Protein AF-A0A0W8FAW1-F1 (afdb_monomer_lite)

Sequence (395 aa):
MADSCRAAISDWWKQENPMGANAGLLRDRYLRVAVKDKEKHPSARRDLFEAMCKSLEQSEAIYRAAYQRHLTSLQADALQKPKAEGLFCTKGRMVIGLGGENVLETGLTLHHTYGTPQIPGTALKGLASHYCDQVWGICDQGQGFKRWKKGESGGEYHKALFGTTDDSGHIVFHDAWITPETMVKSMQPDVMTPHHGDYYSGEAAPTDFDNPNPVTFLSVVGTFHVEVSCDVLGEQGQKWAKLAFDLLAEALKEWGIGGKTNAGYGRLVLDNQDESSAQSSARTVDSAIASLGSDKKEIQGLSQPVVKKLKYKKGEIVEVTKVADPKEKRGAAYFTADDGIGGLVVLGTPPSIEIGQKARLEIIGVMEKEGLYNFAAVGAKREPSRRVRDKRGRR

pLDDT: mean 78.03, std 19.91, range [23.33, 98.38]

Foldseek 3Di:
DVVVLLVVLLVLVVDPDRAAQALVCLQARNQNDALPDPDDDPVSVVVSLVNLLRNLVVLLVVVQVVVVVVVVVVVVCVVPFAKDKFKKFWPDWAQAQQCPDGSQSRDFDADPPRNWGKAALVQLLVLLLVLQQPPVLVVPVPPDASCSHDDDRGNVLSCCQCNDPVGHHQKRWHMWDFDSVFTSVFKDKDKDWDFQPCVVVVNDDGDPPGGTDIRIYIITGGMIMTMMIGPDDDDVRNVSNVVSVVSSQVSLAPQATHPPSVVVHGRIHGDPVVVVVVVVVVVVVVVVVVPDDDDDDDDDDDDDDDPQDDDDDAFDKFKWFFAQDPPVPPPFTKTAGPSRAIEGAPFEDDDPDDGGDIDIWGFHDQDSVVRHTHTHDPPGDDDDDDDDDDPDDDD

Secondary structure (DSSP, 8-state):
-HHHHHHHHHHHTTSSS---S-HHHHHHH--SS-TT--S--HHHHHHHHHHHHHHHHHHHHHHHHHHHHHHHHHHHHHTTS-EEEEEEEESS-B--STTSS-TTSS---B-TTT--BEE-HHHHHHHHHHHIIIIIHHHGGGSS---SS-STTS-HHHHHHHB-SSSB-SEEEPPEEEPHHHHTT-EEEEEE----HHHHTTSS---TTPPP--EEEEEE-SEEEEEEEESS-HHHHHHHHHHHHHHHHHHHHHT-SSTTGGGTTT-EEE--HHHHHHHHHHHHHHHHHTTS----------PPP--PPP-PPTT-EEEEEEE--SSTTS-S-EEE-TTS-EEEEEESPPP---TT-EEEEEEEEEETTTTEEEEEETTPPPPPPPPP-------

Structure (mmCIF, N/CA/C/O backbone):
data_AF-A0A0W8FAW1-F1
#
_entry.id   AF-A0A0W8FAW1-F1
#
loop_
_atom_site.group_PDB
_atom_site.id
_atom_site.type_symbol
_atom_site.label_atom_id
_atom_site.label_alt_id
_atom_site.label_comp_id
_atom_site.label_asym_id
_atom_site.label_entity_id
_atom_site.label_seq_id
_atom_site.pdbx_PDB_ins_code
_atom_site.Cartn_x
_atom_site.Cartn_y
_atom_site.Cartn_z
_atom_site.occupancy
_atom_site.B_iso_or_equiv
_atom_site.auth_seq_id
_atom_site.auth_comp_id
_atom_site.auth_asym_id
_atom_site.auth_atom_id
_atom_site.pdbx_PDB_model_num
ATOM 1 N N . MET A 1 1 ? -2.333 -9.283 -36.656 1.00 52.47 1 MET A N 1
ATOM 2 C CA . MET A 1 1 ? -2.499 -8.246 -35.607 1.00 52.47 1 MET A CA 1
ATOM 3 C C . MET A 1 1 ? -1.425 -8.325 -34.522 1.00 52.47 1 MET A C 1
ATOM 5 O O . MET A 1 1 ? -0.824 -7.297 -34.253 1.00 52.47 1 MET A O 1
ATOM 9 N N . ALA A 1 2 ? -1.115 -9.499 -33.950 1.00 56.91 2 ALA A N 1
ATOM 10 C CA . ALA A 1 2 ? -0.087 -9.628 -32.902 1.00 56.91 2 ALA A CA 1
ATOM 11 C C . ALA A 1 2 ? 1.315 -9.120 -33.314 1.00 56.91 2 ALA A C 1
ATOM 13 O O . ALA A 1 2 ? 1.965 -8.428 -32.531 1.00 56.91 2 ALA A O 1
ATOM 14 N N . ASP A 1 3 ? 1.739 -9.375 -34.558 1.00 61.31 3 ASP A N 1
ATOM 15 C CA . ASP A 1 3 ? 3.040 -8.904 -35.064 1.00 61.31 3 ASP A CA 1
ATOM 16 C C . ASP A 1 3 ? 3.116 -7.376 -35.195 1.00 61.31 3 ASP A C 1
ATOM 18 O O . ASP A 1 3 ? 4.160 -6.782 -34.941 1.00 61.31 3 ASP A O 1
ATOM 22 N N . SER A 1 4 ? 1.989 -6.718 -35.495 1.00 69.06 4 SER A N 1
ATOM 23 C CA . SER A 1 4 ? 1.905 -5.254 -35.597 1.00 69.06 4 SER A CA 1
ATOM 24 C C . SER A 1 4 ? 2.015 -4.578 -34.226 1.00 69.06 4 SER A C 1
ATOM 26 O O . SER A 1 4 ? 2.732 -3.590 -34.089 1.00 69.06 4 SER A O 1
ATOM 28 N N . CYS A 1 5 ? 1.387 -5.139 -33.185 1.00 68.00 5 CYS A N 1
ATOM 29 C CA . CYS A 1 5 ? 1.505 -4.611 -31.822 1.00 68.00 5 CYS A CA 1
ATOM 30 C C . CYS A 1 5 ? 2.917 -4.802 -31.248 1.00 68.00 5 CYS A C 1
ATOM 32 O O . CYS A 1 5 ? 3.443 -3.906 -30.593 1.00 68.00 5 CYS A O 1
ATOM 34 N N . ARG A 1 6 ? 3.553 -5.953 -31.509 1.00 71.25 6 ARG A N 1
ATOM 35 C CA . ARG A 1 6 ? 4.930 -6.209 -31.063 1.00 71.25 6 ARG A CA 1
ATOM 36 C C . ARG A 1 6 ? 5.937 -5.309 -31.785 1.00 71.25 6 ARG A C 1
ATOM 38 O O . ARG A 1 6 ? 6.857 -4.820 -31.134 1.00 71.25 6 ARG A O 1
ATOM 45 N N . ALA A 1 7 ? 5.741 -5.053 -33.079 1.00 76.31 7 ALA A N 1
ATOM 46 C CA . ALA A 1 7 ? 6.540 -4.080 -33.820 1.00 76.31 7 ALA A CA 1
ATOM 47 C C . ALA A 1 7 ? 6.415 -2.676 -33.208 1.00 76.31 7 ALA A C 1
ATOM 49 O O . ALA A 1 7 ? 7.432 -2.074 -32.886 1.00 76.31 7 ALA A O 1
ATOM 50 N N . ALA A 1 8 ? 5.195 -2.218 -32.906 1.00 77.94 8 ALA A N 1
ATOM 51 C CA . ALA A 1 8 ? 4.974 -0.917 -32.269 1.00 77.94 8 ALA A CA 1
ATOM 52 C C . ALA A 1 8 ? 5.654 -0.788 -30.889 1.00 77.94 8 ALA A C 1
ATOM 54 O O . ALA A 1 8 ? 6.242 0.248 -30.585 1.00 77.94 8 ALA A O 1
ATOM 55 N N . ILE A 1 9 ? 5.625 -1.841 -30.062 1.00 80.56 9 ILE A N 1
ATOM 56 C CA . ILE A 1 9 ? 6.336 -1.865 -28.769 1.00 80.56 9 ILE A CA 1
ATOM 57 C C . ILE A 1 9 ? 7.857 -1.839 -28.976 1.00 80.56 9 ILE A C 1
ATOM 59 O O . ILE A 1 9 ? 8.567 -1.142 -28.255 1.00 80.56 9 ILE A O 1
ATOM 63 N N . SER A 1 10 ? 8.372 -2.585 -29.958 1.00 81.38 10 SER A N 1
ATOM 64 C CA . SER A 1 10 ? 9.802 -2.585 -30.283 1.00 81.38 10 SER A CA 1
ATOM 65 C C . SER A 1 10 ? 10.266 -1.222 -30.796 1.00 81.38 10 SER A C 1
ATOM 67 O O . SER A 1 10 ? 11.327 -0.752 -30.392 1.00 81.38 10 SER A O 1
ATOM 69 N N . ASP A 1 11 ? 9.465 -0.571 -31.635 1.00 85.31 11 ASP A N 1
ATOM 70 C CA . ASP A 1 11 ? 9.767 0.745 -32.192 1.00 85.31 11 ASP A CA 1
ATOM 71 C C . ASP A 1 11 ? 9.704 1.846 -31.133 1.00 85.31 11 ASP A C 1
ATOM 73 O O . ASP A 1 11 ? 10.523 2.762 -31.168 1.00 85.31 11 ASP A O 1
ATOM 77 N N . TRP A 1 12 ? 8.815 1.726 -30.140 1.00 87.75 12 TRP A N 1
ATOM 78 C CA . TRP A 1 12 ? 8.800 2.626 -28.984 1.00 87.75 12 TRP A CA 1
ATOM 79 C C . TRP A 1 12 ? 10.161 2.656 -28.280 1.00 87.75 12 TRP A C 1
ATOM 81 O O . TRP A 1 12 ? 10.681 3.725 -27.982 1.00 87.75 12 TRP A O 1
ATOM 91 N N . TRP A 1 13 ? 10.805 1.499 -28.110 1.00 88.06 13 TRP A N 1
ATOM 92 C CA . TRP A 1 13 ? 12.128 1.412 -27.489 1.00 88.06 13 TRP A CA 1
ATOM 93 C C . TRP A 1 13 ? 13.292 1.919 -28.349 1.00 88.06 13 TRP A C 1
ATOM 95 O O . TRP A 1 13 ? 14.382 2.113 -27.814 1.00 88.06 13 TRP A O 1
ATOM 105 N N . LYS A 1 14 ? 13.078 2.137 -29.652 1.00 86.38 14 LYS A N 1
ATOM 106 C CA . LYS A 1 14 ? 14.072 2.732 -30.562 1.00 86.38 14 LYS A CA 1
ATOM 107 C C . LYS A 1 14 ? 14.046 4.262 -30.548 1.00 86.38 14 LYS A C 1
ATOM 109 O O . LYS A 1 14 ? 14.918 4.880 -31.150 1.00 86.38 14 LYS A O 1
ATOM 114 N N . GLN A 1 15 ? 13.048 4.873 -29.911 1.00 84.44 15 GLN A N 1
ATOM 115 C CA . GLN A 1 15 ? 12.959 6.326 -29.784 1.00 84.44 15 GLN A CA 1
ATOM 116 C C . GLN A 1 15 ? 14.095 6.854 -28.901 1.00 84.44 15 GLN A C 1
ATOM 118 O O . GLN A 1 15 ? 14.481 6.206 -27.931 1.00 84.44 15 GLN A O 1
ATOM 123 N N . GLU A 1 16 ? 14.600 8.054 -29.200 1.00 75.56 16 GLU A N 1
ATOM 124 C CA . GLU A 1 16 ? 15.655 8.694 -28.396 1.00 75.56 16 GLU A CA 1
ATOM 125 C C . GLU A 1 16 ? 15.196 8.997 -26.960 1.00 75.56 16 GLU A C 1
ATOM 127 O O . GLU A 1 16 ? 15.999 8.955 -26.030 1.00 75.56 16 GLU A O 1
ATOM 132 N N . ASN A 1 17 ? 13.899 9.262 -26.764 1.00 74.69 17 ASN A N 1
ATOM 133 C CA . ASN A 1 17 ? 13.302 9.486 -25.450 1.00 74.69 17 ASN A CA 1
ATOM 134 C C . ASN A 1 17 ? 11.906 8.840 -25.366 1.00 74.69 17 ASN A C 1
ATOM 136 O O . ASN A 1 17 ? 10.902 9.513 -25.608 1.00 74.69 17 ASN A O 1
ATOM 140 N N . PRO A 1 18 ? 11.820 7.532 -25.071 1.00 79.44 18 PRO A N 1
ATOM 141 C CA . PRO A 1 18 ? 10.546 6.832 -24.996 1.00 79.44 18 PRO A CA 1
ATOM 142 C C . PRO A 1 18 ? 9.704 7.381 -23.837 1.00 79.44 18 PRO A C 1
ATOM 144 O O . PRO A 1 18 ? 10.050 7.244 -22.663 1.00 79.44 18 PRO A O 1
ATOM 147 N N . MET A 1 19 ? 8.586 8.024 -24.177 1.00 77.25 19 MET A N 1
ATOM 148 C CA . MET A 1 19 ? 7.659 8.621 -23.216 1.00 77.25 19 MET A CA 1
ATOM 149 C C . MET A 1 19 ? 6.474 7.685 -22.963 1.00 77.25 19 MET A C 1
ATOM 151 O O . MET A 1 19 ? 5.862 7.171 -23.900 1.00 77.25 19 MET A O 1
ATOM 155 N N . GLY A 1 20 ? 6.141 7.468 -21.693 1.00 85.44 20 GLY A N 1
ATOM 156 C CA . GLY A 1 20 ? 4.937 6.763 -21.270 1.00 85.44 20 GLY A CA 1
ATOM 157 C C . GLY A 1 20 ? 4.401 7.398 -19.996 1.00 85.44 20 GLY A C 1
ATOM 158 O O . GLY A 1 20 ? 5.191 7.840 -19.175 1.00 85.44 20 GLY A O 1
ATOM 159 N N . ALA A 1 21 ? 3.079 7.432 -19.825 1.00 89.62 21 ALA A N 1
ATOM 160 C CA . ALA A 1 21 ? 2.417 8.131 -18.715 1.00 89.62 21 ALA A CA 1
ATOM 161 C C . ALA A 1 21 ? 1.731 7.189 -17.707 1.00 89.62 21 ALA A C 1
ATOM 163 O O . ALA A 1 21 ? 0.923 7.629 -16.896 1.00 89.62 21 ALA A O 1
ATOM 164 N N . ASN A 1 22 ? 2.000 5.881 -17.779 1.00 94.19 22 ASN A N 1
ATOM 165 C CA . ASN A 1 22 ? 1.438 4.899 -16.853 1.00 94.19 22 ASN A CA 1
ATOM 166 C C . ASN A 1 22 ? 2.437 3.760 -16.602 1.00 94.19 22 ASN A C 1
ATOM 168 O O . ASN A 1 22 ? 2.680 2.924 -17.478 1.00 94.19 22 ASN A O 1
ATOM 172 N N . ALA A 1 23 ? 2.993 3.705 -15.390 1.00 93.06 23 ALA A N 1
ATOM 173 C CA . ALA A 1 23 ? 3.996 2.708 -15.022 1.00 93.06 23 ALA A CA 1
ATOM 174 C C . ALA A 1 23 ? 3.458 1.266 -15.067 1.00 93.06 23 ALA A C 1
ATOM 176 O O . ALA A 1 23 ? 4.202 0.347 -15.407 1.00 93.06 23 ALA A O 1
ATOM 177 N N . GLY A 1 24 ? 2.174 1.052 -14.760 1.00 91.44 24 GLY A N 1
ATOM 178 C CA . GLY A 1 24 ? 1.545 -0.271 -14.814 1.00 91.44 24 GLY A CA 1
ATOM 179 C C . GLY A 1 24 ? 1.454 -0.800 -16.242 1.00 91.44 24 GLY A C 1
ATOM 180 O O . GLY A 1 24 ? 1.838 -1.936 -16.512 1.00 91.44 24 GLY A O 1
ATOM 181 N N . LEU A 1 25 ? 1.047 0.057 -17.181 1.00 90.94 25 LEU A N 1
ATOM 182 C CA . LEU A 1 25 ? 1.009 -0.283 -18.600 1.00 90.94 25 LEU A CA 1
ATOM 183 C C . LEU A 1 25 ? 2.408 -0.604 -19.137 1.00 90.94 25 LEU A C 1
ATOM 185 O O . LEU A 1 25 ? 2.578 -1.599 -19.842 1.00 90.94 25 LEU A O 1
ATOM 189 N N . LEU A 1 26 ? 3.408 0.209 -18.778 1.00 91.31 26 LEU A N 1
ATOM 190 C CA . LEU A 1 26 ? 4.799 -0.031 -19.163 1.00 91.31 26 LEU A CA 1
ATOM 191 C C . LEU A 1 26 ? 5.286 -1.390 -18.647 1.00 91.31 26 LEU A C 1
ATOM 193 O O . LEU A 1 26 ? 5.785 -2.201 -19.428 1.00 91.31 26 LEU A O 1
ATOM 197 N N . ARG A 1 27 ? 5.064 -1.672 -17.359 1.00 88.88 27 ARG A N 1
ATOM 198 C CA . ARG A 1 27 ? 5.423 -2.943 -16.717 1.00 88.88 27 ARG A CA 1
ATOM 199 C C . ARG A 1 27 ? 4.793 -4.150 -17.414 1.00 88.88 27 ARG A C 1
ATOM 201 O O . ARG A 1 27 ? 5.477 -5.145 -17.635 1.00 88.88 27 ARG A O 1
ATOM 208 N N . ASP A 1 28 ? 3.506 -4.067 -17.743 1.00 85.88 28 ASP A N 1
ATOM 209 C CA . ASP A 1 28 ? 2.727 -5.233 -18.173 1.00 85.88 28 ASP A CA 1
ATOM 210 C C . ASP A 1 28 ? 2.757 -5.460 -19.690 1.00 85.88 28 ASP A C 1
ATOM 212 O O . ASP A 1 28 ? 2.544 -6.586 -20.151 1.00 85.88 28 ASP A O 1
ATOM 216 N N . ARG A 1 29 ? 2.994 -4.407 -20.486 1.00 86.38 29 ARG A N 1
ATOM 217 C CA . ARG A 1 29 ? 2.865 -4.458 -21.953 1.00 86.38 29 ARG A CA 1
ATOM 218 C C . ARG A 1 29 ? 4.112 -4.044 -22.733 1.00 86.38 29 ARG A C 1
ATOM 220 O O . ARG A 1 29 ? 4.197 -4.418 -23.896 1.00 86.38 29 ARG A O 1
ATOM 227 N N . TYR A 1 30 ? 5.084 -3.350 -22.134 1.00 87.38 30 TYR A N 1
ATOM 228 C CA . TYR A 1 30 ? 6.255 -2.805 -22.848 1.00 87.38 30 TYR A CA 1
ATOM 229 C C . TYR A 1 30 ? 7.571 -3.526 -22.527 1.00 87.38 30 TYR A C 1
ATOM 231 O O . TYR A 1 30 ? 8.656 -2.955 -22.607 1.00 87.38 30 TYR A O 1
ATOM 239 N N . LEU A 1 31 ? 7.509 -4.812 -22.196 1.00 84.06 31 LEU A N 1
ATOM 240 C CA . LEU A 1 31 ? 8.706 -5.618 -21.968 1.00 84.06 31 LEU A CA 1
ATOM 241 C C . LEU A 1 31 ? 9.518 -5.765 -23.263 1.00 84.06 31 LEU A C 1
ATOM 243 O O . LEU A 1 31 ? 9.011 -6.277 -24.261 1.00 84.06 31 LEU A O 1
ATOM 247 N N . ARG A 1 32 ? 10.790 -5.340 -23.237 1.00 80.19 32 ARG A N 1
ATOM 248 C CA . ARG A 1 32 ? 11.722 -5.465 -24.379 1.00 80.19 32 ARG A CA 1
ATOM 249 C C . ARG A 1 32 ? 11.989 -6.919 -24.754 1.00 80.19 32 ARG A C 1
ATOM 251 O O . ARG A 1 32 ? 12.141 -7.234 -25.929 1.00 80.19 32 ARG A O 1
ATOM 258 N N . VAL A 1 33 ? 12.055 -7.785 -23.747 1.00 77.50 33 VAL A N 1
ATOM 259 C CA . VAL A 1 33 ? 12.389 -9.199 -23.900 1.00 77.50 33 VAL A CA 1
ATOM 260 C C . VAL A 1 33 ? 11.260 -10.052 -23.339 1.00 77.50 33 VAL A C 1
ATOM 262 O O . VAL A 1 33 ? 10.637 -9.708 -22.335 1.00 77.50 33 VAL A O 1
ATOM 265 N N . ALA A 1 34 ? 10.971 -11.161 -24.017 1.00 69.31 34 ALA A N 1
ATOM 266 C CA . ALA A 1 34 ? 9.956 -12.101 -23.577 1.00 69.31 34 ALA A CA 1
ATOM 267 C C . ALA A 1 34 ? 10.407 -12.860 -22.320 1.00 69.31 34 ALA A C 1
ATOM 269 O O . ALA A 1 34 ? 11.558 -13.250 -22.193 1.00 69.31 34 ALA A O 1
ATOM 270 N N . VAL A 1 35 ? 9.450 -13.182 -21.452 1.00 62.28 35 VAL A N 1
ATOM 271 C CA . VAL A 1 35 ? 9.653 -13.936 -20.193 1.00 62.28 35 VAL A CA 1
ATOM 272 C C . VAL A 1 35 ? 10.300 -15.304 -20.404 1.00 62.28 35 VAL A C 1
ATOM 274 O O . VAL A 1 35 ? 10.927 -15.848 -19.509 1.00 62.28 35 VAL A O 1
ATOM 277 N N . LYS A 1 36 ? 10.093 -15.891 -21.589 1.00 59.72 36 LYS A N 1
ATOM 278 C CA . LYS A 1 36 ? 10.597 -17.222 -21.948 1.00 59.72 36 LYS A CA 1
ATOM 279 C C . LYS A 1 36 ? 12.055 -17.207 -22.411 1.00 59.72 36 LYS A C 1
ATOM 281 O O . LYS A 1 36 ? 12.594 -18.275 -22.695 1.00 59.72 36 LYS A O 1
ATOM 286 N N . ASP A 1 37 ? 12.654 -16.027 -22.546 1.00 64.38 37 ASP A N 1
ATOM 287 C CA . ASP A 1 37 ? 14.075 -15.911 -22.830 1.00 64.38 37 ASP A CA 1
ATOM 288 C C . ASP A 1 37 ? 14.874 -16.374 -21.605 1.00 64.38 37 ASP A C 1
ATOM 290 O O . ASP A 1 37 ? 14.609 -15.958 -20.478 1.00 64.38 37 ASP A O 1
ATOM 294 N N . LYS A 1 38 ? 15.813 -17.296 -21.829 1.00 60.12 38 LYS A N 1
ATOM 295 C CA . LYS A 1 38 ? 16.651 -17.877 -20.774 1.00 60.12 38 LYS A CA 1
ATOM 296 C C . LYS A 1 38 ? 17.865 -17.002 -20.456 1.00 60.12 38 LYS A C 1
ATOM 298 O O . LYS A 1 38 ? 18.538 -17.251 -19.457 1.00 60.12 38 LYS A O 1
ATOM 303 N N . GLU A 1 39 ? 18.161 -16.005 -21.287 1.00 66.12 39 GLU A N 1
ATOM 304 C CA . GLU A 1 39 ? 19.247 -15.064 -21.043 1.00 66.12 39 GLU A CA 1
ATOM 305 C C . GLU A 1 39 ? 18.844 -13.987 -20.025 1.00 66.12 39 GLU A C 1
ATOM 307 O O . GLU A 1 39 ? 17.719 -13.483 -19.997 1.00 66.12 39 GLU A O 1
ATOM 312 N N . LYS A 1 40 ? 19.789 -13.607 -19.156 1.00 65.94 40 LYS A N 1
ATOM 313 C CA . LYS A 1 40 ? 19.597 -12.486 -18.231 1.00 65.94 40 LYS A CA 1
ATOM 314 C C . LYS A 1 40 ? 19.811 -11.179 -18.997 1.00 65.94 40 LYS A C 1
ATOM 316 O O . LYS A 1 40 ? 20.926 -10.900 -19.423 1.00 65.94 40 LYS A O 1
ATOM 321 N N . HIS A 1 41 ? 18.773 -10.343 -19.074 1.00 75.75 41 HIS A N 1
ATOM 322 C CA . HIS A 1 41 ? 18.809 -9.027 -19.733 1.00 75.75 41 HIS A CA 1
ATOM 323 C C . HIS A 1 41 ? 18.761 -7.868 -18.719 1.00 75.75 41 HIS A C 1
ATOM 325 O O . HIS A 1 41 ? 17.728 -7.207 -18.565 1.00 75.75 41 HIS A O 1
ATOM 331 N N . PRO A 1 42 ? 19.854 -7.604 -17.975 1.00 76.06 42 PRO A N 1
ATOM 332 C CA . PRO A 1 42 ? 19.860 -6.605 -16.907 1.00 76.06 42 PRO A CA 1
ATOM 333 C C . PRO A 1 42 ? 19.648 -5.172 -17.416 1.00 76.06 42 PRO A C 1
ATOM 335 O O . PRO A 1 42 ? 19.041 -4.369 -16.708 1.00 76.06 42 PRO A O 1
ATOM 338 N N . SER A 1 43 ? 20.108 -4.850 -18.630 1.00 83.00 43 SER A N 1
ATOM 339 C CA . SER A 1 43 ? 19.868 -3.552 -19.277 1.00 83.00 43 SER A CA 1
ATOM 340 C C . SER A 1 43 ? 18.383 -3.343 -19.560 1.00 83.00 43 SER A C 1
ATOM 342 O O . SER A 1 43 ? 17.817 -2.355 -19.115 1.00 83.00 43 SER A O 1
ATOM 344 N N . ALA A 1 44 ? 17.715 -4.324 -20.172 1.00 84.62 44 ALA A N 1
ATOM 345 C CA . ALA A 1 44 ? 16.291 -4.237 -20.487 1.00 84.62 44 ALA A CA 1
ATOM 346 C C . ALA A 1 44 ? 15.416 -3.996 -19.245 1.00 84.62 44 ALA A C 1
ATOM 348 O O . ALA A 1 44 ? 14.481 -3.196 -19.288 1.00 84.62 44 ALA A O 1
ATOM 349 N N . ARG A 1 45 ? 15.734 -4.659 -18.125 1.00 83.50 45 ARG A N 1
ATOM 350 C CA . ARG A 1 45 ? 15.029 -4.455 -16.849 1.00 83.50 45 ARG A CA 1
ATOM 351 C C . ARG A 1 45 ? 15.298 -3.069 -16.263 1.00 83.50 45 ARG A C 1
ATOM 353 O O . ARG A 1 45 ? 14.375 -2.440 -15.753 1.00 83.50 45 ARG A O 1
ATOM 360 N N . ARG A 1 46 ? 16.542 -2.589 -16.344 1.00 87.25 46 ARG A N 1
ATOM 361 C CA . ARG A 1 46 ? 16.921 -1.243 -15.896 1.00 87.25 46 ARG A CA 1
ATOM 362 C C . ARG A 1 46 ? 16.180 -0.168 -16.690 1.00 87.25 46 ARG A C 1
ATOM 364 O O . ARG A 1 46 ? 15.579 0.705 -16.076 1.00 87.25 46 ARG A O 1
ATOM 371 N N . ASP A 1 47 ? 16.167 -0.282 -18.013 1.00 89.75 47 ASP A N 1
ATOM 372 C CA . ASP A 1 47 ? 15.519 0.685 -18.903 1.00 89.75 47 ASP A CA 1
ATOM 373 C C . ASP A 1 47 ? 14.002 0.732 -18.665 1.00 89.75 47 ASP A C 1
ATOM 375 O O . ASP A 1 47 ? 13.393 1.800 -18.679 1.00 89.75 47 ASP A O 1
ATOM 379 N N . LEU A 1 48 ? 13.383 -0.423 -18.392 1.00 90.00 48 LEU A N 1
ATOM 380 C CA . LEU A 1 48 ? 11.977 -0.502 -17.998 1.00 90.00 48 LEU A CA 1
ATOM 381 C C . LEU A 1 48 ? 11.704 0.220 -16.680 1.00 90.00 48 LEU A C 1
ATOM 383 O O . LEU A 1 48 ? 10.753 0.991 -16.596 1.00 90.00 48 LEU A O 1
ATOM 387 N N . PHE A 1 49 ? 12.525 -0.015 -15.658 1.00 90.88 49 PHE A N 1
ATOM 388 C CA . PHE A 1 49 ? 12.379 0.663 -14.371 1.00 90.88 49 PHE A CA 1
ATOM 389 C C . PHE A 1 49 ? 12.575 2.173 -14.498 1.00 90.88 49 PHE A C 1
ATOM 391 O O . PHE A 1 49 ? 11.807 2.933 -13.914 1.00 90.88 49 PHE A O 1
ATOM 398 N N . GLU A 1 50 ? 13.535 2.613 -15.308 1.00 91.69 50 GLU A N 1
ATOM 399 C CA . GLU A 1 50 ? 13.731 4.031 -15.598 1.00 91.69 50 GLU A CA 1
ATOM 400 C C . GLU A 1 50 ? 12.511 4.639 -16.304 1.00 91.69 50 GLU A C 1
ATOM 402 O O . GLU A 1 50 ? 12.028 5.696 -15.896 1.00 91.69 50 GLU A O 1
ATOM 407 N N . ALA A 1 51 ? 11.958 3.954 -17.309 1.00 92.56 51 ALA A N 1
ATOM 408 C CA . ALA A 1 51 ? 10.747 4.396 -17.994 1.00 92.56 51 ALA A CA 1
ATOM 409 C C . ALA A 1 51 ? 9.532 4.460 -17.052 1.00 92.56 51 ALA A C 1
ATOM 411 O O . ALA A 1 51 ? 8.754 5.411 -17.109 1.00 92.56 51 ALA A O 1
ATOM 412 N N . MET A 1 52 ? 9.383 3.483 -16.150 1.00 93.50 52 MET A N 1
ATOM 413 C CA . MET A 1 52 ? 8.342 3.497 -15.120 1.00 93.50 52 MET A CA 1
ATOM 414 C C . MET A 1 52 ? 8.486 4.708 -14.192 1.00 93.50 52 MET A C 1
ATOM 416 O O . MET A 1 52 ? 7.497 5.403 -13.968 1.00 93.50 52 MET A O 1
ATOM 420 N N . CYS A 1 53 ? 9.694 5.011 -13.708 1.00 93.19 53 CYS A N 1
ATOM 421 C CA . CYS A 1 53 ? 9.930 6.192 -12.875 1.00 93.19 53 CYS A CA 1
ATOM 422 C C . CYS A 1 53 ? 9.603 7.493 -13.625 1.00 93.19 53 CYS A C 1
ATOM 424 O O . CYS A 1 53 ? 8.857 8.320 -13.107 1.00 93.19 53 CYS A O 1
ATOM 426 N N . LYS A 1 54 ? 10.072 7.645 -14.872 1.00 93.50 54 LYS A N 1
ATOM 427 C CA . LYS A 1 54 ? 9.768 8.819 -15.715 1.00 93.50 54 LYS A CA 1
ATOM 428 C C . LYS A 1 54 ? 8.273 8.976 -15.996 1.00 93.50 54 LYS A C 1
ATOM 430 O O . LYS A 1 54 ? 7.788 10.091 -16.161 1.00 93.50 54 LYS A O 1
ATOM 435 N N . SER A 1 55 ? 7.518 7.877 -16.029 1.00 94.56 55 SER A N 1
ATOM 436 C CA . SER A 1 55 ? 6.077 7.946 -16.283 1.00 94.56 55 SER A CA 1
ATOM 437 C C . SER A 1 55 ? 5.282 8.652 -15.191 1.00 94.56 55 SER A C 1
ATOM 439 O O . SER A 1 55 ? 4.226 9.219 -15.472 1.00 94.56 55 SER A O 1
ATOM 441 N N . LEU A 1 56 ? 5.816 8.680 -13.967 1.00 94.94 56 LEU A N 1
ATOM 442 C CA . LEU A 1 56 ? 5.192 9.371 -12.847 1.00 94.94 56 LEU A CA 1
ATOM 443 C C . LEU A 1 56 ? 5.165 10.884 -13.066 1.00 94.94 56 LEU A C 1
ATOM 445 O O . LEU A 1 56 ? 4.126 11.497 -12.837 1.00 94.94 56 LEU A O 1
ATOM 449 N N . GLU A 1 57 ? 6.241 11.457 -13.614 1.00 94.12 57 GLU A N 1
ATOM 450 C CA . GLU A 1 57 ? 6.309 12.875 -14.003 1.00 94.12 57 GLU A CA 1
ATOM 451 C C . GLU A 1 57 ? 5.217 13.223 -15.023 1.00 94.12 57 GLU A C 1
ATOM 453 O O . GLU A 1 57 ? 4.504 14.213 -14.883 1.00 94.12 57 GLU A O 1
ATOM 458 N N . GLN A 1 58 ? 5.021 12.364 -16.025 1.00 92.69 58 GLN A N 1
ATOM 459 C CA . GLN A 1 58 ? 4.021 12.589 -17.074 1.00 92.69 58 GLN A CA 1
ATOM 460 C C . GLN A 1 58 ? 2.585 12.461 -16.555 1.00 92.69 58 GLN A C 1
ATOM 462 O O . GLN A 1 58 ? 1.680 13.142 -17.038 1.00 92.69 58 GLN A O 1
ATOM 467 N N . SER A 1 59 ? 2.370 11.593 -15.566 1.00 93.94 59 SER A N 1
ATOM 468 C CA . SER A 1 59 ? 1.064 11.378 -14.941 1.00 93.94 59 SER A CA 1
ATOM 469 C C . SER A 1 59 ? 0.709 12.425 -13.875 1.00 93.94 59 SER A C 1
ATOM 471 O O . SER A 1 59 ? -0.425 12.440 -13.396 1.00 93.94 59 SER A O 1
ATOM 473 N N . GLU A 1 60 ? 1.635 13.312 -13.492 1.00 94.88 60 GLU A N 1
ATOM 474 C CA . GLU A 1 60 ? 1.472 14.168 -12.312 1.00 94.88 60 GLU A CA 1
ATOM 475 C C . GLU A 1 60 ? 0.248 15.079 -12.397 1.00 94.88 60 GLU A C 1
ATOM 477 O O . GLU A 1 60 ? -0.553 15.120 -11.464 1.00 94.88 60 GLU A O 1
ATOM 482 N N . ALA A 1 61 ? 0.062 15.778 -13.519 1.00 95.69 61 ALA A N 1
ATOM 483 C CA . ALA A 1 61 ? -1.035 16.731 -13.667 1.00 95.69 61 ALA A CA 1
ATOM 484 C C . ALA A 1 61 ? -2.412 16.051 -13.549 1.00 95.69 61 ALA A C 1
ATOM 486 O O . ALA A 1 61 ? -3.282 16.516 -12.807 1.00 95.69 61 ALA A O 1
ATOM 487 N N . ILE A 1 62 ? -2.599 14.918 -14.240 1.00 96.00 62 ILE A N 1
ATOM 488 C CA . ILE A 1 62 ? -3.858 14.160 -14.203 1.00 96.00 62 ILE A CA 1
ATOM 489 C C . ILE A 1 62 ? -4.070 13.503 -12.833 1.00 96.00 62 ILE A C 1
ATOM 491 O O . ILE A 1 62 ? -5.189 13.506 -12.317 1.00 96.00 62 ILE A O 1
ATOM 495 N N . TYR A 1 63 ? -3.002 12.991 -12.214 1.00 97.19 63 TYR A N 1
ATOM 496 C CA . TYR A 1 63 ? -3.064 12.389 -10.889 1.00 97.19 63 TYR A CA 1
ATOM 497 C C . TYR A 1 63 ? -3.409 13.421 -9.816 1.00 97.19 63 TYR A C 1
ATOM 499 O O . TYR A 1 63 ? -4.271 13.163 -8.983 1.00 97.19 63 TYR A O 1
ATOM 507 N N . ARG A 1 64 ? -2.813 14.618 -9.860 1.00 97.44 64 ARG A N 1
ATOM 508 C CA . ARG A 1 64 ? -3.103 15.709 -8.921 1.00 97.44 64 ARG A CA 1
ATOM 509 C C . ARG A 1 64 ? -4.575 16.117 -8.976 1.00 97.44 64 ARG A C 1
ATOM 511 O O . ARG A 1 64 ? -5.203 16.241 -7.928 1.00 97.44 64 ARG A O 1
ATOM 518 N N . ALA A 1 65 ? -5.143 16.249 -10.176 1.00 97.00 65 ALA A N 1
ATOM 519 C CA . ALA A 1 65 ? -6.569 16.530 -10.345 1.00 97.00 65 ALA A CA 1
ATOM 520 C C . ALA A 1 65 ? -7.454 15.390 -9.801 1.00 97.00 65 ALA A C 1
ATOM 522 O O . ALA A 1 65 ? -8.466 15.637 -9.143 1.00 97.00 65 ALA A O 1
ATOM 523 N N . ALA A 1 66 ? -7.067 14.133 -10.034 1.00 96.44 66 ALA A N 1
ATOM 524 C CA . ALA A 1 66 ? -7.781 12.972 -9.508 1.00 96.44 66 ALA A CA 1
ATOM 525 C C . ALA A 1 66 ? -7.723 12.880 -7.977 1.00 96.44 66 ALA A C 1
ATOM 527 O O . ALA A 1 66 ? -8.744 12.611 -7.347 1.00 96.44 66 ALA A O 1
ATOM 528 N N . TYR A 1 67 ? -6.555 13.143 -7.394 1.00 96.44 67 TYR A N 1
ATOM 529 C CA . TYR A 1 67 ? -6.331 13.171 -5.954 1.00 96.44 67 TYR A CA 1
ATOM 530 C C . TYR A 1 67 ? -7.150 14.283 -5.291 1.00 96.44 67 TYR A C 1
ATOM 532 O O . TYR A 1 67 ? -7.828 14.038 -4.300 1.00 96.44 67 TYR A O 1
ATOM 540 N N . GLN A 1 68 ? -7.184 15.483 -5.880 1.00 95.50 68 GLN A N 1
ATOM 541 C CA . GLN A 1 68 ? -8.047 16.574 -5.411 1.00 95.50 68 GLN A CA 1
ATOM 542 C C . GLN A 1 68 ? -9.526 16.186 -5.450 1.00 95.50 68 GLN A C 1
ATOM 544 O O . GLN A 1 68 ? -10.227 16.354 -4.457 1.00 95.50 68 GLN A O 1
ATOM 549 N N . ARG A 1 69 ? -9.994 15.604 -6.562 1.00 94.69 69 ARG A N 1
ATOM 550 C CA . ARG A 1 69 ? -11.372 15.105 -6.671 1.00 94.69 69 ARG A CA 1
ATOM 551 C C . ARG A 1 69 ? -11.677 14.051 -5.608 1.00 94.69 69 ARG A C 1
ATOM 553 O O . ARG A 1 69 ? -12.770 14.062 -5.049 1.00 94.69 69 ARG A O 1
ATOM 560 N N . HIS A 1 70 ? -10.733 13.150 -5.342 1.00 91.19 70 HIS A N 1
ATOM 561 C CA . HIS A 1 70 ? -10.865 12.155 -4.285 1.00 91.19 70 HIS A CA 1
ATOM 562 C C . HIS A 1 70 ? -11.012 12.834 -2.920 1.00 91.19 70 HIS A C 1
ATOM 564 O O . HIS A 1 70 ? -12.025 12.614 -2.271 1.00 91.19 70 HIS A O 1
ATOM 570 N N . LEU A 1 71 ? -10.116 13.752 -2.541 1.00 89.56 71 LEU A N 1
ATOM 571 C CA . LEU A 1 71 ? -10.235 14.507 -1.287 1.00 89.56 71 LEU A CA 1
ATOM 572 C C . LEU A 1 71 ? -11.570 15.257 -1.163 1.00 89.56 71 LEU A C 1
ATOM 574 O O . LEU A 1 71 ? -12.186 15.239 -0.101 1.00 89.56 71 LEU A O 1
ATOM 578 N N . THR A 1 72 ? -12.059 15.881 -2.238 1.00 89.25 72 THR A N 1
ATOM 579 C CA . THR A 1 72 ? -13.374 16.544 -2.231 1.00 89.25 72 THR A CA 1
ATOM 580 C C . THR A 1 72 ? -14.514 15.548 -2.007 1.00 89.25 72 THR A C 1
ATOM 582 O O . THR A 1 72 ? -15.431 15.837 -1.240 1.00 89.25 72 THR A O 1
ATOM 585 N N . SER A 1 73 ? -14.452 14.364 -2.625 1.00 86.31 73 SER A N 1
ATOM 586 C CA . SER A 1 73 ? -15.405 13.274 -2.367 1.00 86.31 73 SER A CA 1
ATOM 587 C C . SER A 1 73 ? -15.386 12.861 -0.897 1.00 86.31 73 SER A C 1
ATOM 589 O O . SER A 1 73 ? -16.440 12.721 -0.286 1.00 86.31 73 SER A O 1
ATOM 591 N N . LEU A 1 74 ? -14.195 12.736 -0.310 1.00 82.75 74 LEU A N 1
ATOM 592 C CA . LEU A 1 74 ? -14.030 12.361 1.093 1.00 82.75 74 LEU A CA 1
ATOM 593 C C . LEU A 1 74 ? -14.538 13.431 2.060 1.00 82.75 74 LEU A C 1
ATOM 595 O O . LEU A 1 74 ? -15.026 13.106 3.140 1.00 82.75 74 LEU A O 1
ATOM 599 N N . GLN A 1 75 ? -14.411 14.710 1.708 1.00 81.44 75 GLN A N 1
ATOM 600 C CA . GLN A 1 75 ? -14.959 15.816 2.497 1.00 81.44 75 GLN A CA 1
ATOM 601 C C . GLN A 1 75 ? -16.488 15.845 2.443 1.00 81.44 75 GLN A C 1
ATOM 603 O O . GLN A 1 75 ? -17.128 16.093 3.463 1.00 81.44 75 GLN A O 1
ATOM 608 N N . ALA A 1 76 ? -17.077 15.562 1.279 1.00 80.88 76 ALA A N 1
ATOM 609 C CA . ALA A 1 76 ? -18.525 15.442 1.143 1.00 80.88 76 ALA A CA 1
ATOM 610 C C . ALA A 1 76 ? -19.072 14.257 1.960 1.00 80.88 76 ALA A C 1
ATOM 612 O O . ALA A 1 76 ? -20.072 14.409 2.662 1.00 80.88 76 ALA A O 1
ATOM 613 N N . ASP A 1 77 ? -18.377 13.116 1.935 1.00 77.19 77 ASP A N 1
ATOM 614 C CA . ASP A 1 77 ? -18.736 11.929 2.718 1.00 77.19 77 ASP A CA 1
ATOM 615 C C . ASP A 1 77 ? -18.546 12.136 4.229 1.00 77.19 77 ASP A C 1
ATOM 617 O O . ASP A 1 77 ? -19.354 11.646 5.017 1.00 77.19 77 ASP A O 1
ATOM 621 N N . ALA A 1 78 ? -17.542 12.915 4.653 1.00 68.69 78 ALA A N 1
ATOM 622 C CA . ALA A 1 78 ? -17.278 13.231 6.064 1.00 68.69 78 ALA A CA 1
ATOM 623 C C . ALA A 1 78 ? -18.458 13.910 6.774 1.00 68.69 78 ALA A C 1
ATOM 625 O O . ALA A 1 78 ? -18.635 13.761 7.981 1.00 68.69 78 ALA A O 1
ATOM 626 N N . LEU A 1 79 ? -19.271 14.664 6.028 1.00 69.00 79 LEU A N 1
ATOM 627 C CA . LEU A 1 79 ? -20.478 15.305 6.555 1.00 69.00 79 LEU A CA 1
ATOM 628 C C . LEU A 1 79 ? -21.594 14.296 6.852 1.00 69.00 79 LEU A C 1
ATOM 630 O O . LEU A 1 79 ? -22.555 14.629 7.542 1.00 69.00 79 LEU A O 1
ATOM 634 N N . GLN A 1 80 ? -21.486 13.080 6.316 1.00 75.31 80 GLN A N 1
ATOM 635 C CA . GLN A 1 80 ? -22.536 12.067 6.355 1.00 75.31 80 GLN A CA 1
ATOM 636 C C . GLN A 1 80 ? -22.118 10.798 7.096 1.00 75.31 80 GLN A C 1
ATOM 638 O O . GLN A 1 80 ? -22.988 10.127 7.644 1.00 75.31 80 GLN A O 1
ATOM 643 N N . LYS A 1 81 ? -20.823 10.457 7.126 1.00 86.62 81 LYS A N 1
ATOM 644 C CA . LYS A 1 81 ? -20.311 9.201 7.687 1.00 86.62 81 LYS A CA 1
ATOM 645 C C . LYS A 1 81 ? -19.138 9.434 8.636 1.00 86.62 81 LYS A C 1
ATOM 647 O O . LYS A 1 81 ? -18.225 10.188 8.296 1.00 86.62 81 LYS A O 1
ATOM 652 N N . PRO A 1 82 ? -19.111 8.753 9.793 1.00 93.25 82 PRO A N 1
ATOM 653 C CA . PRO A 1 82 ? -17.959 8.809 10.676 1.00 93.25 82 PRO A CA 1
ATOM 654 C C . PRO A 1 82 ? -16.696 8.236 10.029 1.00 93.25 82 PRO A C 1
ATOM 656 O O . PRO A 1 82 ? -16.732 7.167 9.415 1.00 93.25 82 PRO A O 1
ATOM 659 N N . LYS A 1 83 ? -15.570 8.934 10.185 1.00 94.00 83 LYS A N 1
ATOM 660 C CA . LYS A 1 83 ? -14.296 8.568 9.554 1.00 94.00 83 LYS A CA 1
ATOM 661 C C . LYS A 1 83 ? -13.081 9.032 10.347 1.00 94.00 83 LYS A C 1
ATOM 663 O O . LYS A 1 83 ? -13.166 9.963 11.145 1.00 94.00 83 LYS A O 1
ATOM 668 N N . ALA A 1 84 ? -11.939 8.410 10.097 1.00 94.94 84 ALA A N 1
ATOM 669 C CA . ALA A 1 84 ? -10.642 8.849 10.588 1.00 94.94 84 ALA A CA 1
ATOM 670 C C . ALA A 1 84 ? -9.608 8.716 9.465 1.00 94.94 84 ALA A C 1
ATOM 672 O O . ALA A 1 84 ? -9.554 7.694 8.780 1.00 94.94 84 ALA A O 1
ATOM 673 N N . GLU A 1 85 ? -8.812 9.763 9.266 1.00 95.38 85 GLU A N 1
ATOM 674 C CA . GLU A 1 85 ? -7.848 9.859 8.173 1.00 95.38 85 GLU A CA 1
ATOM 675 C C . GLU A 1 85 ? -6.544 10.510 8.635 1.00 95.38 85 GLU A C 1
ATOM 677 O O . GLU A 1 85 ? -6.504 11.208 9.651 1.00 95.38 85 GLU A O 1
ATOM 682 N N . GLY A 1 86 ? -5.467 10.277 7.890 1.00 96.19 86 GLY A N 1
ATOM 683 C CA . GLY A 1 86 ?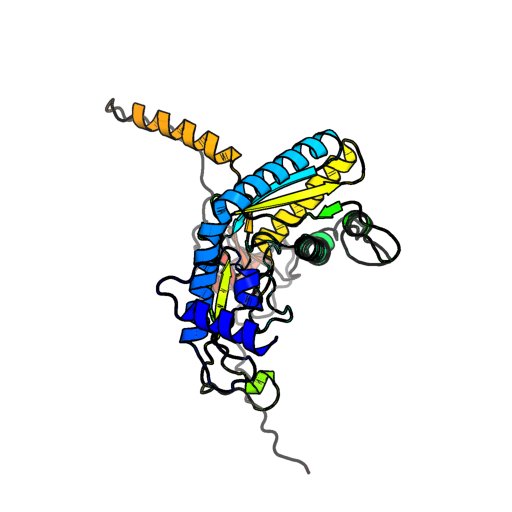 -4.181 10.909 8.147 1.00 96.19 86 GLY A CA 1
ATOM 684 C C . GLY A 1 86 ? -3.135 10.601 7.087 1.00 96.19 86 GLY A C 1
ATOM 685 O O . GLY A 1 86 ? -3.274 9.684 6.273 1.00 96.19 86 GLY A O 1
ATOM 686 N N . LEU A 1 87 ? -2.066 11.394 7.097 1.00 98.19 87 LEU A N 1
ATOM 687 C CA . LEU A 1 87 ? -0.932 11.229 6.198 1.00 98.19 87 LEU A CA 1
ATOM 688 C C . LEU A 1 87 ? 0.113 10.322 6.841 1.00 98.19 87 LEU A C 1
ATOM 690 O O . LEU A 1 87 ? 0.570 10.583 7.946 1.00 98.19 87 LEU A O 1
ATOM 694 N N . PHE A 1 88 ? 0.513 9.267 6.142 1.00 98.31 88 PHE A N 1
ATOM 695 C CA . PHE A 1 88 ? 1.493 8.297 6.612 1.00 98.31 88 PHE A CA 1
ATOM 696 C C . PHE A 1 88 ? 2.752 8.338 5.758 1.00 98.31 88 PHE A C 1
ATOM 698 O O . PHE A 1 88 ? 2.729 8.010 4.573 1.00 98.31 88 PHE A O 1
ATOM 705 N N . CYS A 1 89 ? 3.872 8.701 6.373 1.00 98.12 89 CYS A N 1
ATOM 706 C CA . CYS A 1 89 ? 5.176 8.774 5.729 1.00 98.12 89 CYS A CA 1
ATOM 707 C C . C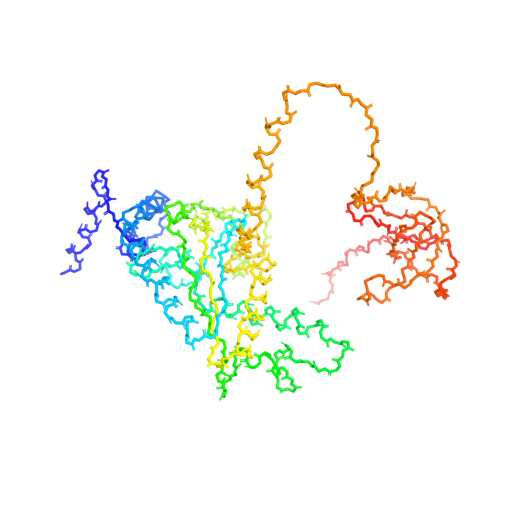YS A 1 89 ? 5.926 7.451 5.884 1.00 98.12 89 CYS A C 1
ATOM 709 O O . CYS A 1 89 ? 6.080 6.930 6.993 1.00 98.12 89 CYS A O 1
ATOM 711 N N . THR A 1 90 ? 6.462 6.921 4.787 1.00 97.31 90 THR A N 1
ATOM 712 C CA . THR A 1 90 ? 7.353 5.756 4.833 1.00 97.31 90 THR A CA 1
ATOM 713 C C . THR A 1 90 ? 8.642 6.091 5.596 1.00 97.31 90 THR A C 1
ATOM 715 O O . THR A 1 90 ? 9.341 7.037 5.233 1.00 97.31 90 THR A O 1
ATOM 718 N N . LYS A 1 91 ? 9.004 5.309 6.624 1.00 96.12 91 LYS A N 1
ATOM 719 C CA . LYS A 1 91 ? 10.291 5.458 7.345 1.00 96.12 91 LYS A CA 1
ATOM 720 C C . LYS A 1 91 ? 11.481 4.882 6.584 1.00 96.12 91 LYS A C 1
ATOM 722 O O . LYS A 1 91 ? 12.611 5.311 6.787 1.00 96.12 91 LYS A O 1
ATOM 727 N N . GLY A 1 92 ? 11.217 3.901 5.733 1.00 94.06 92 GLY A N 1
ATOM 728 C CA . GLY A 1 92 ? 12.186 3.271 4.850 1.00 94.06 92 GLY A CA 1
ATOM 729 C C . GLY A 1 92 ? 11.516 2.903 3.536 1.00 94.06 92 GLY A C 1
ATOM 730 O O . GLY A 1 92 ? 10.460 3.429 3.197 1.00 94.06 92 GLY A O 1
ATOM 731 N N . ARG A 1 93 ? 12.110 1.975 2.795 1.00 94.88 93 ARG A N 1
ATOM 732 C CA . ARG A 1 93 ? 11.526 1.492 1.544 1.00 94.88 93 ARG A CA 1
ATOM 733 C C . ARG A 1 93 ? 10.3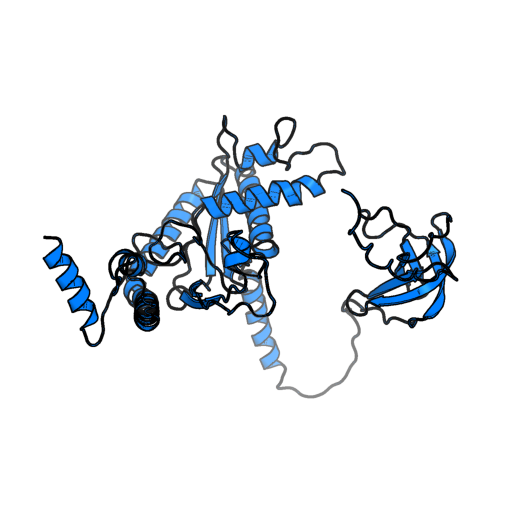44 0.571 1.830 1.00 94.88 93 ARG A C 1
ATOM 735 O O . ARG A 1 93 ? 10.362 -0.206 2.779 1.00 94.88 93 ARG A O 1
ATOM 742 N N . MET A 1 94 ? 9.319 0.628 0.998 1.00 94.94 94 MET A N 1
ATOM 743 C CA . MET A 1 94 ? 8.161 -0.259 1.029 1.00 94.94 94 MET A CA 1
ATOM 744 C C . MET A 1 94 ? 8.127 -1.078 -0.255 1.00 94.94 94 MET A C 1
ATOM 746 O O . MET A 1 94 ? 8.419 -0.567 -1.332 1.00 94.94 94 MET A O 1
ATOM 750 N N . VAL A 1 95 ? 7.751 -2.349 -0.159 1.00 92.06 95 VAL A N 1
ATOM 751 C CA . VAL A 1 95 ? 7.470 -3.167 -1.341 1.00 92.06 95 VAL A CA 1
ATOM 752 C C . VAL A 1 95 ? 6.074 -3.713 -1.191 1.00 92.06 95 VAL A C 1
ATOM 754 O O . VAL A 1 95 ? 5.828 -4.519 -0.305 1.00 92.06 95 VAL A O 1
ATOM 757 N N . ILE A 1 96 ? 5.150 -3.280 -2.033 1.00 87.50 96 ILE A N 1
ATOM 758 C CA . ILE A 1 96 ? 3.757 -3.705 -1.954 1.00 87.50 96 ILE A CA 1
ATOM 759 C C . ILE A 1 96 ? 3.363 -4.443 -3.222 1.00 87.50 96 ILE A C 1
ATOM 761 O O . ILE A 1 96 ? 3.741 -4.029 -4.310 1.00 87.50 96 ILE A O 1
ATOM 765 N N . GLY A 1 97 ? 2.643 -5.556 -3.079 1.00 79.69 97 GLY A N 1
ATOM 766 C CA . GLY A 1 97 ? 2.285 -6.417 -4.209 1.00 79.69 97 GLY A CA 1
ATOM 767 C C . GLY A 1 97 ? 3.370 -7.418 -4.618 1.00 79.69 97 GLY A C 1
ATOM 768 O O . GLY A 1 97 ? 3.246 -8.033 -5.674 1.00 79.69 97 GLY A O 1
ATOM 769 N N . LEU A 1 98 ? 4.411 -7.618 -3.798 1.00 72.06 98 LEU A N 1
ATOM 770 C CA . LEU A 1 98 ? 5.387 -8.693 -4.005 1.00 72.06 98 LEU A CA 1
ATOM 771 C C . LEU A 1 98 ? 4.655 -10.049 -3.925 1.00 72.06 98 LEU A C 1
ATOM 773 O O . LEU A 1 98 ? 4.115 -10.379 -2.872 1.00 72.06 98 LEU A O 1
ATOM 777 N N . GLY A 1 99 ? 4.614 -10.804 -5.026 1.00 58.53 99 GLY A N 1
ATOM 778 C CA . GLY A 1 99 ? 3.906 -12.090 -5.119 1.00 58.53 99 GLY A CA 1
ATOM 779 C C . GLY A 1 99 ? 2.613 -12.080 -5.945 1.00 58.53 99 GLY A C 1
ATOM 780 O O . GLY A 1 99 ? 2.010 -13.134 -6.113 1.00 58.53 99 GLY A O 1
ATOM 781 N N . GLY A 1 100 ? 2.186 -10.932 -6.486 1.00 56.91 100 GLY A N 1
ATOM 782 C CA . GLY A 1 100 ? 1.187 -10.931 -7.561 1.00 56.91 100 GLY A CA 1
ATOM 783 C C . GLY A 1 100 ? 1.758 -11.567 -8.830 1.00 56.91 100 GLY A C 1
ATOM 784 O O . GLY A 1 100 ? 2.946 -11.394 -9.103 1.00 56.91 100 GLY A O 1
ATOM 785 N N . GLU A 1 101 ? 0.930 -12.276 -9.606 1.00 51.50 101 GLU A N 1
ATOM 786 C CA . GLU A 1 101 ? 1.332 -12.806 -10.913 1.00 51.50 101 GLU A CA 1
ATOM 787 C C . GLU A 1 101 ? 1.793 -11.653 -11.803 1.00 51.50 101 GLU A C 1
ATOM 789 O O . GLU A 1 101 ? 0.999 -10.867 -12.323 1.00 51.50 101 GLU A O 1
ATOM 794 N N . ASN A 1 102 ? 3.103 -11.514 -11.951 1.00 57.59 102 ASN A N 1
ATOM 795 C CA . ASN A 1 102 ? 3.673 -10.527 -12.829 1.00 57.59 102 ASN A CA 1
ATOM 796 C C . ASN A 1 102 ? 4.901 -11.086 -13.522 1.00 57.59 102 ASN A C 1
ATOM 798 O O . ASN A 1 102 ? 5.636 -11.925 -13.012 1.00 57.59 102 ASN A O 1
ATOM 802 N N . VAL A 1 103 ? 5.127 -10.565 -14.716 1.00 55.78 103 VAL A N 1
ATOM 803 C CA . VAL A 1 103 ? 6.160 -11.063 -15.615 1.00 55.78 103 VAL A CA 1
ATOM 804 C C . VAL A 1 103 ? 7.579 -10.912 -15.042 1.00 55.78 103 VAL A C 1
ATOM 806 O O . VAL A 1 103 ? 8.493 -11.622 -15.441 1.00 55.78 103 VAL A O 1
ATOM 809 N N . LEU A 1 104 ? 7.772 -9.984 -14.104 1.00 58.03 104 LEU A N 1
ATOM 810 C CA . LEU A 1 104 ? 9.077 -9.674 -13.521 1.00 58.03 104 LEU A CA 1
ATOM 811 C C . LEU A 1 104 ? 9.319 -10.342 -12.160 1.00 58.03 104 LEU A C 1
ATOM 813 O O . LEU A 1 104 ? 10.365 -10.075 -11.561 1.00 58.03 104 LEU A O 1
ATOM 817 N N . GLU A 1 105 ? 8.348 -11.111 -11.647 1.00 57.78 105 GLU A N 1
ATOM 818 C CA . GLU A 1 105 ? 8.315 -11.773 -10.322 1.00 57.78 105 GLU A CA 1
ATOM 819 C C . GLU A 1 105 ? 8.469 -10.823 -9.111 1.00 57.78 105 GLU A C 1
ATOM 821 O O . GLU A 1 105 ? 8.334 -11.209 -7.950 1.00 57.78 105 GLU A O 1
ATOM 826 N N . THR A 1 106 ? 8.721 -9.536 -9.361 1.00 62.06 106 THR A N 1
ATOM 827 C CA . THR A 1 106 ? 8.855 -8.469 -8.370 1.00 62.06 106 THR A CA 1
ATOM 828 C C . THR A 1 106 ? 7.678 -7.519 -8.532 1.00 62.06 106 THR A C 1
ATOM 830 O O . THR A 1 106 ? 7.750 -6.531 -9.268 1.00 62.06 106 THR A O 1
ATOM 833 N N . GLY A 1 107 ? 6.540 -7.903 -7.957 1.00 68.38 107 GLY A N 1
ATOM 834 C CA . GLY A 1 107 ? 5.289 -7.149 -8.025 1.00 68.38 107 GLY A CA 1
ATOM 835 C C . GLY A 1 107 ? 5.348 -5.810 -7.301 1.00 68.38 107 GLY A C 1
ATOM 836 O O . GLY A 1 107 ? 5.977 -5.680 -6.252 1.00 68.38 107 GLY A O 1
ATOM 837 N N . LEU A 1 108 ? 4.688 -4.823 -7.906 1.00 86.38 108 LEU A N 1
ATOM 838 C CA . LEU A 1 108 ? 4.484 -3.484 -7.373 1.00 86.38 108 LEU A CA 1
ATOM 839 C C . LEU A 1 108 ? 3.001 -3.143 -7.523 1.00 86.38 108 LEU A C 1
ATOM 841 O O . LEU A 1 108 ? 2.491 -3.166 -8.643 1.00 86.38 108 LEU A O 1
ATOM 845 N N . THR A 1 109 ? 2.293 -2.840 -6.442 1.00 91.25 109 THR A N 1
ATOM 846 C CA . THR A 1 109 ? 0.899 -2.401 -6.556 1.00 91.25 109 THR A CA 1
ATOM 847 C C . THR A 1 109 ? 0.854 -0.975 -7.085 1.00 91.25 109 THR A C 1
ATOM 849 O O . THR A 1 109 ? 1.368 -0.049 -6.456 1.00 91.25 109 THR A O 1
ATOM 852 N N . LEU A 1 110 ? 0.228 -0.816 -8.249 1.00 93.62 110 LEU A N 1
ATOM 853 C CA . LEU A 1 110 ? 0.051 0.458 -8.927 1.00 93.62 110 LEU A CA 1
ATOM 854 C C . LEU A 1 110 ? -1.431 0.700 -9.163 1.00 93.62 110 LEU A C 1
ATOM 856 O O . LEU A 1 110 ? -2.151 -0.216 -9.564 1.00 93.62 110 LEU A O 1
ATOM 860 N N . HIS A 1 111 ? -1.860 1.941 -8.980 1.00 94.06 111 HIS A N 1
ATOM 861 C CA . HIS A 1 111 ? -3.184 2.377 -9.363 1.00 94.06 111 HIS A CA 1
ATOM 862 C C . HIS A 1 111 ? -3.354 2.168 -10.870 1.00 94.06 111 HIS A C 1
ATOM 864 O O . HIS A 1 111 ? -2.590 2.701 -11.673 1.00 94.06 111 HIS A O 1
ATOM 870 N N . HIS A 1 112 ? -4.389 1.432 -11.271 1.00 92.12 112 HIS A N 1
ATOM 871 C CA . HIS A 1 112 ? -4.576 1.015 -12.663 1.00 92.12 112 HIS A CA 1
ATOM 872 C C . HIS A 1 112 ? -4.610 2.198 -13.648 1.00 92.12 112 HIS A C 1
ATOM 874 O O . HIS A 1 112 ? -3.860 2.229 -14.622 1.00 92.12 112 HIS A O 1
ATOM 880 N N . THR A 1 113 ? -5.430 3.211 -13.355 1.00 93.69 113 THR A N 1
ATOM 881 C CA . THR A 1 113 ? -5.625 4.381 -14.230 1.00 93.69 113 THR A CA 1
ATOM 882 C C . THR A 1 113 ? -4.408 5.306 -14.304 1.00 93.69 113 THR A C 1
ATOM 884 O O . THR A 1 113 ? -4.063 5.771 -15.387 1.00 93.69 113 THR A O 1
ATOM 887 N N . TYR A 1 114 ? -3.752 5.574 -13.172 1.00 94.56 114 TYR A N 1
ATOM 888 C CA . TYR A 1 114 ? -2.705 6.599 -13.072 1.00 94.56 114 TYR A CA 1
ATOM 889 C C . TYR A 1 114 ? -1.281 6.032 -13.090 1.00 94.56 114 TYR A C 1
ATOM 891 O O . TYR A 1 114 ? -0.330 6.778 -13.269 1.00 94.56 114 TYR A O 1
ATOM 899 N N . GLY A 1 115 ? -1.111 4.722 -12.901 1.00 94.19 115 GLY A N 1
ATOM 900 C CA . GLY A 1 115 ? 0.202 4.087 -12.814 1.00 94.19 115 GLY A CA 1
ATOM 901 C C . GLY A 1 115 ? 1.004 4.477 -11.567 1.00 94.19 115 GLY A C 1
ATOM 902 O O . GLY A 1 115 ? 2.204 4.226 -11.526 1.00 94.19 115 GLY A O 1
ATOM 903 N N . THR A 1 116 ? 0.376 5.082 -10.558 1.00 95.94 116 THR A N 1
ATOM 904 C CA . THR A 1 116 ? 1.033 5.569 -9.336 1.00 95.94 116 THR A CA 1
ATOM 905 C C . THR A 1 116 ? 1.040 4.507 -8.231 1.00 95.94 116 THR A C 1
ATOM 907 O O . THR A 1 116 ? 0.153 3.654 -8.213 1.00 95.94 116 THR A O 1
ATOM 910 N N . PRO A 1 117 ? 2.006 4.505 -7.293 1.00 95.75 117 PRO A N 1
ATOM 911 C CA . PRO A 1 117 ? 1.974 3.580 -6.161 1.00 95.75 117 PRO A CA 1
ATOM 912 C C . PRO A 1 117 ? 0.730 3.755 -5.289 1.00 95.75 117 PRO A C 1
ATOM 914 O O . PRO A 1 117 ? 0.314 4.876 -5.002 1.00 95.75 117 PRO A O 1
ATOM 917 N N . GLN A 1 118 ? 0.178 2.638 -4.821 1.00 95.19 118 GLN A N 1
ATOM 918 C CA . GLN A 1 118 ? -1.019 2.610 -3.981 1.00 95.19 118 GLN A CA 1
ATOM 919 C C . GLN A 1 118 ? -0.926 1.470 -2.964 1.00 95.19 118 GLN A C 1
ATOM 921 O O . GLN A 1 118 ? -0.346 0.418 -3.251 1.00 95.19 118 GLN A O 1
ATOM 926 N N . ILE A 1 119 ? -1.522 1.662 -1.786 1.00 97.06 119 ILE A N 1
ATOM 927 C CA . ILE A 1 119 ? -1.685 0.598 -0.790 1.00 97.06 119 ILE A CA 1
ATOM 928 C C . ILE A 1 119 ? -3.142 0.130 -0.819 1.00 97.06 119 ILE A C 1
ATOM 930 O O . ILE A 1 119 ? -4.019 0.926 -0.495 1.00 97.06 119 ILE A O 1
ATOM 934 N N . PRO A 1 120 ? -3.434 -1.134 -1.170 1.00 96.06 120 PRO A N 1
ATOM 935 C CA . PRO A 1 120 ? -4.805 -1.626 -1.161 1.00 96.06 120 PRO A CA 1
ATOM 936 C C . PRO A 1 120 ? -5.417 -1.603 0.242 1.00 96.06 120 PRO A C 1
ATOM 938 O O . PRO A 1 120 ? -4.785 -2.040 1.209 1.00 96.06 120 PRO A O 1
ATOM 941 N N . GLY A 1 121 ? -6.683 -1.209 0.339 1.00 96.44 121 GLY A N 1
ATOM 942 C CA . GLY A 1 121 ? -7.486 -1.246 1.557 1.00 96.44 121 GLY A CA 1
ATOM 943 C C . GLY A 1 121 ? -7.612 -2.660 2.115 1.00 96.44 121 GLY A C 1
ATOM 944 O O . GLY A 1 121 ? -7.611 -2.866 3.325 1.00 96.44 121 GLY A O 1
ATOM 945 N N . THR A 1 122 ? -7.589 -3.674 1.247 1.00 95.25 122 THR A N 1
ATOM 946 C CA . THR A 1 122 ? -7.530 -5.087 1.649 1.00 95.25 122 THR A CA 1
ATOM 947 C C . THR A 1 122 ? -6.231 -5.441 2.373 1.00 95.25 122 THR A C 1
ATOM 949 O O . THR A 1 122 ? -6.264 -6.190 3.350 1.00 95.25 122 THR A O 1
ATOM 952 N N . ALA A 1 123 ? -5.094 -4.879 1.950 1.00 95.75 123 ALA A N 1
ATOM 953 C CA . ALA A 1 123 ? -3.811 -5.073 2.618 1.00 95.75 123 ALA A CA 1
ATOM 954 C C . ALA A 1 123 ? -3.780 -4.351 3.975 1.00 95.75 123 ALA A C 1
ATOM 956 O O . ALA A 1 123 ? -3.308 -4.923 4.957 1.00 95.75 123 ALA A O 1
ATOM 957 N N . LEU A 1 124 ? -4.343 -3.139 4.049 1.00 98.06 124 LEU A N 1
ATOM 958 C CA . LEU A 1 124 ? -4.499 -2.387 5.301 1.00 98.06 124 LEU A CA 1
ATOM 959 C C . LEU A 1 124 ? -5.406 -3.126 6.292 1.00 98.06 124 LEU A C 1
ATOM 961 O O . LEU A 1 124 ? -5.018 -3.340 7.439 1.00 98.06 124 LEU A O 1
ATOM 965 N N . LYS A 1 125 ? -6.572 -3.597 5.833 1.00 97.50 125 LYS A N 1
ATOM 966 C CA . LYS A 1 125 ? -7.512 -4.395 6.629 1.00 97.50 125 LYS A CA 1
ATOM 967 C C . LYS A 1 125 ? -6.862 -5.677 7.143 1.00 97.50 125 LYS A C 1
ATOM 969 O O . LYS A 1 125 ? -7.010 -6.014 8.315 1.00 97.50 125 LYS A O 1
ATOM 974 N N . GLY A 1 126 ? -6.139 -6.389 6.277 1.00 95.94 126 GLY A N 1
ATOM 975 C CA . GLY A 1 126 ? -5.434 -7.619 6.638 1.00 95.94 126 GLY A CA 1
ATOM 976 C C . GLY A 1 126 ? -4.363 -7.387 7.704 1.00 95.94 126 GLY A C 1
ATOM 977 O O . GLY A 1 126 ? -4.312 -8.126 8.687 1.00 95.94 126 GLY A O 1
ATOM 978 N N . LEU A 1 127 ? -3.559 -6.329 7.548 1.00 97.06 127 LEU A N 1
ATOM 979 C CA . LEU A 1 127 ? -2.556 -5.931 8.534 1.00 97.06 127 LEU A CA 1
ATOM 980 C C . LEU A 1 127 ? -3.203 -5.585 9.880 1.00 97.06 127 LEU A C 1
ATOM 982 O O . LEU A 1 127 ? -2.808 -6.143 10.903 1.00 97.06 127 LEU A O 1
ATOM 986 N N . ALA A 1 128 ? -4.213 -4.712 9.878 1.00 97.25 128 ALA A N 1
ATOM 987 C CA . ALA A 1 128 ? -4.907 -4.296 11.092 1.00 97.25 128 ALA A CA 1
ATOM 988 C C . ALA A 1 128 ? -5.577 -5.483 11.801 1.00 97.25 128 ALA A C 1
ATOM 990 O O . ALA A 1 128 ? -5.445 -5.618 13.013 1.00 97.25 128 ALA A O 1
ATOM 991 N N . SER A 1 129 ? -6.233 -6.384 11.060 1.00 95.94 129 SER A N 1
ATOM 992 C CA . SER A 1 129 ? -6.854 -7.588 11.628 1.00 95.94 129 SER A CA 1
ATOM 993 C C . SER A 1 129 ? -5.821 -8.512 12.266 1.00 95.94 129 SER A C 1
ATOM 995 O O . SER A 1 129 ? -6.020 -8.978 13.388 1.00 95.94 129 SER A O 1
ATOM 997 N N . HIS A 1 130 ? -4.696 -8.752 11.588 1.00 94.50 130 HIS A N 1
ATOM 998 C CA . HIS A 1 130 ? -3.657 -9.622 12.126 1.00 94.50 130 HIS A CA 1
ATOM 999 C C . HIS A 1 130 ? -2.986 -9.014 13.365 1.00 94.50 130 HIS A C 1
ATOM 1001 O O . HIS A 1 130 ? -2.781 -9.710 14.359 1.00 94.50 130 HIS A O 1
ATOM 1007 N N . TYR A 1 131 ? -2.703 -7.710 13.335 1.00 94.75 131 TYR A N 1
ATOM 1008 C CA . TYR A 1 131 ? -2.145 -6.988 14.476 1.00 94.75 131 TYR A CA 1
ATOM 1009 C C . TYR A 1 131 ? -3.115 -6.966 15.664 1.00 94.75 131 TYR A C 1
ATOM 1011 O O . TYR A 1 131 ? -2.712 -7.216 16.800 1.00 94.75 131 TYR A O 1
ATOM 1019 N N . CYS A 1 132 ? -4.407 -6.748 15.406 1.00 93.31 132 CYS A N 1
ATOM 1020 C CA . CYS A 1 132 ? -5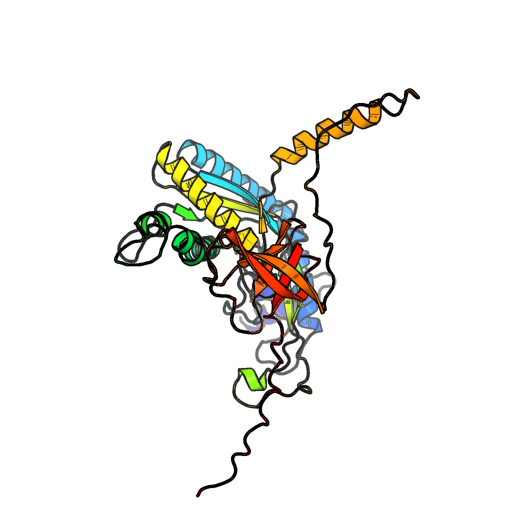.459 -6.790 16.416 1.00 93.31 132 CYS A CA 1
ATOM 1021 C C . CYS A 1 132 ? -5.478 -8.131 17.155 1.00 93.31 132 CYS A C 1
ATOM 1023 O O . CYS A 1 132 ? -5.417 -8.162 18.381 1.00 93.31 132 CYS A O 1
ATOM 1025 N N . ASP A 1 133 ? -5.483 -9.240 16.417 1.00 90.69 133 ASP A N 1
ATOM 1026 C CA . ASP A 1 133 ? -5.520 -10.582 16.997 1.00 90.69 133 ASP A CA 1
ATOM 1027 C C . ASP A 1 133 ? -4.270 -10.904 17.838 1.00 90.69 133 ASP A C 1
ATOM 1029 O O . ASP A 1 133 ? -4.369 -11.448 18.940 1.00 90.69 133 ASP A O 1
ATOM 1033 N N . GLN A 1 134 ? -3.087 -10.550 17.334 1.00 90.12 134 GLN A N 1
ATOM 1034 C CA . GLN A 1 134 ? -1.811 -10.971 17.921 1.00 90.12 134 GLN A CA 1
ATOM 1035 C C . GLN A 1 134 ? -1.262 -10.016 18.980 1.00 90.12 134 GLN A C 1
ATOM 1037 O O . GLN A 1 134 ? -0.511 -10.446 19.851 1.00 90.12 134 GLN A O 1
ATOM 1042 N N . VAL A 1 135 ? -1.591 -8.728 18.915 1.00 89.31 135 VAL A N 1
ATOM 1043 C CA . VAL A 1 135 ? -1.080 -7.730 19.861 1.00 89.31 135 VAL A CA 1
ATOM 1044 C C . VAL A 1 135 ? -2.178 -7.344 20.837 1.00 89.31 135 VAL A C 1
ATOM 1046 O O . VAL A 1 135 ? -2.084 -7.660 22.025 1.00 89.31 135 VAL A O 1
ATOM 1049 N N . TRP A 1 136 ? -3.260 -6.739 20.347 1.00 86.06 136 TRP A N 1
ATOM 1050 C CA . TRP A 1 136 ? -4.356 -6.285 21.208 1.00 86.06 136 TRP A CA 1
ATOM 1051 C C . TRP A 1 136 ? -5.099 -7.464 21.859 1.00 86.06 136 TRP A C 1
ATOM 1053 O O . TRP A 1 136 ? -5.405 -7.421 23.048 1.00 86.06 136 TRP A O 1
ATOM 1063 N N . GLY A 1 137 ? -5.276 -8.573 21.134 1.00 81.62 137 GLY A N 1
ATOM 1064 C CA . GLY A 1 137 ? -5.880 -9.810 21.635 1.00 81.62 137 GLY A CA 1
ATOM 1065 C C . GLY A 1 137 ? -5.091 -10.521 22.740 1.00 81.62 137 GLY A C 1
ATOM 1066 O O . GLY A 1 137 ? -5.668 -11.331 23.469 1.00 81.62 137 GLY A O 1
ATOM 1067 N N . ILE A 1 138 ? -3.792 -10.232 22.899 1.00 76.50 138 ILE A N 1
ATOM 1068 C CA . ILE A 1 138 ? -2.955 -10.775 23.985 1.00 76.50 138 ILE A CA 1
ATOM 1069 C C . ILE A 1 138 ? -2.928 -9.834 25.198 1.00 76.50 138 ILE A C 1
ATOM 1071 O O . ILE A 1 138 ? -2.888 -10.314 26.330 1.00 76.50 138 ILE A O 1
ATOM 1075 N N . CYS A 1 139 ? -2.972 -8.516 24.992 1.00 62.84 139 CYS A N 1
ATOM 1076 C CA . CYS A 1 139 ? -2.948 -7.521 26.074 1.00 62.84 139 CYS A CA 1
ATOM 1077 C C . CYS A 1 139 ? -4.220 -7.515 26.945 1.00 62.84 139 CYS A C 1
ATOM 1079 O O . CYS A 1 139 ? -4.181 -7.045 28.077 1.00 62.84 139 CYS A O 1
ATOM 1081 N N . ASP A 1 140 ? -5.318 -8.093 26.457 1.00 61.53 140 ASP A N 1
ATOM 1082 C CA . ASP A 1 140 ? -6.628 -8.155 27.126 1.00 61.53 140 ASP A CA 1
ATOM 1083 C C . ASP A 1 140 ? -6.746 -9.280 28.188 1.00 61.53 140 ASP A C 1
ATOM 1085 O O . ASP A 1 140 ? -7.822 -9.579 28.693 1.00 61.53 140 ASP A O 1
ATOM 1089 N N . GLN A 1 141 ? -5.651 -9.974 28.535 1.00 54.97 141 GLN A N 1
ATOM 1090 C CA . GLN A 1 141 ? -5.702 -11.151 29.425 1.00 54.97 141 GLN A CA 1
ATOM 1091 C C . GLN A 1 141 ? -5.911 -10.840 30.922 1.00 54.97 141 GLN A C 1
ATOM 1093 O O . GLN A 1 141 ? -6.072 -11.772 31.708 1.00 54.97 141 GLN A O 1
ATOM 1098 N N . GLY A 1 142 ? -5.934 -9.565 31.324 1.00 52.19 142 GLY A N 1
ATOM 1099 C CA . GLY A 1 142 ? -6.068 -9.151 32.729 1.00 52.19 142 GLY A CA 1
ATOM 1100 C C . GLY A 1 142 ? -7.501 -8.905 33.215 1.00 52.19 142 GLY A C 1
ATOM 1101 O O . GLY A 1 142 ? -7.750 -8.962 34.416 1.00 52.19 142 GLY A O 1
ATOM 1102 N N . GLN A 1 143 ? -8.456 -8.659 32.316 1.00 46.59 143 GLN A N 1
ATOM 1103 C CA . GLN A 1 143 ? -9.871 -8.518 32.661 1.00 46.59 143 GLN A CA 1
ATOM 1104 C C . GLN A 1 143 ? -10.668 -9.362 31.683 1.00 46.59 143 GLN A C 1
ATOM 1106 O O . GLN A 1 143 ? -10.582 -9.159 30.480 1.00 46.59 143 GLN A O 1
ATOM 1111 N N . GLY A 1 144 ? -11.363 -10.380 32.193 1.00 47.50 144 GLY A N 1
ATOM 1112 C CA . GLY A 1 144 ? -12.006 -11.387 31.362 1.00 47.50 144 GLY A CA 1
ATOM 1113 C C . GLY A 1 144 ? -12.863 -10.751 30.278 1.00 47.50 144 GLY A C 1
ATOM 1114 O O . GLY A 1 144 ? -13.880 -10.178 30.609 1.00 47.50 144 GLY A O 1
ATOM 1115 N N . PHE A 1 145 ? -12.405 -10.801 29.029 1.00 51.59 145 PHE A N 1
ATOM 1116 C CA . PHE A 1 145 ? -13.097 -11.203 27.804 1.00 51.59 145 PHE A CA 1
ATOM 1117 C C . PHE A 1 145 ? -12.074 -11.066 26.671 1.00 51.59 145 PHE A C 1
ATOM 1119 O O . PHE A 1 145 ? -11.517 -10.005 26.479 1.00 51.59 145 PHE A O 1
ATOM 1126 N N . LYS A 1 146 ? -11.822 -12.121 25.888 1.00 67.44 146 LYS A N 1
ATOM 1127 C CA . LYS A 1 146 ? -10.921 -12.106 24.717 1.00 67.44 146 LYS A CA 1
ATOM 1128 C C . LYS A 1 146 ? -11.538 -11.301 23.552 1.00 67.44 146 LYS A C 1
ATOM 1130 O O . LYS A 1 146 ? -11.780 -11.876 22.492 1.00 67.44 146 LYS A O 1
ATOM 1135 N N . ARG A 1 147 ? -11.897 -10.024 23.736 1.00 78.69 147 ARG A N 1
ATOM 1136 C CA . ARG A 1 147 ? -12.768 -9.270 22.799 1.00 78.69 147 ARG A CA 1
ATOM 1137 C C . ARG A 1 147 ? -12.080 -8.880 21.500 1.00 78.69 147 ARG A C 1
ATOM 1139 O O . ARG A 1 147 ? -12.743 -8.741 20.476 1.00 78.69 147 ARG A O 1
ATOM 1146 N N . TRP A 1 148 ? -10.761 -8.760 21.539 1.00 79.12 148 TRP A N 1
ATOM 1147 C CA . TRP A 1 148 ? -9.919 -8.410 20.393 1.00 79.12 148 TRP A CA 1
ATOM 1148 C C . TRP A 1 148 ? -9.331 -9.621 19.663 1.00 79.12 148 TRP A C 1
ATOM 1150 O O . TRP A 1 148 ? -8.808 -9.496 18.560 1.00 79.12 148 TRP A O 1
ATOM 1160 N N . LYS A 1 149 ? -9.418 -10.809 20.267 1.00 80.62 149 LYS A N 1
ATOM 1161 C CA . LYS A 1 149 ? -8.853 -12.034 19.704 1.00 80.62 149 LYS A CA 1
ATOM 1162 C C . LYS A 1 149 ? -9.771 -12.610 18.631 1.00 80.62 149 LYS A C 1
ATOM 1164 O O . LYS A 1 149 ? -10.978 -12.720 18.841 1.00 80.62 149 LYS A O 1
ATOM 1169 N N . LYS A 1 150 ? -9.205 -13.063 17.518 1.00 78.75 150 LYS A N 1
ATOM 1170 C CA . LYS A 1 150 ? -9.948 -13.776 16.480 1.00 78.75 150 LYS A CA 1
ATOM 1171 C C . LYS A 1 150 ? -10.342 -15.166 16.995 1.00 78.75 150 LYS A C 1
ATOM 1173 O O . LYS A 1 150 ? -9.492 -15.951 17.415 1.00 78.75 150 LYS A O 1
ATOM 1178 N N . GLY A 1 151 ? -11.634 -15.488 16.974 1.00 69.62 151 GLY A N 1
ATOM 1179 C CA . GLY A 1 151 ? -12.127 -16.809 17.373 1.00 69.62 151 GLY A CA 1
ATOM 1180 C C . GLY A 1 151 ? -13.637 -16.875 17.593 1.00 69.62 151 GLY A C 1
ATOM 1181 O O . GLY A 1 151 ? -14.322 -15.856 17.655 1.00 69.62 151 GLY A O 1
ATOM 1182 N N . GLU A 1 152 ? -14.161 -18.094 17.708 1.00 58.41 152 GLU A N 1
ATOM 1183 C CA . GLU A 1 152 ? -15.600 -18.351 17.849 1.00 58.41 152 GLU A CA 1
ATOM 1184 C C . GLU A 1 152 ? -16.109 -18.009 19.256 1.00 58.41 152 GLU A C 1
ATOM 1186 O O . GLU A 1 152 ? -17.078 -17.265 19.386 1.00 58.41 152 GLU A O 1
ATOM 1191 N N . SER A 1 153 ? -15.401 -18.437 20.307 1.00 57.16 153 SER A N 1
ATOM 1192 C CA . SER A 1 153 ? -15.788 -18.254 21.720 1.00 57.16 153 SER A CA 1
ATOM 1193 C C . SER A 1 153 ? -15.337 -16.912 22.339 1.00 57.16 153 SER A C 1
ATOM 1195 O O . SER A 1 153 ? -15.028 -16.842 23.528 1.00 57.16 153 SER A O 1
ATOM 1197 N N . GLY A 1 154 ? -15.230 -15.855 21.527 1.00 63.97 154 GLY A N 1
ATOM 1198 C CA . GLY A 1 154 ? -14.767 -14.514 21.908 1.00 63.97 154 GLY A CA 1
ATOM 1199 C C . GLY A 1 154 ? -14.730 -13.560 20.707 1.00 63.97 154 GLY A C 1
ATOM 1200 O O . GLY A 1 154 ?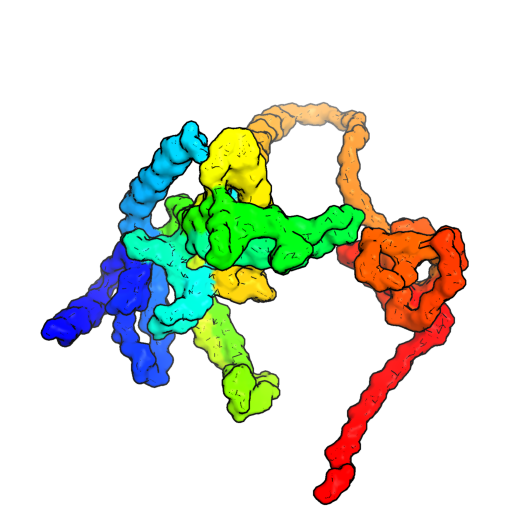 -15.335 -13.844 19.672 1.00 63.97 154 GLY A O 1
ATOM 1201 N N . GLY A 1 155 ? -14.024 -12.436 20.828 1.00 80.00 155 GLY A N 1
ATOM 1202 C CA . GLY A 1 155 ? -13.687 -11.607 19.668 1.00 80.00 155 GLY A CA 1
ATOM 1203 C C . GLY A 1 155 ? -14.741 -10.602 19.206 1.00 80.00 155 GLY A C 1
ATOM 1204 O O . GLY A 1 155 ? -14.686 -10.203 18.051 1.00 80.00 155 GLY A O 1
ATOM 1205 N N . GLU A 1 156 ? -15.706 -10.210 20.046 1.00 87.00 156 GLU A N 1
ATOM 1206 C CA . GLU A 1 156 ? -16.805 -9.297 19.664 1.00 87.00 156 GLU A CA 1
ATOM 1207 C C . GLU A 1 156 ? -16.313 -8.041 18.929 1.00 87.00 156 GLU A C 1
ATOM 1209 O O . GLU A 1 156 ? -16.849 -7.687 17.883 1.00 87.00 156 GLU A O 1
ATOM 1214 N N . TYR A 1 157 ? -15.248 -7.406 19.424 1.00 89.88 157 TYR A N 1
ATOM 1215 C CA . TYR A 1 157 ? -14.705 -6.185 18.828 1.00 89.88 157 TYR A CA 1
ATOM 1216 C C . TYR A 1 157 ? -13.940 -6.470 17.536 1.00 89.88 157 TYR A C 1
ATOM 1218 O O . TYR A 1 157 ? -14.082 -5.735 16.563 1.00 89.88 157 TYR A O 1
ATOM 1226 N N . HIS A 1 158 ? -13.191 -7.576 17.476 1.00 92.50 158 HIS A N 1
ATOM 1227 C CA . HIS A 1 158 ? -12.560 -8.004 16.227 1.00 92.50 158 HIS A CA 1
ATOM 1228 C C . HIS A 1 158 ? -13.614 -8.296 15.144 1.00 92.50 158 HIS A C 1
ATOM 1230 O O . HIS A 1 158 ? -13.449 -7.898 13.992 1.00 92.50 158 HIS A O 1
ATOM 1236 N N . LYS A 1 159 ? -14.703 -8.989 15.499 1.00 91.94 159 LYS A N 1
ATOM 1237 C CA . LYS A 1 159 ? -15.809 -9.306 14.584 1.00 91.94 159 LYS A CA 1
ATOM 1238 C C . LYS A 1 159 ? -16.509 -8.031 14.113 1.00 91.94 159 LYS A C 1
ATOM 1240 O O . LYS A 1 159 ? -16.681 -7.874 12.913 1.00 91.94 159 LYS A O 1
ATOM 1245 N N . ALA A 1 160 ? -16.804 -7.098 15.019 1.00 92.25 160 ALA A N 1
ATOM 1246 C CA . ALA A 1 160 ? -17.412 -5.816 14.668 1.00 92.25 160 ALA A CA 1
ATOM 1247 C C . ALA A 1 160 ? -16.548 -5.001 13.690 1.00 92.25 160 ALA A C 1
ATOM 1249 O O . ALA A 1 160 ? -17.065 -4.428 12.737 1.00 92.25 160 ALA A O 1
ATOM 1250 N N . LEU A 1 161 ? -15.224 -4.973 13.880 1.00 93.75 161 LEU A N 1
ATOM 1251 C CA . LEU A 1 161 ? -14.317 -4.233 12.999 1.00 93.75 161 LEU A CA 1
ATOM 1252 C C . LEU A 1 161 ? -14.150 -4.889 11.624 1.00 93.75 161 LEU A C 1
ATOM 1254 O O . LEU A 1 161 ? -14.232 -4.221 10.594 1.00 93.75 161 LEU A O 1
ATOM 1258 N N . PHE A 1 162 ? -13.866 -6.194 11.599 1.00 95.00 162 PHE A N 1
ATOM 1259 C CA . PHE A 1 162 ? -13.365 -6.874 10.400 1.00 95.00 162 PHE A CA 1
ATOM 1260 C C . PHE A 1 162 ? -14.395 -7.767 9.709 1.00 95.00 162 PHE A C 1
ATOM 1262 O O . PHE A 1 162 ? -14.227 -8.062 8.519 1.00 95.00 162 PHE A O 1
ATOM 1269 N N . GLY A 1 163 ? -15.454 -8.147 10.417 1.00 92.94 163 GLY A N 1
ATOM 1270 C CA . GLY A 1 163 ? -16.459 -9.105 9.981 1.00 92.94 163 GLY A CA 1
ATOM 1271 C C . GLY A 1 163 ? -16.063 -10.555 10.243 1.00 92.94 163 GLY A C 1
ATOM 1272 O O . GLY A 1 163 ? -14.997 -10.873 10.784 1.00 92.94 163 GLY A O 1
ATOM 1273 N N . THR A 1 164 ? -16.953 -11.445 9.829 1.00 90.44 164 THR A N 1
ATOM 1274 C CA . THR A 1 164 ? -16.796 -12.900 9.814 1.00 90.44 164 THR A CA 1
ATOM 1275 C C . THR A 1 164 ? -17.213 -13.441 8.444 1.00 90.44 164 THR A C 1
ATOM 1277 O O . THR A 1 164 ? -17.367 -12.682 7.491 1.00 90.44 164 THR A O 1
ATOM 1280 N N . THR A 1 165 ? -17.363 -14.758 8.318 1.00 89.31 165 THR A N 1
ATOM 1281 C CA . THR A 1 165 ? -17.946 -15.365 7.116 1.00 89.31 165 THR A CA 1
ATOM 1282 C C . THR A 1 165 ? -19.449 -15.092 7.008 1.00 89.31 165 THR A C 1
ATOM 1284 O O . THR A 1 165 ? -19.955 -14.996 5.895 1.00 89.31 165 THR A O 1
ATOM 1287 N N . ASP A 1 166 ? -20.133 -14.917 8.143 1.00 89.31 166 ASP A N 1
ATOM 1288 C CA . ASP A 1 166 ? -21.591 -14.756 8.206 1.00 89.31 166 ASP A CA 1
ATOM 1289 C C . ASP A 1 166 ? -22.034 -13.290 8.332 1.00 89.31 166 ASP A C 1
ATOM 1291 O O . ASP A 1 166 ? -23.197 -12.979 8.086 1.00 89.31 166 ASP A O 1
ATOM 1295 N N . ASP A 1 167 ? -21.122 -12.387 8.709 1.00 89.38 167 ASP A N 1
ATOM 1296 C CA . ASP A 1 167 ? -21.435 -10.979 8.980 1.00 89.38 167 ASP A CA 1
ATOM 1297 C C . ASP A 1 167 ? -20.351 -10.027 8.459 1.00 89.38 167 ASP A C 1
ATOM 1299 O O . ASP A 1 167 ? -19.151 -10.314 8.535 1.00 89.38 167 ASP A O 1
ATOM 1303 N N . SER A 1 168 ? -20.766 -8.871 7.948 1.00 92.00 168 SER A N 1
ATOM 1304 C CA . SER A 1 168 ? -19.862 -7.828 7.468 1.00 92.00 168 SER A CA 1
ATOM 1305 C C . SER A 1 168 ? -19.223 -7.061 8.624 1.00 92.00 168 SER A C 1
ATOM 1307 O O . SER A 1 168 ? -19.851 -6.809 9.644 1.00 92.00 168 SER A O 1
ATOM 1309 N N . GLY A 1 169 ? -17.970 -6.639 8.452 1.00 93.88 169 GLY A N 1
ATOM 1310 C CA . GLY A 1 169 ? -17.355 -5.685 9.375 1.00 93.88 169 GLY A CA 1
ATOM 1311 C C . GLY A 1 169 ? -17.887 -4.273 9.142 1.00 93.88 169 GLY A C 1
ATOM 1312 O O . GLY A 1 169 ? -18.141 -3.896 7.999 1.00 93.88 169 GLY A O 1
ATOM 1313 N N . HIS A 1 170 ? -17.971 -3.487 10.209 1.00 95.31 170 HIS A N 1
ATOM 1314 C CA . HIS A 1 170 ? -18.482 -2.113 10.196 1.00 95.31 170 HIS A CA 1
ATOM 1315 C C . HIS A 1 170 ? -17.450 -1.064 9.770 1.00 95.31 170 HIS A C 1
ATOM 1317 O O . HIS A 1 170 ? -17.791 0.103 9.571 1.00 95.31 170 HIS A O 1
ATOM 1323 N N . ILE A 1 171 ? -16.175 -1.450 9.646 1.00 96.81 171 ILE A N 1
ATOM 1324 C CA . ILE A 1 171 ? -15.109 -0.552 9.201 1.00 96.81 171 ILE A CA 1
ATOM 1325 C C . ILE A 1 171 ? -14.720 -0.848 7.759 1.00 96.81 171 ILE A C 1
ATOM 1327 O O . ILE A 1 171 ? -14.289 -1.950 7.403 1.00 96.81 171 ILE A O 1
ATOM 1331 N N . VAL A 1 172 ? -14.815 0.191 6.937 1.00 95.56 172 VAL A N 1
ATOM 1332 C CA . VAL A 1 172 ? -14.314 0.216 5.569 1.00 95.56 172 VAL A CA 1
ATOM 1333 C C . VAL A 1 172 ? -12.890 0.756 5.594 1.00 95.56 172 VAL A C 1
ATOM 1335 O O . VAL A 1 172 ? -12.646 1.869 6.054 1.00 95.56 172 VAL A O 1
ATOM 1338 N N . PHE A 1 173 ? -11.956 -0.049 5.095 1.00 97.25 173 PHE A N 1
ATOM 1339 C CA . PHE A 1 173 ? -10.563 0.335 4.891 1.00 97.25 173 PHE A CA 1
ATOM 1340 C C . PHE A 1 173 ? -10.406 0.752 3.435 1.00 97.25 173 PHE A C 1
ATOM 1342 O O . PHE A 1 173 ? -10.495 -0.097 2.544 1.00 97.25 173 PHE A O 1
ATOM 1349 N N . HIS A 1 174 ? -10.205 2.045 3.199 1.00 96.12 174 HIS A N 1
ATOM 1350 C CA . HIS A 1 174 ? -10.028 2.578 1.851 1.00 96.12 174 HIS A CA 1
ATOM 1351 C C . HIS A 1 174 ? -8.606 2.326 1.360 1.00 96.12 174 HIS A C 1
ATOM 1353 O O . HIS A 1 174 ? -7.679 2.145 2.153 1.00 96.12 174 HIS A O 1
ATOM 1359 N N . ASP A 1 175 ? -8.422 2.294 0.042 1.00 96.62 175 ASP A N 1
ATOM 1360 C CA . ASP A 1 175 ? -7.075 2.247 -0.514 1.00 96.62 175 ASP A CA 1
ATOM 1361 C C . ASP A 1 175 ? -6.317 3.527 -0.143 1.00 96.62 175 ASP A C 1
ATOM 1363 O O . ASP A 1 175 ? -6.862 4.622 -0.267 1.00 96.62 175 ASP A O 1
ATOM 1367 N N . ALA A 1 176 ? -5.047 3.415 0.251 1.00 97.31 176 ALA A N 1
ATOM 1368 C CA . ALA A 1 176 ? -4.234 4.589 0.537 1.00 97.31 176 ALA A CA 1
ATOM 1369 C C . ALA A 1 176 ? -3.592 5.148 -0.733 1.00 97.31 176 ALA A C 1
ATOM 1371 O O . ALA A 1 176 ? -2.854 4.449 -1.443 1.00 97.31 176 ALA A O 1
ATOM 1372 N N . TRP A 1 177 ? -3.840 6.431 -0.980 1.00 97.56 177 TRP A N 1
ATOM 1373 C CA . TRP A 1 177 ? -3.347 7.166 -2.142 1.00 97.56 177 TRP A CA 1
ATOM 1374 C C . TRP A 1 177 ? -2.039 7.874 -1.807 1.00 97.56 177 TRP A C 1
ATOM 1376 O O . TRP A 1 177 ? -1.945 8.540 -0.780 1.00 97.56 177 TRP A O 1
ATOM 1386 N N . ILE A 1 178 ? -1.029 7.777 -2.673 1.00 97.69 178 ILE A N 1
ATOM 1387 C CA . ILE A 1 178 ? 0.211 8.543 -2.498 1.00 97.69 178 ILE A CA 1
ATOM 1388 C C . ILE A 1 178 ? -0.049 10.046 -2.683 1.00 97.69 178 ILE A C 1
ATOM 1390 O O . ILE A 1 178 ? -0.799 10.444 -3.575 1.00 97.69 178 ILE A O 1
ATOM 1394 N N . THR A 1 179 ? 0.562 10.906 -1.877 1.00 97.44 179 THR A N 1
ATOM 1395 C CA . THR A 1 179 ? 0.397 12.353 -2.028 1.00 97.44 179 THR A CA 1
ATOM 1396 C C . THR A 1 179 ? 1.070 12.834 -3.316 1.00 97.44 179 THR A C 1
ATOM 1398 O O . THR A 1 179 ? 2.175 12.375 -3.635 1.00 97.44 179 THR A O 1
ATOM 1401 N N . PRO A 1 180 ? 0.461 13.767 -4.071 1.00 96.69 180 PRO A N 1
ATOM 1402 C CA . PRO A 1 180 ? 1.070 14.308 -5.285 1.00 96.69 180 PRO A CA 1
ATOM 1403 C C . PRO A 1 180 ? 2.489 14.859 -5.068 1.00 96.69 180 PRO A C 1
ATOM 1405 O O . PRO A 1 180 ? 3.332 14.750 -5.951 1.00 96.69 180 PRO A O 1
ATOM 1408 N N . GLU A 1 181 ? 2.774 15.393 -3.878 1.00 96.06 181 GLU A N 1
ATOM 1409 C CA . GLU A 1 181 ? 4.058 15.996 -3.497 1.00 96.06 181 GLU A CA 1
ATOM 1410 C C . GLU A 1 181 ? 5.196 14.969 -3.430 1.00 96.06 181 GLU A C 1
ATOM 1412 O O . GLU A 1 181 ? 6.352 15.303 -3.689 1.00 96.06 181 GLU A O 1
ATOM 1417 N N . THR A 1 182 ? 4.883 13.716 -3.089 1.00 96.75 182 THR A N 1
ATOM 1418 C CA . THR A 1 182 ? 5.880 12.638 -2.967 1.00 96.75 182 THR A CA 1
ATOM 1419 C C . THR A 1 182 ? 5.832 11.642 -4.125 1.00 96.75 182 THR A C 1
ATOM 1421 O O . THR A 1 182 ? 6.769 10.864 -4.308 1.00 96.75 182 THR A O 1
ATOM 1424 N N . MET A 1 183 ? 4.781 11.698 -4.947 1.00 96.50 183 MET A N 1
ATOM 1425 C CA . MET A 1 183 ? 4.485 10.726 -5.998 1.00 96.50 183 MET A CA 1
ATOM 1426 C C . MET A 1 183 ? 5.594 10.603 -7.051 1.00 96.50 183 MET A C 1
ATOM 1428 O O . MET A 1 183 ? 6.045 9.492 -7.320 1.00 96.50 183 MET A O 1
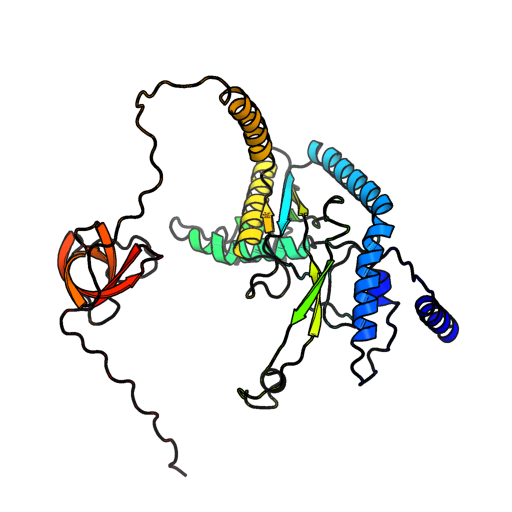ATOM 1432 N N . VAL A 1 184 ? 6.097 11.709 -7.604 1.00 95.44 184 VAL A N 1
ATOM 1433 C CA . VAL A 1 184 ? 7.052 11.686 -8.733 1.00 95.44 184 VAL A CA 1
ATOM 1434 C C . VAL A 1 184 ? 8.341 10.917 -8.417 1.00 95.44 184 VAL A C 1
ATOM 1436 O O . VAL A 1 184 ? 8.843 10.163 -9.245 1.00 95.44 184 VAL A O 1
ATOM 1439 N N . LYS A 1 185 ? 8.869 11.065 -7.197 1.00 94.44 185 LYS A N 1
ATOM 1440 C CA . LYS A 1 185 ? 10.126 10.423 -6.759 1.00 94.44 185 LYS A CA 1
ATOM 1441 C C . LYS A 1 185 ? 9.900 9.151 -5.944 1.00 94.44 185 LYS A C 1
ATOM 1443 O O . LYS A 1 185 ? 10.818 8.668 -5.277 1.00 94.44 185 LYS A O 1
ATOM 1448 N N . SER A 1 186 ? 8.683 8.620 -5.975 1.00 96.12 186 SER A N 1
ATOM 1449 C CA . SER A 1 186 ? 8.280 7.548 -5.072 1.00 96.12 186 SER A CA 1
ATOM 1450 C C . SER A 1 186 ? 8.891 6.196 -5.416 1.00 96.12 186 SER A C 1
ATOM 1452 O O . SER A 1 186 ? 9.180 5.419 -4.513 1.00 96.12 186 SER A O 1
ATOM 1454 N N . MET A 1 187 ? 9.131 5.906 -6.697 1.00 95.00 187 MET A N 1
ATOM 1455 C CA . MET A 1 187 ? 9.714 4.636 -7.131 1.00 95.00 187 MET A CA 1
ATOM 1456 C C . MET A 1 187 ? 11.241 4.679 -7.125 1.00 95.00 187 MET A C 1
ATOM 1458 O O . MET A 1 187 ? 11.858 5.540 -7.747 1.00 95.00 187 MET A O 1
ATOM 1462 N N . GLN A 1 188 ? 11.851 3.713 -6.441 1.00 92.56 188 GLN A N 1
ATOM 1463 C CA . GLN A 1 188 ? 13.295 3.627 -6.245 1.00 92.56 188 GLN A CA 1
ATOM 1464 C C . GLN A 1 188 ? 13.804 2.219 -6.590 1.00 92.56 188 GLN A C 1
ATOM 1466 O O . GLN A 1 188 ? 13.339 1.246 -5.980 1.00 92.56 188 GLN A O 1
ATOM 1471 N N . PRO A 1 189 ? 14.770 2.076 -7.520 1.00 91.19 189 PRO A N 1
ATOM 1472 C CA . PRO A 1 189 ? 15.429 0.802 -7.794 1.00 91.19 189 PRO A CA 1
ATOM 1473 C C . PRO A 1 189 ? 16.127 0.248 -6.553 1.00 91.19 189 PRO A C 1
ATOM 1475 O O . PRO A 1 189 ? 16.744 0.988 -5.784 1.00 91.19 189 PRO A O 1
ATOM 1478 N N . ASP A 1 190 ? 16.038 -1.062 -6.371 1.00 90.81 190 ASP A N 1
ATOM 1479 C CA . ASP A 1 190 ? 16.625 -1.806 -5.261 1.00 90.81 190 ASP A CA 1
ATOM 1480 C C . ASP A 1 190 ? 17.122 -3.182 -5.726 1.00 90.81 190 ASP A C 1
ATOM 1482 O O . ASP A 1 190 ? 16.819 -3.618 -6.841 1.00 90.81 190 ASP A O 1
ATOM 1486 N N . VAL A 1 191 ? 17.884 -3.875 -4.881 1.00 89.31 191 VAL A N 1
ATOM 1487 C CA . VAL A 1 191 ? 18.456 -5.191 -5.177 1.00 89.31 191 VAL A CA 1
ATOM 1488 C C . VAL A 1 191 ? 18.318 -6.139 -3.993 1.00 89.31 191 VAL A C 1
ATOM 1490 O O . VAL A 1 191 ? 18.493 -5.774 -2.835 1.00 89.31 191 VAL A O 1
ATOM 1493 N N . MET A 1 192 ? 18.000 -7.395 -4.288 1.00 85.25 192 MET A N 1
ATOM 1494 C CA . MET A 1 192 ? 18.100 -8.492 -3.333 1.00 85.25 192 MET A CA 1
ATOM 1495 C C . MET A 1 192 ? 19.079 -9.533 -3.850 1.00 85.25 192 MET A C 1
ATOM 1497 O O . MET A 1 192 ? 19.123 -9.789 -5.047 1.00 85.25 192 MET A O 1
ATOM 1501 N N . THR A 1 193 ? 19.839 -10.146 -2.954 1.00 84.94 193 THR A N 1
ATOM 1502 C CA . THR A 1 193 ? 20.825 -11.176 -3.293 1.00 84.94 193 THR A CA 1
ATOM 1503 C C . THR A 1 193 ? 20.524 -12.448 -2.499 1.00 84.94 193 THR A C 1
ATOM 1505 O O . THR A 1 193 ? 21.185 -12.707 -1.498 1.00 84.94 193 THR A O 1
ATOM 1508 N N . PRO A 1 194 ? 19.485 -13.229 -2.858 1.00 82.25 194 PRO A N 1
ATOM 1509 C CA . PRO A 1 194 ? 19.337 -14.580 -2.328 1.00 82.25 194 PRO A CA 1
ATOM 1510 C C . PRO A 1 194 ? 20.591 -15.408 -2.640 1.00 82.25 194 PRO A C 1
ATOM 1512 O O . PRO A 1 194 ? 21.127 -15.327 -3.746 1.00 82.25 194 PRO A O 1
ATOM 1515 N N . HIS A 1 195 ? 21.041 -16.181 -1.653 1.00 74.69 195 HIS A N 1
ATOM 1516 C CA . HIS A 1 195 ? 22.238 -17.020 -1.750 1.00 74.69 195 HIS A CA 1
ATOM 1517 C C . HIS A 1 195 ? 21.884 -18.504 -1.915 1.00 74.69 195 HIS A C 1
ATOM 1519 O O . HIS A 1 195 ? 22.381 -19.149 -2.824 1.00 74.69 195 HIS A O 1
ATOM 1525 N N . HIS A 1 196 ? 20.953 -19.036 -1.118 1.00 74.06 196 HIS A N 1
ATOM 1526 C CA . HIS A 1 196 ? 20.696 -20.482 -1.056 1.00 74.06 196 HIS A CA 1
ATOM 1527 C C . HIS A 1 196 ? 19.468 -20.924 -1.870 1.00 74.06 196 HIS A C 1
ATOM 1529 O O . HIS A 1 196 ? 18.555 -21.546 -1.330 1.00 74.06 196 HIS A O 1
ATOM 1535 N N . GLY A 1 197 ? 19.404 -20.560 -3.157 1.00 74.56 197 GLY A N 1
ATOM 1536 C CA . GLY A 1 197 ? 18.261 -20.884 -4.029 1.00 74.56 197 GLY A CA 1
ATOM 1537 C C . GLY A 1 197 ? 17.923 -22.380 -4.041 1.00 74.56 197 GLY A C 1
ATOM 1538 O O . GLY A 1 197 ? 16.796 -22.752 -3.716 1.00 74.56 197 GLY A O 1
ATOM 1539 N N . ASP A 1 198 ? 18.932 -23.213 -4.300 1.00 75.00 198 ASP A N 1
ATOM 1540 C CA . ASP A 1 198 ? 18.809 -24.673 -4.422 1.00 75.00 198 ASP A CA 1
ATOM 1541 C C . ASP A 1 198 ? 18.449 -25.353 -3.087 1.00 75.00 198 ASP A C 1
ATOM 1543 O O . ASP A 1 198 ? 17.827 -26.413 -3.045 1.00 75.00 198 ASP A O 1
ATOM 1547 N N . TYR A 1 199 ? 18.799 -24.726 -1.961 1.00 80.31 199 TYR A N 1
ATOM 1548 C CA . TYR A 1 199 ? 18.361 -25.186 -0.644 1.00 80.31 199 TYR A CA 1
ATOM 1549 C C . TYR A 1 199 ? 16.890 -24.885 -0.393 1.00 80.31 199 TYR A C 1
ATOM 1551 O O . TYR A 1 199 ? 16.155 -25.743 0.095 1.00 80.31 199 TYR A O 1
ATOM 1559 N N . TYR A 1 200 ? 16.439 -23.680 -0.744 1.00 74.19 200 TYR A N 1
ATOM 1560 C CA . TYR A 1 200 ? 15.036 -23.312 -0.587 1.00 74.19 200 TYR A CA 1
ATOM 1561 C C . TYR A 1 200 ? 14.112 -24.091 -1.536 1.00 74.19 200 TYR A C 1
ATOM 1563 O O . TYR A 1 200 ? 12.948 -24.288 -1.190 1.00 74.19 200 TYR A O 1
ATOM 1571 N N . SER A 1 201 ? 14.610 -24.572 -2.684 1.00 76.19 201 SER A N 1
ATOM 1572 C CA . SER A 1 201 ? 13.885 -25.495 -3.573 1.00 76.19 201 SER A CA 1
ATOM 1573 C C . SER A 1 201 ? 13.954 -26.965 -3.130 1.00 76.19 201 SER A C 1
ATOM 1575 O O . SER A 1 201 ? 13.219 -27.795 -3.663 1.00 76.19 201 SER A O 1
ATOM 1577 N N . GLY A 1 202 ? 14.785 -27.295 -2.133 1.00 77.81 202 GLY A N 1
ATOM 1578 C CA . GLY A 1 202 ? 14.975 -28.660 -1.631 1.00 77.81 202 GLY A CA 1
ATOM 1579 C C . GLY A 1 202 ? 15.870 -29.539 -2.511 1.00 77.81 202 GLY A C 1
ATOM 1580 O O . GLY A 1 202 ? 15.900 -30.754 -2.322 1.00 77.81 202 GLY A O 1
ATOM 1581 N N . GLU A 1 203 ? 16.590 -28.945 -3.462 1.00 81.25 203 GLU A N 1
ATOM 1582 C CA . GLU A 1 203 ? 17.453 -29.637 -4.423 1.00 81.25 203 GLU A CA 1
ATOM 1583 C C . GLU A 1 203 ? 18.867 -29.891 -3.874 1.00 81.25 203 GLU A C 1
ATOM 1585 O O . GLU A 1 203 ? 19.492 -30.892 -4.230 1.00 81.25 203 GLU A O 1
ATOM 1590 N N . ALA A 1 204 ? 19.367 -29.035 -2.973 1.00 82.12 204 ALA A N 1
ATOM 1591 C CA . ALA A 1 204 ? 20.700 -29.166 -2.378 1.00 82.12 204 ALA A CA 1
ATOM 1592 C C . ALA A 1 204 ? 20.757 -28.721 -0.905 1.00 82.12 204 ALA A C 1
ATOM 1594 O O . ALA A 1 204 ? 19.875 -28.033 -0.402 1.00 82.12 204 ALA A O 1
ATOM 1595 N N . ALA A 1 205 ? 21.813 -29.112 -0.183 1.00 83.25 205 ALA A N 1
ATOM 1596 C CA . ALA A 1 205 ? 22.111 -28.537 1.132 1.00 83.25 205 ALA A CA 1
ATOM 1597 C C . ALA A 1 205 ? 22.709 -27.126 0.960 1.00 83.25 205 ALA A C 1
ATOM 1599 O O . ALA A 1 205 ? 23.434 -26.910 -0.010 1.00 83.25 205 ALA A O 1
ATOM 1600 N N . PRO A 1 206 ? 22.457 -26.180 1.884 1.00 81.38 206 PRO A N 1
ATOM 1601 C CA . PRO A 1 206 ? 22.972 -24.825 1.751 1.00 81.38 206 PRO A CA 1
ATOM 1602 C C . PRO A 1 206 ? 24.478 -24.836 2.010 1.00 81.38 206 PRO A C 1
ATOM 1604 O O . PRO A 1 206 ? 24.934 -25.453 2.980 1.00 81.38 206 PRO A O 1
ATOM 1607 N N . THR A 1 207 ? 25.250 -24.152 1.167 1.00 80.62 207 THR A N 1
ATOM 1608 C CA . THR A 1 207 ? 26.695 -24.009 1.373 1.00 80.62 207 THR A CA 1
ATOM 1609 C C . THR A 1 207 ? 27.094 -22.544 1.477 1.00 80.62 207 THR A C 1
ATOM 1611 O O . THR A 1 207 ? 26.514 -21.673 0.833 1.00 80.62 207 THR A O 1
ATOM 1614 N N . ASP A 1 208 ? 28.127 -22.252 2.270 1.00 75.94 208 ASP A N 1
ATOM 1615 C CA . ASP A 1 208 ? 28.650 -20.885 2.430 1.00 75.94 208 ASP A CA 1
ATOM 1616 C C . ASP A 1 208 ? 29.295 -20.329 1.141 1.00 75.94 208 ASP A C 1
ATOM 1618 O O . ASP A 1 208 ? 29.657 -19.154 1.083 1.00 75.94 208 ASP A O 1
ATOM 1622 N N . PHE A 1 209 ? 29.437 -21.158 0.100 1.00 78.00 209 PHE A N 1
ATOM 1623 C CA . PHE A 1 209 ? 29.997 -20.792 -1.202 1.00 78.00 209 PHE A CA 1
ATOM 1624 C C . PHE A 1 209 ? 28.931 -20.666 -2.299 1.00 78.00 209 PHE A C 1
ATOM 1626 O O . PHE A 1 209 ? 29.281 -20.523 -3.473 1.00 78.00 209 PHE A O 1
ATOM 1633 N N . ASP A 1 210 ? 27.643 -20.703 -1.938 1.00 75.75 210 ASP A N 1
ATOM 1634 C CA . ASP A 1 210 ? 26.564 -20.492 -2.898 1.00 75.75 210 ASP A CA 1
ATOM 1635 C C . ASP A 1 210 ? 26.642 -19.064 -3.467 1.00 75.75 210 ASP A C 1
ATOM 1637 O O . ASP A 1 210 ? 26.701 -18.060 -2.742 1.00 75.75 210 ASP A O 1
ATOM 1641 N N . ASN A 1 211 ? 26.656 -18.963 -4.798 1.00 78.31 211 ASN A N 1
ATOM 1642 C CA . ASN A 1 211 ? 26.762 -17.676 -5.477 1.00 78.31 211 ASN A CA 1
ATOM 1643 C C . ASN A 1 211 ? 25.520 -16.812 -5.189 1.00 78.31 211 ASN A C 1
ATOM 1645 O O . ASN A 1 211 ? 24.397 -17.291 -5.364 1.00 78.31 211 ASN A O 1
ATOM 1649 N N . PRO A 1 212 ? 25.677 -15.520 -4.833 1.00 80.12 212 PRO A N 1
ATOM 1650 C CA . PRO A 1 212 ? 24.537 -14.615 -4.768 1.00 80.12 212 PRO A CA 1
ATOM 1651 C C . PRO A 1 212 ? 23.866 -14.521 -6.136 1.00 80.12 212 PRO A C 1
ATOM 1653 O O . PRO A 1 212 ? 24.539 -14.403 -7.162 1.00 80.12 212 PRO A O 1
ATOM 1656 N N . ASN A 1 213 ? 22.537 -14.469 -6.149 1.00 79.12 213 ASN A N 1
ATOM 1657 C CA . ASN A 1 213 ? 21.763 -14.184 -7.351 1.00 79.12 213 ASN A CA 1
ATOM 1658 C C . ASN A 1 213 ? 21.112 -12.794 -7.241 1.00 79.12 213 ASN A C 1
ATOM 1660 O O . ASN A 1 213 ? 20.022 -12.689 -6.681 1.00 79.12 213 ASN A O 1
ATOM 1664 N N . PRO A 1 214 ? 21.748 -11.710 -7.733 1.00 82.19 214 PRO A N 1
ATOM 1665 C CA . PRO A 1 214 ? 21.172 -10.371 -7.668 1.00 82.19 214 PRO A CA 1
ATOM 1666 C C . PRO A 1 214 ? 19.876 -10.271 -8.478 1.00 82.19 214 PRO A C 1
ATOM 1668 O O . PRO A 1 214 ? 19.869 -10.449 -9.696 1.00 82.19 214 PRO A O 1
ATOM 1671 N N . VAL A 1 215 ? 18.785 -9.923 -7.802 1.00 82.38 215 VAL A N 1
ATOM 1672 C CA . VAL A 1 215 ? 17.475 -9.646 -8.393 1.00 82.38 215 VAL A CA 1
ATOM 1673 C C . VAL A 1 215 ? 17.125 -8.190 -8.111 1.00 82.38 215 VAL A C 1
ATOM 1675 O O . VAL A 1 215 ? 16.954 -7.792 -6.957 1.00 82.38 215 VAL A O 1
ATOM 1678 N N . THR A 1 216 ? 17.036 -7.378 -9.163 1.00 86.56 216 THR A N 1
ATOM 1679 C CA . THR A 1 216 ? 16.655 -5.966 -9.048 1.00 86.56 216 THR A CA 1
ATOM 1680 C C . THR A 1 216 ? 15.140 -5.806 -9.009 1.00 86.56 216 THR A C 1
ATOM 1682 O O . THR A 1 216 ? 14.413 -6.503 -9.708 1.00 86.56 216 THR A O 1
ATOM 1685 N N . PHE A 1 217 ? 14.631 -4.874 -8.217 1.00 88.19 217 PHE A N 1
ATOM 1686 C CA . PHE A 1 217 ? 13.197 -4.596 -8.116 1.00 88.19 217 PHE A CA 1
ATOM 1687 C C . PHE A 1 217 ? 12.942 -3.111 -7.873 1.00 88.19 217 PHE A C 1
ATOM 1689 O O . PHE A 1 217 ? 13.869 -2.356 -7.589 1.00 88.19 217 PHE A O 1
ATOM 1696 N N . LEU A 1 218 ? 11.684 -2.690 -7.996 1.00 91.81 218 LEU A N 1
ATOM 1697 C CA . LEU A 1 218 ? 11.259 -1.351 -7.602 1.00 91.81 218 LEU A CA 1
ATOM 1698 C C . LEU A 1 218 ? 10.674 -1.383 -6.194 1.00 91.81 218 LEU A C 1
ATOM 1700 O O . LEU A 1 218 ? 9.830 -2.217 -5.866 1.00 91.81 218 LEU A O 1
ATOM 1704 N N . SER A 1 219 ? 11.131 -0.446 -5.379 1.00 94.19 219 SER A N 1
ATOM 1705 C CA . SER A 1 219 ? 10.605 -0.148 -4.054 1.00 94.19 219 SER A CA 1
ATOM 1706 C C . SER A 1 219 ? 9.939 1.225 -4.051 1.00 94.19 219 SER A C 1
ATOM 1708 O O . SER A 1 219 ? 10.126 2.011 -4.980 1.00 94.19 219 SER A O 1
ATOM 1710 N N . VAL A 1 220 ? 9.156 1.506 -3.015 1.00 96.12 220 VAL A N 1
ATOM 1711 C CA . VAL A 1 220 ? 8.388 2.743 -2.873 1.00 96.12 220 VAL A CA 1
ATOM 1712 C C . VAL A 1 220 ? 8.813 3.497 -1.627 1.00 96.12 220 VAL A C 1
ATOM 1714 O O . VAL A 1 220 ? 8.965 2.907 -0.558 1.00 96.12 220 VAL A O 1
ATOM 1717 N N . VAL A 1 221 ? 8.947 4.807 -1.758 1.00 97.06 221 VAL A N 1
ATOM 1718 C CA . VAL A 1 221 ? 9.003 5.775 -0.663 1.00 97.06 221 VAL A CA 1
ATOM 1719 C C . VAL A 1 221 ? 7.953 6.849 -0.918 1.00 97.06 221 VAL A C 1
ATOM 1721 O O . VAL A 1 221 ? 7.643 7.151 -2.066 1.00 97.06 221 VAL A O 1
ATOM 1724 N N . GLY A 1 222 ? 7.387 7.428 0.129 1.00 96.88 222 GLY A N 1
ATOM 1725 C CA . GLY A 1 222 ? 6.446 8.529 -0.026 1.00 96.88 222 GLY A CA 1
ATOM 1726 C C . GLY A 1 222 ? 5.533 8.711 1.169 1.00 96.88 222 GLY A C 1
ATOM 1727 O O . GLY A 1 222 ? 5.679 8.057 2.205 1.00 96.88 222 GLY A O 1
ATOM 1728 N N . THR A 1 223 ? 4.579 9.610 0.993 1.00 98.25 223 THR A N 1
ATOM 1729 C CA . THR A 1 223 ? 3.524 9.889 1.960 1.00 98.25 223 THR A CA 1
ATOM 1730 C C . THR A 1 223 ? 2.207 9.414 1.378 1.00 98.25 223 THR A C 1
ATOM 1732 O O . THR A 1 223 ? 1.918 9.681 0.217 1.00 98.25 223 THR A O 1
ATOM 1735 N N . PHE A 1 224 ? 1.412 8.702 2.166 1.00 98.00 224 PHE A N 1
ATOM 1736 C CA . PHE A 1 224 ? 0.138 8.135 1.741 1.00 98.00 224 PHE A CA 1
ATOM 1737 C C . PHE A 1 224 ? -0.997 8.703 2.582 1.00 98.00 224 PHE A C 1
ATOM 1739 O O . PHE A 1 224 ? -0.899 8.734 3.804 1.00 98.00 224 PHE A O 1
ATOM 1746 N N . HIS A 1 225 ? -2.079 9.122 1.938 1.00 97.44 225 HIS A N 1
ATOM 1747 C CA . HIS A 1 225 ? -3.334 9.429 2.606 1.00 97.44 225 HIS A CA 1
ATOM 1748 C C . HIS A 1 225 ? -4.057 8.125 2.926 1.00 97.44 225 HIS A C 1
ATOM 1750 O O . HIS A 1 225 ? -4.430 7.389 2.012 1.00 97.44 225 HIS A O 1
ATOM 1756 N N . VAL A 1 226 ? -4.199 7.823 4.215 1.00 97.50 226 VAL A N 1
ATOM 1757 C CA . VAL A 1 226 ? -4.854 6.616 4.728 1.00 97.50 226 VAL A CA 1
ATOM 1758 C C . VAL A 1 226 ? -6.151 7.026 5.404 1.00 97.50 226 VAL A C 1
ATOM 1760 O O . VAL A 1 226 ? -6.158 7.962 6.200 1.00 97.50 226 VAL A O 1
ATOM 1763 N N . GLU A 1 227 ? -7.222 6.287 5.134 1.00 95.50 227 GLU A N 1
ATOM 1764 C CA . GLU A 1 227 ? -8.546 6.556 5.683 1.00 95.50 227 GLU A CA 1
ATOM 1765 C C . GLU A 1 227 ? -9.275 5.263 6.048 1.00 95.50 227 GLU A C 1
ATOM 1767 O O . GLU A 1 227 ? -9.214 4.252 5.339 1.00 95.50 227 GLU A O 1
ATOM 1772 N N . VAL A 1 228 ? -10.026 5.336 7.144 1.00 96.31 228 VAL A N 1
ATOM 1773 C CA . VAL A 1 228 ? -11.049 4.360 7.508 1.00 96.31 228 VAL A CA 1
ATOM 1774 C C . VAL A 1 228 ? -12.375 5.069 7.766 1.00 96.31 228 VAL A C 1
ATOM 1776 O O . VAL A 1 228 ? -12.410 6.150 8.356 1.00 96.31 228 VAL A O 1
ATOM 1779 N N . SER A 1 229 ? -13.482 4.448 7.369 1.00 95.12 229 SER A N 1
ATOM 1780 C CA . SER A 1 229 ? -14.832 4.956 7.646 1.00 95.12 229 SER A CA 1
ATOM 1781 C C . SER A 1 229 ? -15.699 3.896 8.311 1.00 95.12 229 SER A C 1
ATOM 1783 O O . SER A 1 229 ? -15.518 2.706 8.056 1.00 95.12 229 SER A O 1
ATOM 1785 N N . CYS A 1 230 ? -16.661 4.325 9.123 1.00 94.75 230 CYS A N 1
ATOM 1786 C CA . CYS A 1 230 ? -17.645 3.454 9.754 1.00 94.75 230 CYS A CA 1
ATOM 1787 C C . CYS A 1 230 ? -19.021 3.633 9.100 1.00 94.75 230 CYS A C 1
ATOM 1789 O O . CYS A 1 230 ? -19.428 4.749 8.777 1.00 94.75 230 CYS A O 1
ATOM 1791 N N . ASP A 1 231 ? -19.730 2.526 8.889 1.00 92.06 231 ASP A N 1
ATOM 1792 C CA . ASP A 1 231 ? -21.110 2.519 8.393 1.00 92.06 231 ASP A CA 1
ATOM 1793 C C . ASP A 1 231 ? -22.131 2.946 9.466 1.00 92.06 231 ASP A C 1
ATOM 1795 O O . ASP A 1 231 ? -23.172 3.521 9.142 1.00 92.06 231 ASP A O 1
ATOM 1799 N N . VAL A 1 232 ? -21.820 2.723 10.746 1.00 91.31 232 VAL A N 1
ATOM 1800 C CA . VAL A 1 232 ? -22.612 3.190 11.885 1.00 91.31 232 VAL A CA 1
ATOM 1801 C C . VAL A 1 232 ? -22.497 4.706 11.995 1.00 91.31 232 VAL A C 1
ATOM 1803 O O . VAL A 1 232 ? -21.404 5.246 12.131 1.00 91.31 232 VAL A O 1
ATOM 1806 N N . LEU A 1 233 ? -23.630 5.408 11.977 1.00 91.75 233 LEU A N 1
ATOM 1807 C CA . LEU A 1 233 ? -23.666 6.869 12.060 1.00 91.75 233 LEU A CA 1
ATOM 1808 C C . LEU A 1 233 ? -23.520 7.392 13.499 1.00 91.75 233 LEU A C 1
ATOM 1810 O O . LEU A 1 233 ? -23.797 6.703 14.482 1.00 91.75 233 LEU A O 1
ATOM 1814 N N . GLY A 1 234 ? -23.135 8.664 13.613 1.00 90.12 234 GLY A N 1
ATOM 1815 C CA . GLY A 1 234 ? -23.068 9.389 14.882 1.00 90.12 234 GLY A CA 1
ATOM 1816 C C . GLY A 1 234 ? -21.783 9.157 15.683 1.00 90.12 234 GLY A C 1
ATOM 1817 O O . GLY A 1 234 ? -20.793 8.608 15.203 1.00 90.12 234 GLY A O 1
ATOM 1818 N N . GLU A 1 235 ? -21.795 9.609 16.938 1.00 92.06 235 GLU A N 1
ATOM 1819 C CA . GLU A 1 235 ? -20.598 9.667 17.790 1.00 92.06 235 GLU A CA 1
ATOM 1820 C C . GLU A 1 235 ? -19.990 8.282 18.071 1.00 92.06 235 GLU A C 1
ATOM 1822 O O . GLU A 1 235 ? -18.773 8.142 18.178 1.00 92.06 235 GLU A O 1
ATOM 1827 N N . GLN A 1 236 ? -20.821 7.241 18.168 1.00 92.00 236 GLN A N 1
ATOM 1828 C CA . GLN A 1 236 ? -20.336 5.880 18.408 1.00 92.00 236 GLN A CA 1
ATOM 1829 C C . GLN A 1 236 ? -19.566 5.336 17.205 1.00 92.00 236 GLN A C 1
ATOM 1831 O O . GLN A 1 236 ? -18.458 4.831 17.377 1.00 92.00 236 GLN A O 1
ATOM 1836 N N . GLY A 1 237 ? -20.092 5.504 15.989 1.00 93.94 237 GLY A N 1
ATOM 1837 C CA . GLY A 1 237 ? -19.362 5.153 14.771 1.00 93.94 237 GLY A CA 1
ATOM 1838 C C . GLY A 1 237 ? -18.045 5.914 14.646 1.00 93.94 237 GLY A C 1
ATOM 1839 O O . GLY A 1 237 ? -17.029 5.340 14.267 1.00 93.94 237 GLY A O 1
ATOM 1840 N N . GLN A 1 238 ? -18.018 7.181 15.071 1.00 95.19 238 GLN A N 1
ATOM 1841 C CA . GLN A 1 238 ? -16.795 7.988 15.076 1.00 95.19 238 GLN A CA 1
ATOM 1842 C C . GLN A 1 238 ? -15.741 7.447 16.045 1.00 95.19 238 GLN A C 1
ATOM 1844 O O . GLN A 1 238 ? -14.555 7.410 15.711 1.00 95.19 238 GLN A O 1
ATOM 1849 N N . LYS A 1 239 ? -16.157 6.984 17.230 1.00 95.75 239 LYS A N 1
ATOM 1850 C CA . LYS A 1 239 ? -15.262 6.320 18.189 1.00 95.75 239 LYS A CA 1
ATOM 1851 C C . LYS A 1 239 ? -14.691 5.027 17.611 1.00 95.75 239 LYS A C 1
ATOM 1853 O O . LYS A 1 239 ? -13.494 4.793 17.745 1.00 95.75 239 LYS A O 1
ATOM 1858 N N . TRP A 1 240 ? -15.514 4.231 16.930 1.00 95.62 240 TRP A N 1
ATOM 1859 C CA . TRP A 1 240 ? -15.074 3.000 16.268 1.00 95.62 240 TRP A CA 1
ATOM 1860 C C . TRP A 1 240 ? -14.127 3.255 15.093 1.00 95.62 240 TRP A C 1
ATOM 1862 O O . TRP A 1 240 ? -13.095 2.592 15.002 1.00 95.62 240 TRP A O 1
ATOM 1872 N N . ALA A 1 241 ? -14.420 4.240 14.241 1.00 96.19 241 ALA A N 1
ATOM 1873 C CA . ALA A 1 241 ? -13.535 4.646 13.151 1.00 96.19 241 ALA A CA 1
ATOM 1874 C C . ALA A 1 241 ? -12.169 5.095 13.687 1.00 96.19 241 ALA A C 1
ATOM 1876 O O . ALA A 1 241 ? -11.136 4.631 13.210 1.00 96.19 241 ALA A O 1
ATOM 1877 N N . LYS A 1 242 ? -12.157 5.930 14.735 1.00 96.75 242 LYS A N 1
ATOM 1878 C CA . LYS A 1 242 ? -10.918 6.369 15.387 1.00 96.75 242 LYS A CA 1
ATOM 1879 C C . LYS A 1 242 ? -10.135 5.198 15.983 1.00 96.75 242 LYS A C 1
ATOM 1881 O O . LYS A 1 242 ? -8.941 5.086 15.749 1.00 96.75 242 LYS A O 1
ATOM 1886 N N . LEU A 1 243 ? -10.809 4.292 16.686 1.00 96.12 243 LEU A N 1
ATOM 1887 C CA . LEU A 1 243 ? -10.179 3.117 17.288 1.00 96.12 243 LEU A CA 1
ATOM 1888 C C . LEU A 1 243 ? -9.542 2.194 16.238 1.00 96.12 243 LEU A C 1
ATOM 1890 O O . LEU A 1 243 ? -8.432 1.703 16.433 1.00 96.12 243 LEU A O 1
ATOM 1894 N N . ALA A 1 244 ? -10.221 1.985 15.108 1.00 97.12 244 ALA A N 1
ATOM 1895 C CA . ALA A 1 244 ? -9.688 1.220 13.984 1.00 97.12 244 ALA A CA 1
ATOM 1896 C C . ALA A 1 244 ? -8.497 1.919 13.309 1.00 97.12 244 ALA A C 1
ATOM 1898 O O . ALA A 1 244 ? -7.552 1.256 12.881 1.00 97.12 244 ALA A O 1
ATOM 1899 N N . PHE A 1 245 ? -8.535 3.250 13.225 1.00 98.06 245 PHE A N 1
ATOM 1900 C CA . PHE A 1 245 ? -7.441 4.055 12.697 1.00 98.06 245 PHE A CA 1
ATOM 1901 C C . PHE A 1 245 ? -6.207 4.006 13.601 1.00 98.06 245 PHE A C 1
ATOM 1903 O O . PHE A 1 245 ? -5.111 3.772 13.103 1.00 98.06 245 PHE A O 1
ATOM 1910 N N . ASP A 1 246 ? -6.382 4.142 14.916 1.00 97.31 246 ASP A N 1
ATOM 1911 C CA . ASP A 1 246 ? -5.296 4.060 15.898 1.00 97.31 246 ASP A CA 1
ATOM 1912 C C . ASP A 1 246 ? -4.637 2.666 15.867 1.00 97.31 246 ASP A C 1
ATOM 1914 O O . ASP A 1 246 ? -3.412 2.551 15.782 1.00 97.31 246 ASP A O 1
ATOM 1918 N N . LEU A 1 247 ? -5.451 1.602 15.807 1.00 96.88 247 LEU A N 1
ATOM 1919 C CA . LEU A 1 247 ? -4.994 0.224 15.591 1.00 96.88 247 LEU A CA 1
ATOM 1920 C C . LEU A 1 247 ? -4.142 0.092 14.319 1.00 96.88 247 LEU A C 1
ATOM 1922 O O . LEU A 1 247 ? -3.070 -0.518 14.334 1.00 96.88 247 LEU A O 1
ATOM 1926 N N . LEU A 1 248 ? -4.631 0.634 13.201 1.00 98.38 248 LEU A N 1
ATOM 1927 C CA . LEU A 1 248 ? -3.925 0.588 11.924 1.00 98.38 248 LEU A CA 1
ATOM 1928 C C . LEU A 1 248 ? -2.624 1.401 11.977 1.00 98.38 248 LEU A C 1
ATOM 1930 O O . LEU A 1 248 ? -1.608 0.951 11.448 1.00 98.38 248 LEU A O 1
ATOM 1934 N N . ALA A 1 249 ? -2.631 2.560 12.636 1.00 98.25 249 ALA A N 1
ATOM 1935 C CA . ALA A 1 249 ? -1.463 3.416 12.788 1.00 98.25 249 ALA A CA 1
ATOM 1936 C C . ALA A 1 249 ? -0.344 2.711 13.570 1.00 98.25 249 ALA A C 1
ATOM 1938 O O . ALA A 1 249 ? 0.816 2.738 13.150 1.00 98.25 249 ALA A O 1
ATOM 1939 N N . GLU A 1 250 ? -0.690 2.024 14.663 1.00 97.25 250 GLU A N 1
ATOM 1940 C CA . GLU A 1 250 ? 0.244 1.171 15.403 1.00 97.25 250 GLU A CA 1
ATOM 1941 C C . GLU A 1 250 ? 0.790 0.038 14.527 1.00 97.25 250 GLU A C 1
ATOM 1943 O O . GLU A 1 250 ? 2.004 -0.160 14.447 1.00 97.25 250 GLU A O 1
ATOM 1948 N N . ALA A 1 251 ? -0.087 -0.677 13.817 1.00 97.56 251 ALA A N 1
ATOM 1949 C CA . ALA A 1 251 ? 0.314 -1.802 12.979 1.00 97.56 251 ALA A CA 1
ATOM 1950 C C . ALA A 1 251 ? 1.273 -1.377 11.850 1.00 97.56 251 ALA A C 1
ATOM 1952 O O . ALA A 1 251 ? 2.294 -2.027 11.609 1.00 97.56 251 ALA A O 1
ATOM 1953 N N . LEU A 1 252 ? 0.991 -0.253 11.183 1.00 98.06 252 LEU A N 1
ATOM 1954 C CA . LEU A 1 252 ? 1.847 0.319 10.138 1.00 98.06 252 LEU A CA 1
ATOM 1955 C C . LEU A 1 252 ? 3.226 0.730 10.670 1.00 98.06 252 LEU A C 1
ATOM 1957 O O . LEU A 1 252 ? 4.236 0.553 9.976 1.00 98.06 252 LEU A O 1
ATOM 1961 N N . LYS A 1 253 ? 3.277 1.242 11.901 1.00 97.44 253 LYS A N 1
ATOM 1962 C CA . LYS A 1 253 ? 4.513 1.669 12.559 1.00 97.44 253 LYS A CA 1
ATOM 1963 C C . LYS A 1 253 ? 5.368 0.495 13.028 1.00 97.44 253 LYS A C 1
ATOM 1965 O O . LYS A 1 253 ? 6.577 0.504 12.806 1.00 97.44 253 LYS A O 1
ATOM 1970 N N . GLU A 1 254 ? 4.766 -0.500 13.671 1.00 95.56 254 GLU A N 1
ATOM 1971 C CA . GLU A 1 254 ? 5.504 -1.569 14.354 1.00 95.56 254 GLU A CA 1
ATOM 1972 C C . GLU A 1 254 ? 5.782 -2.763 13.429 1.00 95.56 254 GLU A C 1
ATOM 1974 O O . GLU A 1 254 ? 6.902 -3.287 13.371 1.00 95.56 254 GLU A O 1
ATOM 1979 N N . TRP A 1 255 ? 4.786 -3.186 12.650 1.00 96.31 255 TRP A N 1
ATOM 1980 C CA . TRP A 1 255 ? 4.871 -4.377 11.796 1.00 96.31 255 TRP A CA 1
ATOM 1981 C C . TRP A 1 255 ? 5.132 -4.052 10.332 1.00 96.31 255 TRP A C 1
ATOM 1983 O O . TRP A 1 255 ? 5.830 -4.808 9.654 1.00 96.31 255 TRP A O 1
ATOM 1993 N N . GLY A 1 256 ? 4.627 -2.913 9.865 1.00 95.69 256 GLY A N 1
ATOM 1994 C CA . GLY A 1 256 ? 4.717 -2.512 8.469 1.00 95.69 256 GLY A CA 1
ATOM 1995 C C . GLY A 1 256 ? 3.854 -3.345 7.528 1.00 95.69 256 GLY A C 1
ATOM 1996 O O . GLY A 1 256 ? 3.260 -4.354 7.902 1.00 95.69 256 GLY A O 1
ATOM 1997 N N . ILE A 1 257 ? 3.793 -2.902 6.276 1.00 95.38 257 ILE A N 1
ATOM 1998 C CA . ILE A 1 257 ? 2.935 -3.472 5.238 1.00 95.38 257 ILE A CA 1
ATOM 1999 C C . ILE A 1 257 ? 3.727 -3.904 4.001 1.00 95.38 257 ILE A C 1
ATOM 2001 O O . ILE A 1 257 ? 4.760 -3.329 3.656 1.00 95.38 257 ILE A O 1
ATOM 2005 N N . GLY A 1 258 ? 3.203 -4.908 3.300 1.00 91.62 258 GLY A N 1
ATOM 2006 C CA . GLY A 1 258 ? 3.784 -5.425 2.067 1.00 91.62 258 GLY A CA 1
ATOM 2007 C C . GLY A 1 258 ? 4.812 -6.535 2.294 1.00 91.62 258 GLY A C 1
ATOM 2008 O O . GLY A 1 258 ? 4.788 -7.251 3.292 1.00 91.62 258 GLY A O 1
ATOM 2009 N N . GLY A 1 259 ? 5.691 -6.726 1.315 1.00 88.81 259 GLY A N 1
ATOM 2010 C CA . GLY A 1 259 ? 6.730 -7.745 1.326 1.00 88.81 259 GLY A CA 1
ATOM 2011 C C . GLY A 1 259 ? 7.948 -7.337 2.151 1.00 88.81 259 GLY A C 1
ATOM 2012 O O . GLY A 1 259 ? 8.288 -6.161 2.266 1.00 88.81 259 GLY A O 1
ATOM 2013 N N . LYS A 1 260 ? 8.661 -8.347 2.665 1.00 88.38 260 LYS A N 1
ATOM 2014 C CA . LYS A 1 260 ? 9.958 -8.196 3.351 1.00 88.38 260 LYS A CA 1
ATOM 2015 C C . LYS A 1 260 ? 9.930 -7.305 4.600 1.00 88.38 260 LYS A C 1
ATOM 2017 O O . LYS A 1 260 ? 10.941 -6.700 4.958 1.00 88.38 260 LYS A O 1
ATOM 2022 N N . THR A 1 261 ? 8.812 -7.282 5.317 1.00 91.31 261 THR A N 1
ATOM 2023 C CA . THR A 1 261 ? 8.667 -6.537 6.579 1.00 91.31 261 THR A CA 1
ATOM 2024 C C . THR A 1 261 ? 9.669 -6.964 7.656 1.00 91.31 261 THR A C 1
ATOM 2026 O O . THR A 1 261 ? 10.112 -6.114 8.428 1.00 91.31 261 THR A O 1
ATOM 2029 N N . ASN A 1 262 ? 10.104 -8.231 7.661 1.00 88.44 262 ASN A N 1
ATOM 2030 C CA . ASN A 1 262 ? 11.169 -8.745 8.540 1.00 88.44 262 ASN A CA 1
ATOM 2031 C C . ASN A 1 262 ? 12.547 -8.122 8.264 1.00 88.44 262 ASN A C 1
ATOM 2033 O O . ASN A 1 262 ? 13.377 -8.053 9.163 1.00 88.44 262 ASN A O 1
ATOM 2037 N N . ALA A 1 263 ? 12.791 -7.656 7.036 1.00 89.31 263 ALA A N 1
ATOM 2038 C CA . ALA A 1 263 ? 14.009 -6.940 6.659 1.00 89.31 263 ALA A CA 1
ATOM 2039 C C . ALA A 1 263 ? 13.877 -5.414 6.853 1.00 89.31 263 ALA A C 1
ATOM 2041 O O . ALA A 1 263 ? 14.723 -4.659 6.386 1.00 89.31 263 ALA A O 1
ATOM 2042 N N . GLY A 1 264 ? 12.804 -4.954 7.510 1.00 91.00 264 GLY A N 1
ATOM 2043 C CA . GLY A 1 264 ? 12.563 -3.542 7.815 1.00 91.00 264 GLY A CA 1
ATOM 2044 C C . GLY A 1 264 ? 11.783 -2.766 6.751 1.00 91.00 264 GLY A C 1
ATOM 2045 O O . GLY A 1 264 ? 11.556 -1.570 6.930 1.00 91.00 264 GLY A O 1
ATOM 2046 N N . TYR A 1 265 ? 11.334 -3.413 5.671 1.00 94.44 265 TYR A N 1
ATOM 2047 C CA . TYR A 1 265 ? 10.520 -2.742 4.655 1.00 94.44 265 TYR A CA 1
ATOM 2048 C C . TYR A 1 265 ? 9.108 -2.424 5.170 1.00 94.44 265 TYR A C 1
ATOM 2050 O O . TYR A 1 265 ? 8.581 -3.081 6.072 1.00 94.44 265 TYR A O 1
ATOM 2058 N N . GLY A 1 266 ? 8.490 -1.407 4.571 1.00 95.38 266 GLY A N 1
ATOM 2059 C CA . GLY A 1 266 ? 7.058 -1.147 4.702 1.00 95.38 266 GLY A CA 1
ATOM 2060 C C . GLY A 1 266 ? 6.617 -0.508 6.013 1.00 95.38 266 GLY A C 1
ATOM 2061 O O . GLY A 1 266 ? 5.432 -0.545 6.313 1.00 95.38 266 GLY A O 1
ATOM 2062 N N . ARG A 1 267 ? 7.533 0.060 6.807 1.00 97.62 267 ARG A N 1
ATOM 2063 C CA . ARG A 1 267 ? 7.170 0.844 7.998 1.00 97.62 267 ARG A CA 1
ATOM 2064 C C . ARG A 1 267 ? 6.671 2.227 7.602 1.00 97.62 267 ARG A C 1
ATOM 2066 O O . ARG A 1 267 ? 7.384 2.953 6.903 1.00 97.62 267 ARG A O 1
ATOM 2073 N N . LEU A 1 268 ? 5.494 2.603 8.092 1.00 97.88 268 LEU A N 1
ATOM 2074 C CA . LEU A 1 268 ? 4.932 3.939 7.918 1.00 97.88 268 LEU A CA 1
ATOM 2075 C C . LEU A 1 268 ? 4.617 4.564 9.273 1.00 97.88 268 LEU A C 1
ATOM 2077 O O . LEU A 1 268 ? 4.248 3.870 10.214 1.00 97.88 268 LEU A O 1
ATOM 2081 N N . VAL A 1 269 ? 4.763 5.881 9.370 1.00 97.62 269 VAL A N 1
ATOM 2082 C CA . VAL A 1 269 ? 4.387 6.644 10.562 1.00 97.62 269 VAL A CA 1
ATOM 2083 C C . VAL A 1 269 ? 3.401 7.730 10.204 1.00 97.62 269 VAL A C 1
ATOM 2085 O O . VAL A 1 269 ? 3.526 8.339 9.145 1.00 97.62 269 VAL A O 1
ATOM 2088 N N . LEU A 1 270 ? 2.459 7.980 11.106 1.00 96.81 270 LEU A N 1
ATOM 2089 C CA . LEU A 1 270 ? 1.567 9.121 11.004 1.00 96.81 270 LEU A CA 1
ATOM 2090 C C . LEU A 1 270 ? 2.395 10.414 11.057 1.00 96.81 270 LEU A C 1
ATOM 2092 O O . LEU A 1 270 ? 3.255 10.582 11.926 1.00 96.81 270 LEU A O 1
ATOM 2096 N N . ASP A 1 271 ? 2.167 11.284 10.086 1.00 91.50 271 ASP A N 1
ATOM 2097 C CA . ASP A 1 271 ? 2.760 12.606 10.003 1.00 91.50 271 ASP A CA 1
ATOM 2098 C C . ASP A 1 271 ? 1.921 13.566 10.849 1.00 91.50 271 ASP A C 1
ATOM 2100 O O . ASP A 1 271 ? 0.838 13.997 10.451 1.00 91.50 271 ASP A O 1
ATOM 2104 N N . ASN A 1 272 ? 2.402 13.865 12.055 1.00 74.94 272 ASN A N 1
ATOM 2105 C CA . ASN A 1 272 ? 1.748 14.797 12.967 1.00 74.94 272 ASN A CA 1
ATOM 2106 C C . ASN A 1 272 ? 2.033 16.236 12.509 1.00 74.94 272 ASN A C 1
ATOM 2108 O O . ASN A 1 272 ? 2.862 16.939 13.089 1.00 74.94 272 ASN A O 1
ATOM 2112 N N . GLN A 1 273 ? 1.352 16.678 11.452 1.00 54.97 273 GLN A N 1
ATOM 2113 C CA . GLN A 1 273 ? 1.463 18.048 10.934 1.00 54.97 273 GLN A CA 1
ATOM 2114 C C . GLN A 1 273 ? 1.083 19.107 11.996 1.00 54.97 273 GLN A C 1
ATOM 2116 O O . GLN A 1 273 ? 1.597 20.228 11.941 1.00 54.97 273 GLN A O 1
ATOM 2121 N N . ASP A 1 274 ? 0.295 18.733 13.013 1.00 44.69 274 ASP A N 1
ATOM 2122 C CA . ASP A 1 274 ? -0.113 19.588 14.141 1.00 44.69 274 ASP A CA 1
ATOM 2123 C C . ASP A 1 274 ? 1.035 20.020 15.073 1.00 44.69 274 ASP A C 1
ATOM 2125 O O . ASP A 1 274 ? 0.952 21.081 15.689 1.00 44.69 274 ASP A O 1
ATOM 2129 N N . GLU A 1 275 ? 2.146 19.278 15.155 1.00 42.03 275 GLU A N 1
ATOM 2130 C CA . GLU A 1 275 ? 3.303 19.721 15.956 1.00 42.03 275 GLU A CA 1
ATOM 2131 C C . GLU A 1 275 ? 4.260 20.626 15.166 1.00 42.03 275 GLU A C 1
ATOM 2133 O O . GLU A 1 275 ? 5.024 21.404 15.747 1.00 42.03 275 GLU A O 1
ATOM 2138 N N . SER A 1 276 ? 4.203 20.572 13.833 1.00 35.31 276 SER A N 1
ATOM 2139 C CA . SER A 1 276 ? 5.113 21.332 12.972 1.00 35.31 276 SER A CA 1
ATOM 2140 C C . SER A 1 276 ? 4.749 22.825 12.905 1.00 35.31 276 SER A C 1
ATOM 2142 O O . SER A 1 276 ? 5.638 23.678 12.850 1.00 35.31 276 SER A O 1
ATOM 2144 N N . SER A 1 277 ? 3.457 23.157 13.013 1.00 34.72 277 SER A N 1
ATOM 2145 C CA . SER A 1 277 ? 2.932 24.531 13.076 1.00 34.72 277 SER A CA 1
ATOM 2146 C C . SER A 1 277 ? 3.215 25.217 14.426 1.00 34.72 277 SER A C 1
ATOM 2148 O O . SER A 1 277 ? 3.476 26.425 14.480 1.00 34.72 277 SER A O 1
ATOM 2150 N N . ALA A 1 278 ? 3.278 24.449 15.519 1.00 38.91 278 ALA A N 1
ATOM 2151 C CA . ALA A 1 278 ? 3.729 24.939 16.823 1.00 38.91 278 ALA A CA 1
ATOM 2152 C C . ALA A 1 278 ? 5.246 25.223 16.837 1.00 38.91 278 ALA A C 1
ATOM 2154 O O . ALA A 1 278 ? 5.698 26.209 17.422 1.00 38.91 278 ALA A O 1
ATOM 2155 N N . GLN A 1 279 ? 6.041 24.413 16.130 1.00 39.91 279 GLN A N 1
ATOM 2156 C CA . GLN A 1 279 ? 7.498 24.571 16.049 1.00 39.91 279 GLN A CA 1
ATOM 2157 C C . GLN A 1 279 ? 7.953 25.653 15.053 1.00 39.91 279 GLN A C 1
ATOM 2159 O O . GLN A 1 279 ? 9.000 26.269 15.272 1.00 39.91 279 GLN A O 1
ATOM 2164 N N . SER A 1 280 ? 7.186 25.954 13.996 1.00 37.28 280 SER A N 1
ATOM 2165 C CA . SER A 1 280 ? 7.497 27.086 13.102 1.00 37.28 280 SER A CA 1
ATOM 2166 C C . SER A 1 280 ? 7.263 28.441 13.774 1.00 37.28 280 SER A C 1
ATOM 2168 O O . SER A 1 280 ? 7.977 29.395 13.481 1.00 37.28 280 SER A O 1
ATOM 2170 N N . SER A 1 281 ? 6.318 28.504 14.715 1.00 38.06 281 SER A N 1
ATOM 2171 C CA . SER A 1 281 ? 6.001 29.703 15.501 1.00 38.06 281 SER A CA 1
ATOM 2172 C C . SER A 1 281 ? 7.030 29.967 16.611 1.00 38.06 281 SER A C 1
ATOM 2174 O O . SER A 1 281 ? 7.297 31.116 16.953 1.00 38.06 281 SER A O 1
ATOM 2176 N N . ALA A 1 282 ? 7.676 28.914 17.129 1.00 35.38 282 ALA A N 1
ATOM 2177 C CA . ALA A 1 282 ? 8.768 29.028 18.101 1.00 35.38 282 ALA A CA 1
ATOM 2178 C C . ALA A 1 282 ? 10.085 29.522 17.465 1.00 35.38 282 ALA A C 1
ATOM 2180 O O . ALA A 1 282 ? 10.835 30.273 18.085 1.00 35.38 282 ALA A O 1
ATOM 2181 N N . ARG A 1 283 ? 10.345 29.182 16.193 1.00 35.75 283 ARG A N 1
ATOM 2182 C CA . ARG A 1 283 ? 11.575 29.587 15.479 1.00 35.75 283 ARG A CA 1
ATOM 2183 C C . ARG A 1 283 ? 11.650 31.078 15.136 1.00 35.75 283 ARG A C 1
ATOM 2185 O O . ARG A 1 283 ? 12.739 31.569 14.857 1.00 35.75 283 ARG A O 1
ATOM 2192 N N . THR A 1 284 ? 10.533 31.804 15.168 1.00 38.66 284 THR A N 1
ATOM 2193 C CA . THR A 1 284 ? 10.510 33.259 14.927 1.00 38.66 284 THR A CA 1
ATOM 2194 C C . THR A 1 284 ? 10.823 34.069 16.191 1.00 38.66 284 THR A C 1
ATOM 2196 O O . THR A 1 284 ? 11.196 35.235 16.093 1.00 38.66 284 THR A O 1
ATOM 2199 N N . VAL A 1 285 ? 10.732 33.460 17.380 1.00 42.69 285 VAL A N 1
ATOM 2200 C CA . VAL A 1 285 ? 11.037 34.130 18.657 1.00 42.69 285 VAL A CA 1
ATOM 2201 C C . VAL A 1 285 ? 12.532 34.034 18.992 1.00 42.69 285 VAL A C 1
ATOM 2203 O O . VAL A 1 285 ? 13.119 35.007 19.464 1.00 42.69 285 VAL A O 1
ATOM 2206 N N . ASP A 1 286 ? 13.192 32.927 18.634 1.00 36.59 286 ASP A N 1
ATOM 2207 C CA . ASP A 1 286 ? 14.629 32.733 18.888 1.00 36.59 286 ASP A CA 1
ATOM 2208 C C . ASP A 1 286 ? 15.538 33.640 18.035 1.00 36.59 286 ASP A C 1
ATOM 2210 O O . ASP A 1 286 ? 16.637 33.992 18.466 1.00 36.59 286 ASP A O 1
ATOM 2214 N N . SER A 1 287 ? 15.091 34.099 16.856 1.00 35.41 287 SER A N 1
ATOM 2215 C CA . SER A 1 287 ? 15.887 35.028 16.034 1.00 35.41 287 SER A CA 1
ATOM 2216 C C . SER A 1 287 ? 15.830 36.483 16.516 1.00 35.41 287 SER A C 1
ATOM 2218 O O . SER A 1 287 ? 16.669 37.283 16.110 1.00 35.41 287 SER A O 1
ATOM 2220 N N . ALA A 1 288 ? 14.869 36.839 17.375 1.00 37.16 288 ALA A N 1
ATOM 2221 C CA . ALA A 1 288 ? 14.721 38.190 17.926 1.00 37.16 288 ALA A CA 1
ATOM 2222 C C . ALA A 1 288 ? 15.465 38.386 19.263 1.00 37.16 288 ALA A C 1
ATOM 2224 O O . ALA A 1 288 ? 15.705 39.517 19.676 1.00 37.16 288 ALA A O 1
ATOM 2225 N N . ILE A 1 289 ? 15.871 37.298 19.928 1.00 40.94 289 ILE A N 1
ATOM 2226 C CA . ILE A 1 289 ? 16.564 37.331 21.230 1.00 40.94 289 ILE A CA 1
ATOM 2227 C C . ILE A 1 289 ? 18.099 37.364 21.065 1.00 40.94 289 ILE A C 1
ATOM 2229 O O . ILE A 1 289 ? 18.824 37.740 21.983 1.00 40.94 289 ILE A O 1
ATOM 2233 N N . ALA A 1 290 ? 18.620 37.081 19.867 1.00 34.22 290 ALA A N 1
ATOM 2234 C CA . ALA A 1 290 ? 20.059 37.070 19.585 1.00 34.22 290 ALA A CA 1
ATOM 2235 C C . ALA A 1 290 ? 20.718 38.465 19.443 1.00 34.22 290 ALA A C 1
ATOM 2237 O O . ALA A 1 290 ? 21.926 38.534 19.219 1.00 34.22 290 ALA A O 1
ATOM 2238 N N . SER A 1 291 ? 19.976 39.575 19.571 1.00 38.00 291 SER A N 1
ATOM 2239 C CA . SER A 1 291 ? 20.508 40.936 19.362 1.00 38.00 291 SER A CA 1
ATOM 2240 C C . SER A 1 291 ? 20.652 41.809 20.615 1.00 38.00 291 SER A C 1
ATOM 2242 O O . SER A 1 291 ? 20.951 42.992 20.476 1.00 38.00 291 SER A O 1
ATOM 2244 N N . LEU A 1 292 ? 20.489 41.280 21.831 1.00 31.73 292 LEU A N 1
ATOM 2245 C CA . LEU A 1 292 ? 20.766 42.037 23.060 1.00 31.73 292 LEU A CA 1
ATOM 2246 C C . LEU A 1 292 ? 21.584 41.186 24.034 1.00 31.73 292 LEU A C 1
ATOM 2248 O O . LEU A 1 292 ? 21.151 40.139 24.507 1.00 31.73 292 LEU A O 1
ATOM 2252 N N . GLY A 1 293 ? 22.820 41.627 24.261 1.00 27.94 293 GLY A N 1
ATOM 2253 C CA . GLY A 1 293 ? 23.811 40.929 25.061 1.00 27.94 293 GLY A CA 1
ATOM 2254 C C . GLY A 1 293 ? 23.550 40.956 26.568 1.00 27.94 293 GLY A C 1
ATOM 2255 O O . GLY A 1 293 ? 22.906 41.854 27.097 1.00 27.94 293 GLY A O 1
ATOM 2256 N N . SER A 1 294 ? 24.166 39.954 27.204 1.00 29.83 294 SER A N 1
ATOM 2257 C CA . SER A 1 294 ? 24.663 39.896 28.585 1.00 29.83 294 SER A CA 1
ATOM 2258 C C . SER A 1 294 ? 23.713 40.301 29.713 1.00 29.83 294 SER A C 1
ATOM 2260 O O . SER A 1 294 ? 23.630 41.470 30.057 1.00 29.83 294 SER A O 1
ATOM 2262 N N . ASP A 1 295 ? 23.164 39.297 30.402 1.00 27.59 295 ASP A N 1
ATOM 2263 C CA . ASP A 1 295 ? 23.404 39.134 31.840 1.00 27.59 295 ASP A CA 1
ATOM 2264 C C . ASP A 1 295 ? 23.066 37.710 32.304 1.00 27.59 295 ASP A C 1
ATOM 2266 O O . ASP A 1 295 ? 21.989 37.170 32.054 1.00 27.59 295 ASP A O 1
ATOM 2270 N N . LYS A 1 296 ? 24.032 37.069 32.972 1.00 29.34 296 LYS A N 1
ATOM 2271 C CA . LYS A 1 296 ? 23.875 35.748 33.591 1.00 29.34 296 LYS A CA 1
ATOM 2272 C C . LYS A 1 296 ? 23.081 35.890 34.889 1.00 29.34 296 LYS A C 1
ATOM 2274 O O . LYS A 1 296 ? 23.593 36.470 35.842 1.00 29.34 296 LYS A O 1
ATOM 2279 N N . LYS A 1 297 ? 21.910 35.254 34.974 1.00 24.81 297 LYS A N 1
ATOM 2280 C CA . LYS A 1 297 ? 21.316 34.812 36.245 1.00 24.81 297 LYS A CA 1
ATOM 2281 C C . LYS A 1 297 ? 20.637 33.455 36.077 1.00 24.81 297 LYS A C 1
ATOM 2283 O O . LYS A 1 297 ? 19.886 33.234 35.134 1.00 24.81 297 LYS A O 1
ATOM 2288 N N . GLU A 1 298 ? 20.979 32.556 36.993 1.00 27.80 298 GLU A N 1
ATOM 2289 C CA . GLU A 1 298 ? 20.466 31.195 37.133 1.00 27.80 298 GLU A CA 1
ATOM 2290 C C . GLU A 1 298 ? 18.941 31.162 37.260 1.00 27.80 298 GLU A C 1
ATOM 2292 O O . GLU A 1 298 ? 18.385 31.863 38.104 1.00 27.80 298 GLU A O 1
ATOM 2297 N N . ILE A 1 299 ? 18.293 30.259 36.516 1.00 25.12 299 ILE A N 1
ATOM 2298 C CA . ILE A 1 299 ? 17.029 29.637 36.923 1.00 25.12 299 ILE A CA 1
ATOM 2299 C C . ILE A 1 299 ? 17.110 28.139 36.607 1.00 25.12 299 ILE A C 1
ATOM 2301 O O . ILE A 1 299 ? 17.410 27.719 35.490 1.00 25.12 299 ILE A O 1
ATOM 2305 N N . GLN A 1 300 ? 16.885 27.351 37.655 1.00 24.50 300 GLN A N 1
ATOM 2306 C CA . GLN A 1 300 ? 16.837 25.895 37.691 1.00 24.50 300 GLN A CA 1
ATOM 2307 C C . GLN A 1 300 ? 15.517 25.350 37.120 1.00 24.50 300 GLN A C 1
ATOM 2309 O O . GLN A 1 300 ? 14.456 25.913 37.370 1.00 24.50 300 GLN A O 1
ATOM 2314 N N . GLY A 1 301 ? 15.593 24.163 36.505 1.00 23.33 301 GLY A N 1
ATOM 2315 C CA . GLY A 1 301 ? 14.548 23.136 36.598 1.00 23.33 301 GLY A CA 1
ATOM 2316 C C . GLY A 1 301 ? 13.622 22.958 35.393 1.00 23.33 301 GLY A C 1
ATOM 2317 O O . GLY A 1 301 ? 12.641 23.674 35.259 1.00 23.33 301 GLY A O 1
ATOM 2318 N N . LEU A 1 302 ? 13.876 21.914 34.593 1.00 27.45 302 LEU A N 1
ATOM 2319 C CA . LEU A 1 302 ? 12.939 20.806 34.324 1.00 27.45 302 LEU A CA 1
ATOM 2320 C C . LEU A 1 302 ? 13.689 19.684 33.579 1.00 27.45 302 LEU A C 1
ATOM 2322 O O . LEU A 1 302 ? 14.370 19.895 32.580 1.00 27.45 302 LEU A O 1
ATOM 2326 N N . SER A 1 303 ? 13.645 18.499 34.178 1.00 26.67 303 SER A N 1
ATOM 2327 C CA . SER A 1 303 ? 14.551 17.363 34.003 1.00 26.67 303 SER A CA 1
ATOM 2328 C C . SER A 1 303 ? 14.247 16.479 32.789 1.00 26.67 303 SER A C 1
ATOM 2330 O O . SER A 1 303 ? 13.123 16.012 32.623 1.00 26.67 303 SER A O 1
ATOM 2332 N N . GLN A 1 304 ? 15.294 16.151 32.026 1.00 27.14 304 GLN A N 1
ATOM 2333 C CA . GLN A 1 304 ? 15.354 15.012 31.100 1.00 27.14 304 GLN A CA 1
ATOM 2334 C C . GLN A 1 304 ? 15.424 13.674 31.874 1.00 27.14 304 GLN A C 1
ATOM 2336 O O . GLN A 1 304 ? 15.910 13.660 33.010 1.00 27.14 304 GLN A O 1
ATOM 2341 N N . PRO A 1 305 ? 14.983 12.535 31.297 1.00 29.28 305 PRO A N 1
ATOM 2342 C CA . PRO A 1 305 ? 15.052 11.239 31.967 1.00 29.28 305 PRO A CA 1
ATOM 2343 C C . PRO A 1 305 ? 16.513 10.812 32.175 1.00 29.28 305 PRO A C 1
ATOM 2345 O O . PRO A 1 305 ? 17.284 10.641 31.233 1.00 29.28 305 PRO A O 1
ATOM 2348 N N . VAL A 1 306 ? 16.887 10.652 33.444 1.00 32.06 306 VAL A N 1
ATOM 2349 C CA . VAL A 1 306 ? 18.223 10.254 33.895 1.00 32.06 306 VAL A CA 1
ATOM 2350 C C . VAL A 1 306 ? 18.479 8.791 33.526 1.00 32.06 306 VAL A C 1
ATOM 2352 O O . VAL A 1 306 ? 17.887 7.882 34.108 1.00 32.06 306 VAL A O 1
ATOM 2355 N N . VAL A 1 307 ? 19.408 8.548 32.601 1.00 41.03 307 VAL A N 1
ATOM 2356 C CA . VAL A 1 307 ? 20.033 7.229 32.430 1.00 41.03 307 VAL A CA 1
ATOM 2357 C C . VAL A 1 307 ? 20.897 6.977 33.668 1.00 41.03 307 VAL A C 1
ATOM 2359 O O . VAL A 1 307 ? 21.930 7.623 33.858 1.00 41.03 307 VAL A O 1
ATOM 2362 N N . LYS A 1 308 ? 20.450 6.085 34.560 1.00 53.31 308 LYS A N 1
ATOM 2363 C CA . LYS A 1 308 ? 21.203 5.712 35.766 1.00 53.31 308 LYS A CA 1
ATOM 2364 C C . LYS A 1 308 ? 22.531 5.062 35.361 1.00 53.31 308 LYS A C 1
ATOM 2366 O O . LYS A 1 308 ? 22.559 4.119 34.576 1.00 53.31 308 LYS A O 1
ATOM 2371 N N . LYS A 1 309 ? 23.637 5.589 35.887 1.00 58.47 309 LYS A N 1
ATOM 2372 C CA . LYS A 1 309 ? 25.001 5.127 35.600 1.00 58.47 309 LYS A CA 1
ATOM 2373 C C . LYS A 1 309 ? 25.238 3.776 36.291 1.00 58.47 309 LYS A C 1
ATOM 2375 O O . LYS A 1 309 ? 25.110 3.698 37.508 1.00 58.47 309 LYS A O 1
ATOM 2380 N N . LEU A 1 310 ? 25.574 2.738 35.523 1.00 68.38 310 LEU A N 1
ATOM 2381 C CA . LEU A 1 310 ? 25.855 1.384 36.027 1.00 68.38 310 LEU A CA 1
ATOM 2382 C C . LEU A 1 310 ? 27.097 1.399 36.935 1.00 68.38 310 LEU A C 1
ATOM 2384 O O . LEU A 1 310 ? 28.164 1.844 36.506 1.00 68.38 310 LEU A O 1
ATOM 2388 N N . LYS A 1 311 ? 26.957 0.942 38.186 1.00 76.19 311 LYS A N 1
ATOM 2389 C CA . LYS A 1 311 ? 28.011 1.019 39.217 1.00 76.19 311 LYS A CA 1
ATOM 2390 C C . LYS A 1 311 ? 28.959 -0.182 39.193 1.00 76.19 311 LYS A C 1
ATOM 2392 O O . LYS A 1 311 ? 30.157 -0.017 39.411 1.00 76.19 311 LYS A O 1
ATOM 2397 N N . TYR A 1 312 ? 28.426 -1.368 38.914 1.00 78.56 312 TYR A N 1
ATOM 2398 C CA . TYR A 1 312 ? 29.135 -2.640 39.053 1.00 78.56 312 TYR A CA 1
ATOM 2399 C C . TYR A 1 312 ? 29.639 -3.217 37.730 1.00 78.56 312 TYR A C 1
ATOM 2401 O O . TYR A 1 312 ? 29.016 -3.039 36.677 1.00 78.56 312 TYR A O 1
ATOM 2409 N N . LYS A 1 313 ? 30.763 -3.940 37.795 1.00 80.56 313 LYS A N 1
ATOM 2410 C CA . LYS A 1 313 ? 31.407 -4.594 36.644 1.00 80.56 313 LYS A CA 1
ATOM 2411 C C . LYS A 1 313 ? 31.158 -6.103 36.634 1.00 80.56 313 LYS A C 1
ATOM 2413 O O . LYS A 1 313 ? 30.838 -6.728 37.640 1.00 80.56 313 LYS A O 1
ATOM 2418 N N . LYS A 1 314 ? 31.347 -6.712 35.461 1.00 83.19 314 LYS A N 1
ATOM 2419 C CA . LYS A 1 314 ? 31.301 -8.169 35.293 1.00 83.19 314 LYS A CA 1
ATOM 2420 C C . LYS A 1 314 ? 32.335 -8.859 36.201 1.00 83.19 314 LYS A C 1
ATOM 2422 O O . LYS A 1 314 ? 33.508 -8.501 36.160 1.00 83.19 314 LYS A O 1
ATOM 2427 N N . GLY A 1 315 ? 31.899 -9.877 36.938 1.00 73.50 315 GLY A N 1
ATOM 2428 C CA . GLY A 1 315 ? 32.682 -10.681 37.881 1.00 73.50 315 GLY A CA 1
ATOM 2429 C C . GLY A 1 315 ? 32.530 -10.261 39.347 1.00 73.50 315 GLY A C 1
ATOM 2430 O O . GLY A 1 315 ? 33.061 -10.934 40.226 1.00 73.50 315 GLY A O 1
ATOM 2431 N N . GLU A 1 316 ? 31.819 -9.167 39.638 1.00 81.25 316 GLU A N 1
ATOM 2432 C CA . GLU A 1 316 ? 31.599 -8.707 41.011 1.00 81.25 316 GLU A CA 1
ATOM 2433 C C . GLU A 1 316 ? 30.423 -9.445 41.667 1.00 81.25 316 GLU A C 1
ATOM 2435 O O . GLU A 1 316 ? 29.360 -9.624 41.064 1.00 81.25 316 GLU A O 1
ATOM 2440 N N . ILE A 1 317 ? 30.617 -9.864 42.921 1.00 85.06 317 ILE A N 1
ATOM 2441 C CA . ILE A 1 317 ? 29.558 -10.423 43.767 1.00 85.06 317 ILE A CA 1
ATOM 2442 C C . ILE A 1 317 ? 28.902 -9.269 44.515 1.00 85.06 317 ILE A C 1
ATOM 2444 O O . ILE A 1 317 ? 29.543 -8.597 45.324 1.00 85.06 317 ILE A O 1
ATOM 2448 N N . VAL A 1 318 ? 27.616 -9.068 44.263 1.00 85.06 318 VAL A N 1
ATOM 2449 C CA . VAL A 1 318 ? 26.832 -7.950 44.789 1.00 85.06 318 VAL A CA 1
ATOM 2450 C C . VAL A 1 318 ? 25.661 -8.446 45.627 1.00 85.06 318 VAL A C 1
ATOM 2452 O O . VAL A 1 318 ? 25.099 -9.516 45.379 1.00 85.06 318 VAL A O 1
ATOM 2455 N N . GLU A 1 319 ? 25.307 -7.673 46.654 1.00 84.44 319 GLU A N 1
ATOM 2456 C CA . GLU A 1 319 ? 24.090 -7.895 47.432 1.00 84.44 319 GLU A CA 1
ATOM 2457 C C . GLU A 1 319 ? 22.902 -7.287 46.686 1.00 84.44 319 GLU A C 1
ATOM 2459 O O . GLU A 1 319 ? 22.908 -6.109 46.332 1.00 84.44 319 GLU A O 1
ATOM 2464 N N . VAL A 1 320 ? 21.890 -8.106 46.430 1.00 85.81 320 VAL A N 1
ATOM 2465 C CA . VAL A 1 320 ? 20.742 -7.763 45.594 1.00 85.81 320 VAL A CA 1
ATOM 2466 C C . VAL A 1 320 ? 19.450 -8.163 46.286 1.00 85.81 320 VAL A C 1
ATOM 2468 O O . VAL A 1 320 ? 19.386 -9.180 46.977 1.00 85.81 320 VAL A O 1
ATOM 2471 N N . THR A 1 321 ? 18.408 -7.362 46.102 1.00 85.62 321 THR A N 1
ATOM 2472 C CA . THR A 1 321 ? 17.090 -7.585 46.708 1.00 85.62 321 THR A CA 1
ATOM 2473 C C . THR A 1 321 ? 16.153 -8.192 45.676 1.00 85.62 321 THR A C 1
ATOM 2475 O O . THR A 1 321 ? 16.087 -7.699 44.548 1.00 85.62 321 THR A O 1
ATOM 2478 N N . LYS A 1 322 ? 15.412 -9.244 46.038 1.00 81.00 322 LYS A N 1
ATOM 2479 C CA . LYS A 1 322 ? 14.382 -9.802 45.155 1.00 81.00 322 LYS A CA 1
ATOM 2480 C C . LYS A 1 322 ? 13.215 -8.826 45.045 1.00 81.00 322 LYS A C 1
ATOM 2482 O O . LYS A 1 322 ? 12.638 -8.441 46.060 1.00 81.00 322 LYS A O 1
ATOM 2487 N N . VAL A 1 323 ? 12.839 -8.466 43.824 1.00 82.00 323 VAL A N 1
ATOM 2488 C CA . VAL A 1 323 ? 11.675 -7.612 43.547 1.00 82.00 323 VAL A CA 1
ATOM 2489 C C . VAL A 1 323 ? 10.730 -8.316 42.577 1.00 82.00 323 VAL A C 1
ATOM 2491 O O . VAL A 1 323 ? 11.109 -9.293 41.930 1.00 82.00 323 VAL A O 1
ATOM 2494 N N . ALA A 1 324 ? 9.488 -7.841 42.489 1.00 75.38 324 ALA A N 1
ATOM 2495 C CA . ALA A 1 324 ? 8.585 -8.278 41.431 1.00 75.38 324 ALA A CA 1
ATOM 2496 C C . ALA A 1 324 ? 9.185 -7.919 40.061 1.00 75.38 324 ALA A C 1
ATOM 2498 O O . ALA A 1 324 ? 9.760 -6.840 39.903 1.00 75.38 324 ALA A O 1
ATOM 2499 N N . ASP A 1 325 ? 9.082 -8.828 39.090 1.00 72.94 325 ASP A N 1
ATOM 2500 C CA . ASP A 1 325 ? 9.599 -8.599 37.739 1.00 72.94 325 ASP A CA 1
ATOM 2501 C C . ASP A 1 325 ? 8.868 -7.396 37.107 1.00 72.94 325 ASP A C 1
ATOM 2503 O O . ASP A 1 325 ? 7.645 -7.451 36.957 1.00 72.94 325 ASP A O 1
ATOM 2507 N N . PRO A 1 326 ? 9.575 -6.319 36.705 1.00 65.06 326 PRO A N 1
ATOM 2508 C CA . PRO A 1 326 ? 8.964 -5.168 36.036 1.00 65.06 326 PRO A CA 1
ATOM 2509 C C . PRO A 1 326 ? 8.282 -5.528 34.708 1.00 65.06 326 PRO A C 1
ATOM 2511 O O . PRO A 1 326 ? 7.485 -4.752 34.184 1.00 65.06 326 PRO A O 1
ATOM 2514 N N . LYS A 1 327 ? 8.624 -6.686 34.129 1.00 61.69 327 LYS A N 1
ATOM 2515 C CA . LYS A 1 327 ? 8.010 -7.252 32.930 1.00 61.69 327 LYS A CA 1
ATOM 2516 C C . LYS A 1 327 ? 7.464 -8.632 33.289 1.00 61.69 327 LYS A C 1
ATOM 2518 O O . LYS A 1 327 ? 8.094 -9.639 32.989 1.00 61.69 327 LYS A O 1
ATOM 2523 N N . GLU A 1 328 ? 6.258 -8.667 33.856 1.00 53.09 328 GLU A N 1
ATOM 2524 C CA . GLU A 1 328 ? 5.489 -9.819 34.389 1.00 53.09 328 GLU A CA 1
ATOM 2525 C C . GLU A 1 328 ? 5.418 -11.096 33.499 1.00 53.09 328 GLU A C 1
ATOM 2527 O O . GLU A 1 328 ? 4.911 -12.137 33.905 1.00 53.09 328 GLU A O 1
ATOM 2532 N N . LYS A 1 329 ? 5.967 -11.057 32.278 1.00 46.69 329 LYS A N 1
ATOM 2533 C CA . LYS A 1 329 ? 5.950 -12.108 31.252 1.00 46.69 329 LYS A CA 1
ATOM 2534 C C . LYS A 1 329 ? 6.978 -13.235 31.425 1.00 46.69 329 LYS A C 1
ATOM 2536 O O . LYS A 1 329 ? 6.924 -14.181 30.643 1.00 46.69 329 LYS A O 1
ATOM 2541 N N . ARG A 1 330 ? 7.945 -13.161 32.351 1.00 50.91 330 ARG A N 1
ATOM 2542 C CA . ARG A 1 330 ? 9.069 -14.131 32.377 1.00 50.91 330 ARG A CA 1
ATOM 2543 C C . ARG A 1 330 ? 9.005 -15.194 33.472 1.00 50.91 330 ARG A C 1
ATOM 2545 O O . ARG A 1 330 ? 9.740 -16.172 33.362 1.00 50.91 330 ARG A O 1
ATOM 2552 N N . GLY A 1 331 ? 8.167 -15.032 34.503 1.00 52.66 331 GLY A N 1
ATOM 2553 C CA . GLY A 1 331 ? 8.070 -15.978 35.632 1.00 52.66 331 GLY A CA 1
ATOM 2554 C C . GLY A 1 331 ? 9.406 -16.254 36.346 1.00 52.66 331 GLY A C 1
ATOM 2555 O O . GLY A 1 331 ? 9.523 -17.218 37.098 1.00 52.66 331 GLY A O 1
ATOM 2556 N N . ALA A 1 332 ? 10.427 -15.435 36.081 1.00 60.94 332 ALA A N 1
ATOM 2557 C CA . ALA A 1 332 ? 11.807 -15.643 36.485 1.00 60.94 332 ALA A CA 1
ATOM 2558 C C . ALA A 1 332 ? 12.151 -14.719 37.658 1.00 60.94 332 ALA A C 1
ATOM 2560 O O . ALA A 1 332 ? 11.645 -13.603 37.759 1.00 60.94 332 ALA A O 1
ATOM 2561 N N . ALA A 1 333 ? 13.010 -15.184 38.566 1.00 68.31 333 ALA A N 1
ATOM 2562 C CA . ALA A 1 333 ? 13.385 -14.411 39.745 1.00 68.31 333 ALA A CA 1
ATOM 2563 C C . ALA A 1 333 ? 14.208 -13.168 39.345 1.00 68.31 333 ALA A C 1
ATOM 2565 O O . ALA A 1 333 ? 15.341 -13.298 38.872 1.00 68.31 333 ALA A O 1
ATOM 2566 N N . TYR A 1 334 ? 13.618 -11.982 39.531 1.00 82.12 334 TYR A N 1
ATOM 2567 C CA . TYR A 1 334 ? 14.221 -10.682 39.236 1.00 82.12 334 TYR A CA 1
ATOM 2568 C C . TYR A 1 334 ? 14.818 -10.059 40.504 1.00 82.12 334 TYR A C 1
ATOM 2570 O O . TYR A 1 334 ? 14.209 -10.078 41.578 1.00 82.12 334 TYR A O 1
ATOM 2578 N N . PHE A 1 335 ? 16.022 -9.505 40.380 1.00 84.31 335 PHE A N 1
ATOM 2579 C CA . PHE A 1 335 ? 16.768 -8.929 41.497 1.00 84.31 335 PHE A CA 1
ATOM 2580 C C . PHE A 1 335 ? 17.279 -7.536 41.145 1.00 84.31 335 PHE A C 1
ATOM 2582 O O . PHE A 1 335 ? 17.632 -7.280 39.996 1.00 84.31 335 PHE A O 1
ATOM 2589 N N . THR A 1 336 ? 17.355 -6.659 42.143 1.00 84.75 336 THR A N 1
ATOM 2590 C CA . THR A 1 336 ? 17.834 -5.277 41.993 1.00 84.75 336 THR A CA 1
ATOM 2591 C C . THR A 1 336 ? 19.012 -5.025 42.924 1.00 84.75 336 THR A C 1
ATOM 2593 O O . THR A 1 336 ? 18.951 -5.381 44.104 1.00 84.75 336 THR A O 1
ATOM 2596 N N . ALA A 1 337 ? 20.080 -4.425 42.399 1.00 84.56 337 ALA A N 1
ATOM 2597 C CA . ALA A 1 337 ? 21.239 -3.993 43.177 1.00 84.56 337 ALA A CA 1
ATOM 2598 C C . ALA A 1 337 ? 20.984 -2.642 43.879 1.00 84.56 337 ALA A C 1
ATOM 2600 O O . ALA A 1 337 ? 19.941 -2.009 43.696 1.00 84.56 337 ALA A O 1
ATOM 2601 N N . ASP A 1 338 ? 21.931 -2.204 44.713 1.00 79.62 338 ASP A N 1
ATOM 2602 C CA . ASP A 1 338 ? 21.816 -0.971 45.512 1.00 79.62 338 ASP A CA 1
ATOM 2603 C C . ASP A 1 338 ? 21.805 0.326 44.675 1.00 79.62 338 ASP A C 1
ATOM 2605 O O . ASP A 1 338 ? 21.338 1.364 45.140 1.00 79.62 338 ASP A O 1
ATOM 2609 N N . ASP A 1 339 ? 22.252 0.258 43.421 1.00 76.19 339 ASP A N 1
ATOM 2610 C CA . ASP A 1 339 ? 22.198 1.335 42.430 1.00 76.19 339 ASP A CA 1
ATOM 2611 C C . ASP A 1 339 ? 20.813 1.458 41.762 1.00 76.19 339 ASP A C 1
ATOM 2613 O O . ASP A 1 339 ? 20.563 2.350 40.942 1.00 76.19 339 ASP A O 1
ATOM 2617 N N . GLY A 1 340 ? 19.874 0.589 42.151 1.00 72.06 340 GLY A N 1
ATOM 2618 C CA . GLY A 1 340 ? 18.510 0.562 41.645 1.00 72.06 340 GLY A CA 1
ATOM 2619 C C . GLY A 1 340 ? 18.399 -0.007 40.232 1.00 72.06 340 GLY A C 1
ATOM 2620 O O . GLY A 1 340 ? 17.362 0.200 39.596 1.00 72.06 340 GLY A O 1
ATOM 2621 N N . ILE A 1 341 ? 19.442 -0.685 39.741 1.00 80.50 341 ILE A N 1
ATOM 2622 C CA . ILE A 1 341 ? 19.452 -1.388 38.460 1.00 80.50 341 ILE A CA 1
ATOM 2623 C C . ILE A 1 341 ? 19.198 -2.876 38.696 1.00 80.50 341 ILE A C 1
ATOM 2625 O O . ILE A 1 341 ? 19.737 -3.493 39.618 1.00 80.50 341 ILE A O 1
ATOM 2629 N N . GLY A 1 342 ? 18.320 -3.447 37.872 1.00 83.50 342 GLY A N 1
ATOM 2630 C CA . GLY A 1 342 ? 17.840 -4.810 38.036 1.00 83.50 342 GLY A CA 1
ATOM 2631 C C . GLY A 1 342 ? 18.265 -5.765 36.932 1.00 83.50 342 GLY A C 1
ATOM 2632 O O . GLY A 1 342 ? 18.840 -5.372 35.917 1.00 83.50 342 GLY A O 1
ATOM 2633 N N . GLY A 1 343 ? 17.999 -7.043 37.159 1.00 84.62 343 GLY A N 1
ATOM 2634 C CA . GLY A 1 343 ? 18.481 -8.109 36.303 1.00 84.62 343 GLY A CA 1
ATOM 2635 C C . GLY A 1 343 ? 17.906 -9.476 36.636 1.00 84.62 343 GLY A C 1
ATOM 2636 O O . GLY A 1 343 ? 17.351 -9.701 37.713 1.00 84.62 343 GLY A O 1
ATOM 2637 N N . LEU A 1 344 ? 18.077 -10.410 35.703 1.00 85.25 344 LEU A N 1
ATOM 2638 C CA . LEU A 1 344 ? 17.644 -11.800 35.847 1.00 85.25 344 LEU A CA 1
ATOM 2639 C C . LEU A 1 344 ? 18.823 -12.712 36.185 1.00 85.25 344 LEU A C 1
ATOM 2641 O O . LEU A 1 344 ? 19.949 -12.478 35.740 1.00 85.25 344 LEU A O 1
ATOM 2645 N N . VAL A 1 345 ? 18.544 -13.796 36.912 1.00 80.75 345 VAL A N 1
ATOM 2646 C CA . VAL A 1 345 ? 19.499 -14.899 37.084 1.00 80.75 345 VAL A CA 1
ATOM 2647 C C . VAL A 1 345 ? 19.463 -15.775 35.840 1.00 80.75 345 VAL A C 1
ATOM 2649 O O . VAL A 1 345 ? 18.494 -16.493 35.610 1.00 80.75 345 VAL A O 1
ATOM 2652 N N . VAL A 1 346 ? 20.512 -15.707 35.026 1.00 79.56 346 VAL A N 1
ATOM 2653 C CA . VAL A 1 346 ? 20.608 -16.448 33.756 1.00 79.56 346 VAL A CA 1
ATOM 2654 C C . VAL A 1 346 ? 21.528 -17.668 33.849 1.00 79.56 346 VAL A C 1
ATOM 2656 O O . VAL A 1 346 ? 21.634 -18.433 32.892 1.00 79.56 346 VAL A O 1
ATOM 2659 N N . LEU A 1 347 ? 22.210 -17.861 34.985 1.00 72.50 347 LEU A N 1
ATOM 2660 C CA . LEU A 1 347 ? 23.128 -18.978 35.201 1.00 72.50 347 LEU A CA 1
ATOM 2661 C C . LEU A 1 347 ? 23.084 -19.479 36.657 1.00 72.50 347 LEU A C 1
ATOM 2663 O O . LEU A 1 347 ? 23.356 -18.729 37.592 1.00 72.50 347 LEU A O 1
ATOM 2667 N N . GLY A 1 348 ? 22.777 -20.766 36.840 1.00 70.56 348 GLY A N 1
ATOM 2668 C CA . GLY A 1 348 ? 22.582 -21.388 38.157 1.00 70.56 348 GLY A CA 1
ATOM 2669 C C . GLY A 1 348 ? 21.152 -21.250 38.696 1.00 70.56 348 GLY A C 1
ATOM 2670 O O . GLY A 1 348 ? 20.335 -20.507 38.156 1.00 70.56 348 GLY A O 1
ATOM 2671 N N . THR A 1 349 ? 20.836 -22.001 39.753 1.00 73.44 349 THR A N 1
ATOM 2672 C CA . THR A 1 349 ? 19.506 -21.974 40.380 1.00 73.44 349 THR A CA 1
ATOM 2673 C C . THR A 1 349 ? 19.329 -20.672 41.168 1.00 73.44 349 THR A C 1
ATOM 2675 O O . THR A 1 349 ? 20.159 -20.388 42.036 1.00 73.44 349 THR A O 1
ATOM 2678 N N . PRO A 1 350 ? 18.279 -19.872 40.905 1.00 75.44 350 PRO A N 1
ATOM 2679 C CA . PRO A 1 350 ? 18.045 -18.643 41.651 1.00 75.44 350 PRO A CA 1
ATOM 2680 C C . PRO A 1 350 ? 17.766 -18.952 43.133 1.00 75.44 350 PRO A C 1
ATOM 2682 O O . PRO A 1 350 ? 17.102 -19.947 43.442 1.00 75.44 350 PRO A O 1
ATOM 2685 N N . PRO A 1 351 ? 18.238 -18.109 44.066 1.00 73.75 351 PRO A N 1
ATOM 2686 C CA . PRO A 1 351 ? 17.981 -18.303 45.487 1.00 73.75 351 PRO A CA 1
ATOM 2687 C C . PRO A 1 351 ? 16.473 -18.232 45.770 1.00 73.75 351 PRO A C 1
ATOM 2689 O O . PRO A 1 351 ? 15.784 -17.295 45.355 1.00 73.75 351 PRO A O 1
ATOM 2692 N N . SER A 1 352 ? 15.954 -19.242 46.472 1.00 73.50 352 SER A N 1
ATOM 2693 C CA . SER A 1 352 ? 14.534 -19.357 46.833 1.00 73.50 352 SER A CA 1
ATOM 2694 C C . SER A 1 352 ? 14.211 -18.476 48.043 1.00 73.50 352 SER A C 1
ATOM 2696 O O . SER A 1 352 ? 14.010 -18.972 49.144 1.00 73.50 352 SER A O 1
ATOM 2698 N N . ILE A 1 353 ? 14.221 -17.159 47.830 1.00 76.56 353 ILE A N 1
ATOM 2699 C CA . ILE A 1 353 ? 13.908 -16.135 48.840 1.00 76.56 353 ILE A CA 1
ATOM 2700 C C . ILE A 1 353 ? 12.596 -15.412 48.508 1.00 76.56 353 ILE A C 1
ATOM 2702 O O . ILE A 1 353 ? 12.157 -15.418 47.352 1.00 76.56 353 ILE A O 1
ATOM 2706 N N . GLU A 1 354 ? 11.960 -14.788 49.495 1.00 75.62 354 GLU A N 1
ATOM 2707 C CA . GLU A 1 354 ? 10.728 -14.007 49.303 1.00 75.62 354 GLU A CA 1
ATOM 2708 C C . GLU A 1 354 ? 11.016 -12.607 48.726 1.00 75.62 354 GLU A C 1
ATOM 2710 O O . GLU A 1 354 ? 12.151 -12.125 48.748 1.00 75.62 354 GLU A O 1
ATOM 2715 N N . ILE A 1 355 ? 9.997 -11.951 48.157 1.00 76.69 355 ILE A N 1
ATOM 2716 C CA . ILE A 1 355 ? 10.123 -10.572 47.653 1.00 76.69 355 ILE A CA 1
ATOM 2717 C C . ILE A 1 355 ? 10.501 -9.652 48.825 1.00 76.69 355 ILE A C 1
ATOM 2719 O O . ILE A 1 355 ? 9.887 -9.711 49.884 1.00 76.69 355 ILE A O 1
ATOM 2723 N N . GLY A 1 356 ? 11.521 -8.813 48.639 1.00 72.81 356 GLY A N 1
ATOM 2724 C CA . GLY A 1 356 ? 12.071 -7.928 49.671 1.00 72.81 356 GLY A CA 1
ATOM 2725 C C . GLY A 1 356 ? 13.254 -8.509 50.454 1.00 72.81 356 GLY A C 1
ATOM 2726 O O . GLY A 1 356 ? 13.936 -7.762 51.154 1.00 72.81 356 GLY A O 1
ATOM 2727 N N . GLN A 1 357 ? 13.559 -9.803 50.311 1.00 76.75 357 GLN A N 1
ATOM 2728 C CA . GLN A 1 357 ? 14.748 -10.407 50.918 1.00 76.75 357 GLN A CA 1
ATOM 2729 C C . GLN A 1 357 ? 15.996 -10.215 50.046 1.00 76.75 357 GLN A C 1
ATOM 2731 O O . GLN A 1 357 ? 15.922 -10.090 48.818 1.00 76.75 357 GLN A O 1
ATOM 2736 N N . LYS A 1 358 ? 17.160 -10.199 50.702 1.00 85.38 358 LYS A N 1
ATOM 2737 C CA . LYS A 1 358 ? 18.468 -9.983 50.079 1.00 85.38 358 LYS A CA 1
ATOM 2738 C C . LYS A 1 358 ? 19.197 -11.302 49.828 1.00 85.38 358 LYS A C 1
ATOM 2740 O O . LYS A 1 358 ? 19.149 -12.210 50.653 1.00 85.38 358 LYS A O 1
ATOM 2745 N N . ALA A 1 359 ? 19.920 -11.384 48.717 1.00 85.00 359 ALA A N 1
ATOM 2746 C CA . ALA A 1 359 ? 20.848 -12.466 48.403 1.00 85.00 359 ALA A CA 1
ATOM 2747 C C . ALA A 1 359 ? 22.131 -11.920 47.771 1.00 85.00 359 ALA A C 1
ATOM 2749 O O . ALA A 1 359 ? 22.208 -10.759 47.381 1.00 85.00 359 ALA A O 1
ATOM 2750 N N . ARG A 1 360 ? 23.150 -12.775 47.663 1.00 85.00 360 ARG A N 1
ATOM 2751 C CA . ARG A 1 360 ? 24.391 -12.474 46.944 1.00 85.00 360 ARG A CA 1
ATOM 2752 C C . ARG A 1 360 ? 24.367 -13.146 45.581 1.00 85.00 360 ARG A C 1
ATOM 2754 O O . ARG A 1 360 ? 24.181 -14.360 45.516 1.00 85.00 360 ARG A O 1
ATOM 2761 N N . LEU A 1 361 ? 24.570 -12.369 44.521 1.00 85.44 361 LEU A N 1
ATOM 2762 C CA . LEU A 1 361 ? 24.652 -12.849 43.141 1.00 85.44 361 LEU A CA 1
ATOM 2763 C C . LEU A 1 361 ? 25.889 -12.269 42.450 1.00 85.44 361 LEU A C 1
ATOM 2765 O O . LEU A 1 361 ? 26.348 -11.183 42.790 1.00 85.44 361 LEU A O 1
ATOM 2769 N N . GLU A 1 362 ? 26.429 -12.999 41.479 1.00 84.88 362 GLU A N 1
ATOM 2770 C CA . GLU A 1 362 ? 27.563 -12.556 40.663 1.00 84.88 362 GLU A CA 1
ATOM 2771 C C . GLU A 1 362 ? 27.064 -11.908 39.366 1.00 84.88 362 GLU A C 1
ATOM 2773 O O . GLU A 1 362 ? 26.189 -12.458 38.696 1.00 84.88 362 GLU A O 1
ATOM 2778 N N . ILE A 1 363 ? 27.618 -10.757 38.977 1.00 84.00 363 ILE A N 1
ATOM 2779 C CA . ILE A 1 363 ? 27.285 -10.115 37.698 1.00 84.00 363 ILE A CA 1
ATOM 2780 C C . ILE A 1 363 ? 28.079 -10.773 36.571 1.00 84.00 363 ILE A C 1
ATOM 2782 O O . ILE A 1 363 ? 29.293 -10.626 36.479 1.00 84.00 363 ILE A O 1
ATOM 2786 N N . ILE A 1 364 ? 27.398 -11.435 35.641 1.00 81.50 364 ILE A N 1
ATOM 2787 C CA . ILE A 1 364 ? 28.031 -12.108 34.494 1.00 81.50 364 ILE A CA 1
ATOM 2788 C C . ILE A 1 364 ? 27.899 -11.332 33.179 1.00 81.50 364 ILE A C 1
ATOM 2790 O O . ILE A 1 364 ? 28.598 -11.638 32.206 1.00 81.50 364 ILE A O 1
ATOM 2794 N N . GLY A 1 365 ? 27.053 -10.302 33.144 1.00 80.38 365 GLY A N 1
ATOM 2795 C CA . GLY A 1 365 ? 26.918 -9.394 32.007 1.00 80.38 365 GLY A CA 1
ATOM 2796 C C . GLY A 1 365 ? 26.323 -8.049 32.409 1.00 80.38 365 GLY A C 1
ATOM 2797 O O . GLY A 1 365 ? 25.440 -7.991 33.260 1.00 80.38 365 GLY A O 1
ATOM 2798 N N . VAL A 1 366 ? 26.811 -6.983 31.779 1.00 82.19 366 VAL A N 1
ATOM 2799 C CA . VAL A 1 366 ? 26.326 -5.608 31.945 1.00 82.19 366 VAL A CA 1
ATOM 2800 C C . VAL A 1 366 ? 25.742 -5.169 30.604 1.00 82.19 366 VAL A C 1
ATOM 2802 O O . VAL A 1 366 ? 26.464 -5.119 29.610 1.00 82.19 366 VAL A O 1
ATOM 2805 N N . MET A 1 367 ? 24.436 -4.908 30.549 1.00 76.00 367 MET A N 1
ATOM 2806 C CA . MET A 1 367 ? 23.730 -4.519 29.323 1.00 76.00 367 MET A CA 1
ATOM 2807 C C . MET A 1 367 ? 23.579 -2.997 29.290 1.00 76.00 367 MET A C 1
ATOM 2809 O O . MET A 1 367 ? 22.531 -2.457 29.633 1.00 76.00 367 MET A O 1
ATOM 2813 N N . GLU A 1 368 ? 24.637 -2.293 28.883 1.00 70.31 368 GLU A N 1
ATOM 2814 C CA . GLU A 1 368 ? 24.716 -0.822 28.963 1.00 70.31 368 GLU A CA 1
ATOM 2815 C C . GLU A 1 368 ? 23.601 -0.093 28.197 1.00 70.31 368 GLU A C 1
ATOM 2817 O O . GLU A 1 368 ? 23.091 0.918 28.669 1.00 70.31 368 GLU A O 1
ATOM 2822 N N . LYS A 1 369 ? 23.172 -0.628 27.046 1.00 61.34 369 LYS A N 1
ATOM 2823 C CA . LYS A 1 369 ? 22.092 -0.043 26.229 1.00 61.34 369 LYS A CA 1
ATOM 2824 C C . LYS A 1 369 ? 20.699 -0.206 26.841 1.00 61.34 369 LYS A C 1
ATOM 2826 O O . LYS A 1 369 ? 19.809 0.575 26.527 1.00 61.34 369 LYS A O 1
ATOM 2831 N N . GLU A 1 370 ? 20.510 -1.228 27.671 1.00 65.44 370 GLU A N 1
ATOM 2832 C CA . GLU A 1 370 ? 19.217 -1.557 28.286 1.00 65.44 370 GLU A CA 1
ATOM 2833 C C . GLU A 1 370 ? 19.153 -1.143 29.762 1.00 65.44 370 GLU A C 1
ATOM 2835 O O . GLU A 1 370 ? 18.071 -1.134 30.343 1.00 65.44 370 GLU A O 1
ATOM 2840 N N . GLY A 1 371 ? 20.296 -0.795 30.366 1.00 76.50 371 GLY A N 1
ATOM 2841 C CA . GLY A 1 371 ? 20.399 -0.453 31.782 1.00 76.50 371 GLY A CA 1
ATOM 2842 C C . GLY A 1 371 ? 20.055 -1.631 32.693 1.00 76.50 371 GLY A C 1
ATOM 2843 O O . GLY A 1 371 ? 19.319 -1.442 33.654 1.00 76.50 371 GLY A O 1
ATOM 2844 N N . LEU A 1 372 ? 20.532 -2.841 32.370 1.00 82.62 372 LEU A N 1
ATOM 2845 C CA . LEU A 1 372 ? 20.227 -4.081 33.100 1.00 82.62 372 LEU A CA 1
ATOM 2846 C C . LEU A 1 372 ? 21.486 -4.910 33.397 1.00 82.62 372 LEU A C 1
ATOM 2848 O O . LEU A 1 372 ? 22.470 -4.869 32.652 1.00 82.62 372 LEU A O 1
ATOM 2852 N N . TYR A 1 373 ? 21.419 -5.725 34.451 1.00 83.38 373 TYR A N 1
ATOM 2853 C CA . TYR A 1 373 ? 22.433 -6.728 34.788 1.00 83.38 373 TYR A CA 1
ATOM 2854 C C . TYR A 1 373 ? 21.971 -8.151 34.438 1.00 83.38 373 TYR A C 1
ATOM 2856 O O . TYR A 1 373 ? 20.792 -8.484 34.511 1.00 83.38 373 TYR A O 1
ATOM 2864 N N . ASN A 1 374 ? 22.916 -9.022 34.092 1.00 86.00 374 ASN A N 1
ATOM 2865 C CA . ASN A 1 374 ? 22.711 -10.469 34.063 1.00 86.00 374 ASN A CA 1
ATOM 2866 C C . ASN A 1 374 ? 23.423 -11.079 35.267 1.00 86.00 374 ASN A C 1
ATOM 2868 O O . ASN A 1 374 ? 24.641 -10.935 35.394 1.00 86.00 374 ASN A O 1
ATOM 2872 N N . PHE A 1 375 ? 22.678 -11.775 36.119 1.00 84.88 375 PHE A N 1
ATOM 2873 C CA . PHE A 1 375 ? 23.184 -12.370 37.349 1.00 84.88 375 PHE A CA 1
ATOM 2874 C C . PHE A 1 375 ? 23.415 -13.881 37.219 1.00 84.88 375 PHE A C 1
ATOM 2876 O O . PHE A 1 375 ? 22.781 -14.566 36.412 1.00 84.88 375 PHE A O 1
ATOM 2883 N N . ALA A 1 376 ? 24.295 -14.409 38.064 1.00 83.06 376 ALA A N 1
ATOM 2884 C CA . ALA A 1 376 ? 24.509 -15.831 38.283 1.00 83.06 376 ALA A CA 1
ATOM 2885 C C . ALA A 1 376 ? 24.496 -16.166 39.780 1.00 83.06 376 ALA A C 1
ATOM 2887 O O . ALA A 1 376 ? 24.864 -15.340 40.620 1.00 83.06 376 ALA A O 1
ATOM 2888 N N . ALA A 1 377 ? 24.093 -17.393 40.117 1.00 81.12 377 ALA A N 1
ATOM 2889 C CA . ALA A 1 377 ? 24.268 -17.916 41.467 1.00 81.12 377 ALA A CA 1
ATOM 2890 C C . ALA A 1 377 ? 25.768 -18.065 41.780 1.00 81.12 377 ALA A C 1
ATOM 2892 O O . ALA A 1 377 ? 26.532 -18.569 40.953 1.00 81.12 377 ALA A O 1
ATOM 2893 N N . VAL A 1 378 ? 26.189 -17.636 42.974 1.00 74.62 378 VAL A N 1
ATOM 2894 C CA . VAL A 1 378 ? 27.601 -17.652 43.390 1.00 74.62 378 VAL A CA 1
ATOM 2895 C C . VAL A 1 378 ? 28.157 -19.080 43.303 1.00 74.62 378 VAL A C 1
ATOM 2897 O O . VAL A 1 378 ? 27.663 -19.984 43.973 1.00 74.62 378 VAL A O 1
ATOM 2900 N N . GLY A 1 379 ? 29.180 -19.284 42.465 1.00 63.00 379 GLY A N 1
ATOM 2901 C CA . GLY A 1 379 ? 29.836 -20.585 42.266 1.00 63.00 379 GLY A CA 1
ATOM 2902 C C . GLY A 1 379 ? 29.286 -21.453 41.123 1.00 63.00 379 GLY A C 1
ATOM 2903 O O . GLY A 1 379 ? 29.783 -22.564 40.919 1.00 63.00 379 GLY A O 1
ATOM 2904 N N . ALA A 1 380 ? 28.308 -20.977 40.346 1.00 65.94 380 ALA A N 1
ATOM 2905 C CA . ALA A 1 380 ? 27.798 -21.699 39.181 1.00 65.94 380 ALA A CA 1
ATOM 2906 C C . ALA A 1 380 ? 28.822 -21.702 38.023 1.00 65.94 380 ALA A C 1
ATOM 2908 O O . ALA A 1 380 ? 29.156 -20.665 37.453 1.00 65.94 380 ALA A O 1
ATOM 2909 N N . LYS A 1 381 ? 29.322 -22.884 37.644 1.00 58.00 381 LYS A N 1
ATOM 2910 C CA . LYS A 1 381 ? 30.215 -23.059 36.484 1.00 58.00 381 LYS A CA 1
ATOM 2911 C C . LYS A 1 381 ? 29.395 -23.351 35.224 1.00 58.00 381 LYS A C 1
ATOM 2913 O O . LYS A 1 381 ? 28.463 -24.149 35.269 1.00 58.00 381 LYS A O 1
ATOM 2918 N N . ARG A 1 382 ? 29.760 -22.749 34.083 1.00 47.84 382 ARG A N 1
ATOM 2919 C CA . ARG A 1 382 ? 29.238 -23.155 32.762 1.00 47.84 382 ARG A CA 1
ATOM 2920 C C . ARG A 1 382 ? 29.633 -24.611 32.493 1.00 47.84 382 ARG A C 1
ATOM 2922 O O . ARG A 1 382 ? 30.825 -24.914 32.483 1.00 47.84 382 ARG A O 1
ATOM 2929 N N . GLU A 1 383 ? 28.667 -25.494 32.243 1.00 43.34 383 GLU A N 1
ATOM 2930 C CA . GLU A 1 383 ? 28.974 -26.819 31.694 1.00 43.34 383 GLU A CA 1
ATOM 2931 C C . GLU A 1 383 ? 29.588 -26.668 30.288 1.00 43.34 383 GLU A C 1
ATOM 2933 O O . GLU A 1 383 ? 29.056 -25.913 29.466 1.00 43.34 383 GLU A O 1
ATOM 2938 N N . PRO A 1 384 ? 30.698 -27.360 29.974 1.00 37.78 384 PRO A N 1
ATOM 2939 C CA . PRO A 1 384 ? 31.222 -27.398 28.617 1.00 37.78 384 PRO A CA 1
ATOM 2940 C C . PRO A 1 384 ? 30.243 -28.154 27.710 1.00 37.78 384 PRO A C 1
ATOM 2942 O O . PRO A 1 384 ? 29.825 -29.274 28.009 1.00 37.78 384 PRO A O 1
ATOM 2945 N N . SER A 1 385 ? 29.881 -27.533 26.586 1.00 36.31 385 SER A N 1
ATOM 2946 C CA . SER A 1 385 ? 28.981 -28.086 25.571 1.00 36.31 385 SER A CA 1
ATOM 2947 C C . SER A 1 385 ? 29.389 -29.510 25.172 1.00 36.31 385 SER A C 1
ATOM 2949 O O . SER A 1 385 ? 30.511 -29.740 24.712 1.00 36.31 385 SER A O 1
ATOM 2951 N N . ARG A 1 386 ? 28.466 -30.467 25.343 1.00 34.44 386 ARG A N 1
ATOM 2952 C CA . ARG A 1 386 ? 28.625 -31.877 24.958 1.00 34.44 386 ARG A CA 1
ATOM 2953 C C . ARG A 1 386 ? 29.125 -32.014 23.516 1.00 34.44 386 ARG A C 1
ATOM 2955 O O . ARG A 1 386 ? 28.517 -31.487 22.588 1.00 34.44 386 ARG A O 1
ATOM 2962 N N . ARG A 1 387 ? 30.201 -32.793 23.352 1.00 36.47 387 ARG A N 1
ATOM 2963 C CA . ARG A 1 387 ? 30.708 -33.289 22.065 1.00 36.47 387 ARG A CA 1
ATOM 2964 C C . ARG A 1 387 ? 29.588 -33.962 21.267 1.00 36.47 387 ARG A C 1
ATOM 2966 O O . ARG A 1 387 ? 28.811 -34.746 21.816 1.00 36.47 387 ARG A O 1
ATOM 2973 N N . VAL A 1 388 ? 29.557 -33.660 19.971 1.00 37.41 388 VAL A N 1
ATOM 2974 C CA . VAL A 1 388 ? 28.691 -34.277 18.962 1.00 37.41 388 VAL A CA 1
ATOM 2975 C C . VAL A 1 388 ? 28.832 -35.797 19.036 1.00 37.41 388 VAL A C 1
ATOM 2977 O O . VAL A 1 388 ? 29.934 -36.342 19.001 1.00 37.41 388 VAL A O 1
ATOM 2980 N N . ARG A 1 389 ? 27.696 -36.474 19.208 1.00 35.78 389 ARG A N 1
ATOM 2981 C CA . ARG A 1 389 ? 27.597 -37.927 19.320 1.00 35.78 389 ARG A CA 1
ATOM 2982 C C . ARG A 1 389 ? 27.713 -38.516 17.915 1.00 35.78 389 ARG A C 1
ATOM 2984 O O . ARG A 1 389 ? 26.801 -38.358 17.108 1.00 35.78 389 ARG A O 1
ATOM 2991 N N . ASP A 1 390 ? 28.839 -39.164 17.652 1.00 40.19 390 ASP A N 1
ATOM 2992 C CA . ASP A 1 390 ? 29.113 -39.907 16.427 1.00 40.19 390 ASP A CA 1
ATOM 2993 C C . ASP A 1 390 ? 28.042 -41.001 16.238 1.00 40.19 390 ASP A C 1
ATOM 2995 O O . ASP A 1 390 ? 27.874 -41.886 17.082 1.00 40.19 390 ASP A O 1
ATOM 2999 N N . LYS A 1 391 ? 27.243 -40.892 15.171 1.00 44.94 391 LYS A N 1
ATOM 3000 C CA . LYS A 1 391 ? 26.258 -41.901 14.758 1.00 44.94 391 LYS A CA 1
ATOM 3001 C C . LYS A 1 391 ? 26.805 -42.635 13.536 1.00 44.94 391 LYS A C 1
ATOM 3003 O O . LYS A 1 391 ? 26.344 -42.441 12.416 1.00 44.94 391 LYS A O 1
ATOM 3008 N N . ARG A 1 392 ? 27.752 -43.540 13.771 1.00 45.31 392 ARG A N 1
ATOM 3009 C CA . ARG A 1 392 ? 27.973 -44.710 12.914 1.00 45.31 392 ARG A CA 1
ATOM 3010 C C . ARG A 1 392 ? 27.961 -45.957 13.782 1.00 45.31 392 ARG A C 1
ATOM 3012 O O . ARG A 1 392 ? 28.856 -46.179 14.588 1.00 45.31 392 ARG A O 1
ATOM 3019 N N . GLY A 1 393 ? 26.912 -46.758 13.623 1.00 36.81 393 GLY A N 1
ATOM 3020 C CA . GLY A 1 393 ? 26.816 -48.079 14.230 1.00 36.81 393 GLY A CA 1
ATOM 3021 C C . GLY A 1 393 ? 25.385 -48.605 14.283 1.00 36.81 393 GLY A C 1
ATOM 3022 O O . GLY A 1 393 ? 24.589 -48.098 15.070 1.00 36.81 393 GLY A O 1
ATOM 3023 N N . ARG A 1 394 ? 25.154 -49.697 13.532 1.00 41.09 394 ARG A N 1
ATOM 3024 C CA . ARG A 1 394 ? 23.953 -50.559 13.401 1.00 41.09 394 ARG A CA 1
ATOM 3025 C C . ARG A 1 394 ? 23.030 -50.142 12.246 1.00 41.09 394 ARG A C 1
ATOM 3027 O O . ARG A 1 394 ? 22.492 -49.047 12.282 1.00 41.09 394 ARG A O 1
ATOM 3034 N N . ARG A 1 395 ? 22.792 -50.962 11.223 1.00 37.78 395 ARG A N 1
ATOM 3035 C CA . ARG A 1 395 ? 23.037 -52.395 10.981 1.00 37.78 395 ARG A CA 1
ATOM 3036 C C . ARG A 1 395 ? 23.403 -52.605 9.521 1.00 37.78 395 ARG A C 1
ATOM 3038 O O . ARG A 1 395 ? 22.924 -51.788 8.708 1.00 37.78 395 ARG A O 1
#

InterPro domains:
  IPR005537 CRISPR type III-associated protein [PF03787] (91-268)
  IPR010172 CRISPR-associated protein, TM1791 [PTHR39965] (85-272)
  IPR010172 CRISPR-associated protein, TM1791 [TIGR01898] (89-268)

Organism: NCBI:txid938273

Radius of gyration: 29.17 Å; chains: 1; bounding box: 56×94×86 Å